Protein 8A2N (pdb70)

InterPro domains:
  IPR036514 SGNH hydrolase superfamily [G3DSA:3.40.50.1110] (74-344)

Secondary structure (P-SEA, 3-state):
cccccccccccccccccccccccccccccccccccbbbcccbbbbbcccccccccccccccbbbbbbbbcccccccccccccccaaaaaaacccbbbbccccccccaaaaaaaaaacccccccccccccccaaaaaaaaaccccccccccccccccccccccccccccccccaaaaaaaaaaaacccccccbbbbbbbbcccccccccccaaaaaaaacccccccccaaaaaaaccaaaaaaaaccccccaaaaaaaccccccccccccccccaaaaaaaaaaaaaaccc/cccccccccccccccccccccccccccccccccccccccccbbbccccbbbbccccccccccccccbbbbbbbbbcccccccccccccccaaaaaaaaccbbbbccccccccaaaaaaaaaacccccccccccccccaaaaaaaaaccccccccccccccccccccccccccaaaaaaaaaaaacccccccbbbbbbbccccccccccccaaaaaaaccccccccccaaaaaaaccaaaaaaaaccccccaaaaaaaccccccccccccccccaaaaaaaaaaaaaaccc

Solvent-accessible surface area: 24712 Å² total

Structure (mmCIF, N/CA/C/O backbone):
data_8A2N
#
_entry.id   8A2N
#
_cell.length_a   46.480
_cell.length_b   102.060
_cell.length_c   150.760
_cell.angle_alpha   90.000
_cell.angle_beta   90.000
_cell.angle_gamma   90.000
#
_symmetry.space_group_name_H-M   'P 21 21 21'
#
loop_
_entity.id
_entity.type
_entity.pdbx_description
1 polymer CgnD
2 non-polymer 'SULFATE ION'
3 water water
#
loop_
_atom_site.group_PDB
_atom_site.id
_atom_site.type_symbol
_atom_site.label_atom_id
_atom_site.label_alt_id
_atom_site.label_comp_id
_atom_site.label_asym_id
_atom_site.label_entity_id
_atom_site.label_seq_id
_atom_site.pdbx_PDB_ins_code
_atom_site.Cartn_x
_atom_site.Cartn_y
_atom_site.Cartn_z
_atom_site.occupancy
_atom_site.B_iso_or_equiv
_atom_site.auth_seq_id
_atom_site.auth_comp_id
_atom_site.auth_asym_id
_atom_site.auth_atom_id
_atom_site.pdbx_PDB_model_num
ATOM 1 N N . MET A 1 3 ? 98.99179 161.01163 178.38119 1.000 62.96310 1 MET B N 1
ATOM 2 C CA . MET A 1 3 ? 98.44791 159.64167 178.68450 1.000 65.84472 1 MET B CA 1
ATOM 3 C C . MET A 1 3 ? 98.78070 159.20455 180.11147 1.000 64.40786 1 MET B C 1
ATOM 4 O O . MET A 1 3 ? 99.91646 159.35502 180.57364 1.000 62.82849 1 MET B O 1
ATOM 18 N N . ALA A 1 4 ? 97.79215 158.64357 180.79890 1.000 63.57474 2 ALA B N 1
ATOM 19 C CA . ALA A 1 4 ? 97.99532 158.18260 182.16162 1.000 58.14200 2 ALA B CA 1
ATOM 20 C C . ALA A 1 4 ? 98.93969 156.99055 182.17964 1.000 55.99084 2 ALA B C 1
ATOM 21 O O . ALA A 1 4 ? 98.94936 156.15265 181.27131 1.000 57.02448 2 ALA B O 1
ATOM 28 N N . SER A 1 5 ? 99.73990 156.91188 183.23940 1.000 57.26577 3 SER B N 1
ATOM 29 C CA . SER A 1 5 ? 100.73469 155.84580 183.34839 1.000 54.76525 3 SER B CA 1
ATOM 30 C C . SER A 1 5 ? 100.08421 154.47715 183.16368 1.000 51.99228 3 SER B C 1
ATOM 31 O O . SER A 1 5 ? 98.96780 154.21685 183.62376 1.000 55.17959 3 SER B O 1
ATOM 39 N N . THR A 1 6 ? 100.78742 153.59896 182.48533 1.000 50.46157 4 THR B N 1
ATOM 40 C CA . THR A 1 6 ? 100.31545 152.24045 182.31168 1.000 59.99458 4 THR B CA 1
ATOM 41 C C . THR A 1 6 ? 100.76398 151.39998 183.50289 1.000 60.67885 4 THR B C 1
ATOM 42 O O . THR A 1 6 ? 101.83415 151.63260 184.07451 1.000 58.01113 4 THR B O 1
ATOM 53 N N . THR A 1 7 ? 99.92059 150.44874 183.89012 1.000 52.73297 5 THR B N 1
ATOM 54 C CA . THR A 1 7 ? 100.21288 149.51028 184.95562 1.000 52.42875 5 THR B CA 1
ATOM 55 C C . THR A 1 7 ? 100.26425 148.11582 184.35923 1.000 54.55189 5 THR B C 1
ATOM 56 O O . THR A 1 7 ? 99.84426 147.88812 183.22179 1.000 53.89402 5 THR B O 1
ATOM 67 N N . LEU A 1 8 ? 100.79068 147.17420 185.13728 1.000 52.22973 6 LEU B N 1
ATOM 68 C CA . LEU A 1 8 ? 100.79249 145.78759 184.69707 1.000 55.78442 6 LEU B CA 1
ATOM 69 C C . LEU A 1 8 ? 99.36070 145.27112 184.55057 1.000 54.33599 6 LEU B C 1
ATOM 70 O O . LEU A 1 8 ? 98.48495 145.55680 185.37448 1.000 57.19833 6 LEU B O 1
ATOM 86 N N . GLU A 1 9 ? 99.11192 144.52411 183.48389 1.000 53.14499 7 GLU B N 1
ATOM 87 C CA . GLU A 1 9 ? 97.86397 143.78476 183.39022 1.000 55.38019 7 GLU B CA 1
ATOM 88 C C . GLU A 1 9 ? 97.64430 142.97588 184.67021 1.000 49.53401 7 GLU B C 1
ATOM 89 O O . GLU A 1 9 ? 98.59883 142.56313 185.34048 1.000 41.58094 7 GLU B O 1
ATOM 101 N N . THR A 1 10 ? 96.37374 142.73510 185.00395 1.000 44.13733 8 THR B N 1
ATOM 102 C CA . THR A 1 10 ? 96.06171 141.90529 186.16506 1.000 42.81628 8 THR B CA 1
ATOM 103 C C . THR A 1 10 ? 96.76632 140.54818 186.08041 1.000 40.93504 8 THR B C 1
ATOM 104 O O . THR A 1 10 ? 97.21001 140.00076 187.09777 1.000 36.08538 8 THR B O 1
ATOM 115 N N . ARG A 1 11 ? 96.88487 139.99778 184.87433 1.000 37.35575 9 ARG B N 1
ATOM 116 C CA . ARG A 1 11 ? 97.56517 138.71966 184.69794 1.000 35.99845 9 ARG B CA 1
ATOM 117 C C . ARG A 1 11 ? 99.03959 138.82203 185.07216 1.000 40.97427 9 ARG B C 1
ATOM 118 O O . ARG A 1 11 ? 99.58409 137.94545 185.77045 1.000 35.86283 9 ARG B O 1
ATOM 139 N N . ASP A 1 12 ? 99.71649 139.87850 184.59924 1.000 41.44031 10 ASP B N 1
ATOM 140 C CA . ASP A 1 12 ? 101.14662 139.99575 184.85691 1.000 38.05716 10 ASP B CA 1
ATOM 141 C C . ASP A 1 12 ? 101.43280 140.42649 186.28928 1.000 40.42186 10 ASP B C 1
ATOM 142 O O . ASP A 1 12 ? 102.45204 140.01915 186.86091 1.000 42.91734 10 ASP B O 1
ATOM 151 N N . GLU A 1 13 ? 100.54680 141.21994 186.88826 1.000 39.56143 11 GLU B N 1
ATOM 152 C CA . GLU A 1 13 ? 100.71438 141.64472 188.27938 1.000 39.42164 11 GLU B CA 1
ATOM 153 C C . GLU A 1 13 ? 100.54229 140.47323 189.23853 1.000 41.44290 11 GLU B C 1
ATOM 154 O O . GLU A 1 13 ? 101.40750 140.21694 190.08119 1.000 41.48136 11 GLU B O 1
ATOM 166 N N . LEU A 1 14 ? 99.43991 139.72724 189.10638 1.000 35.48723 12 LEU B N 1
ATOM 167 C CA . LEU A 1 14 ? 99.11042 138.68103 190.06021 1.000 31.77660 12 LEU B CA 1
ATOM 168 C C . LEU A 1 14 ? 99.71407 137.33273 189.71602 1.000 36.16614 12 LEU B C 1
ATOM 169 O O . LEU A 1 14 ? 100.02660 136.54650 190.62181 1.000 36.39738 12 LEU B O 1
ATOM 185 N N . THR A 1 15 ? 99.89551 137.03932 188.43058 1.000 35.86176 13 THR B N 1
ATOM 186 C CA . THR A 1 15 ? 100.39892 135.74598 187.97985 1.000 34.64993 13 THR B CA 1
ATOM 187 C C . THR A 1 15 ? 101.50266 135.97407 186.95874 1.000 34.29637 13 THR B C 1
ATOM 188 O O . THR A 1 15 ? 101.36412 135.60330 185.78535 1.000 30.36603 13 THR B O 1
ATOM 199 N N . PRO A 1 16 ? 102.62382 136.56563 187.37947 1.000 33.69115 14 PRO B N 1
ATOM 200 C CA . PRO A 1 16 ? 103.70916 136.85953 186.41154 1.000 27.97359 14 PRO B CA 1
ATOM 201 C C . PRO A 1 16 ? 104.29013 135.61936 185.77713 1.000 27.44460 14 PRO B C 1
ATOM 202 O O . PRO A 1 16 ? 104.83708 135.69660 184.68394 1.000 25.54417 14 PRO B O 1
ATOM 213 N N . GLN A 1 17 ? 104.16707 134.46181 186.41499 1.000 28.03385 15 GLN B N 1
ATOM 214 C CA . GLN A 1 17 ? 104.70129 133.23891 185.82410 1.000 27.46746 15 GLN B CA 1
ATOM 215 C C . GLN A 1 17 ? 104.01364 132.85510 184.51619 1.000 27.66696 15 GLN B C 1
ATOM 216 O O . GLN A 1 17 ? 104.55677 132.03413 183.78339 1.000 24.35504 15 GLN B O 1
ATOM 230 N N . MET A 1 18 ? 102.84392 133.42216 184.20626 1.000 26.61704 16 MET B N 1
ATOM 231 C CA . MET A 1 18 ? 102.13243 133.05825 183.00171 1.000 30.22396 16 MET B CA 1
ATOM 232 C C . MET A 1 18 ? 102.87298 133.56206 181.75649 1.000 29.51605 16 MET B C 1
ATOM 233 O O . MET A 1 18 ? 102.75525 132.98143 180.69315 1.000 27.54625 16 MET B O 1
ATOM 274 N N . GLU A 1 20 ? 106.00380 133.25184 181.27710 1.000 28.75391 18 GLU B N 1
ATOM 275 C CA . GLU A 1 20 ? 106.91514 132.17484 180.92078 1.000 27.11732 18 GLU B CA 1
ATOM 276 C C . GLU A 1 20 ? 106.20641 131.00987 180.24248 1.000 24.35901 18 GLU B C 1
ATOM 277 O O . GLU A 1 20 ? 106.77807 130.33056 179.38309 1.000 27.16321 18 GLU B O 1
ATOM 289 N N . TYR A 1 21 ? 104.97118 130.73851 180.65162 1.000 22.53343 19 TYR B N 1
ATOM 290 C CA . TYR A 1 21 ? 104.22648 129.66791 179.98153 1.000 23.67499 19 TYR B CA 1
ATOM 291 C C . TYR A 1 21 ? 103.81922 130.08093 178.56904 1.000 26.11442 19 TYR B C 1
ATOM 292 O O . TYR A 1 21 ? 103.73290 129.23569 177.68033 1.000 28.76622 19 TYR B O 1
ATOM 310 N N . ASP A 1 22 ? 103.61169 131.36935 178.32790 1.000 25.31190 20 ASP B N 1
ATOM 311 C CA . ASP A 1 22 ? 103.35106 131.84173 176.96730 1.000 30.42993 20 ASP B CA 1
ATOM 312 C C . ASP A 1 22 ? 104.56442 131.65484 176.07853 1.000 30.51666 20 ASP B C 1
ATOM 313 O O . ASP A 1 22 ? 104.42042 131.37613 174.89143 1.000 35.40334 20 ASP B O 1
ATOM 322 N N . ARG A 1 23 ? 105.76720 131.83724 176.62343 1.000 32.28849 21 ARG B N 1
ATOM 323 C CA . ARG A 1 23 ? 107.01226 131.73940 175.86585 1.000 34.41657 21 ARG B CA 1
ATOM 324 C C . ARG A 1 23 ? 107.56217 130.31947 175.80238 1.000 29.86922 21 ARG B C 1
ATOM 325 O O . ARG A 1 23 ? 108.47312 130.06493 175.01765 1.000 35.76103 21 ARG B O 1
ATOM 346 N N . ALA A 1 24 ? 107.05489 129.39633 176.61512 1.000 28.85030 22 ALA B N 1
ATOM 347 C CA . ALA A 1 24 ? 107.70079 128.08903 176.72044 1.000 29.75235 22 ALA B CA 1
ATOM 348 C C . ALA A 1 24 ? 107.72045 127.40246 175.37068 1.000 37.33438 22 ALA B C 1
ATOM 349 O O . ALA A 1 24 ? 108.72695 126.76388 174.99718 1.000 40.85931 22 ALA B O 1
ATOM 356 N N . GLY A 1 25 ? 106.62791 127.52845 174.61601 1.000 33.21785 23 GLY B N 1
ATOM 357 C CA . GLY A 1 25 ? 106.66858 127.11071 173.23180 1.000 32.40161 23 GLY B CA 1
ATOM 358 C C . GLY A 1 25 ? 106.01465 125.75586 172.99106 1.000 25.14161 23 GLY B C 1
ATOM 359 O O . GLY A 1 25 ? 105.91885 124.88883 173.87728 1.000 29.07841 23 GLY B O 1
ATOM 363 N N . ARG A 1 26 ? 105.65141 125.56406 171.72992 1.000 32.05645 24 ARG B N 1
ATOM 364 C CA . ARG A 1 26 ? 104.87566 124.42625 171.23663 1.000 29.01726 24 ARG B CA 1
ATOM 365 C C . ARG A 1 26 ? 105.37101 124.15103 169.81164 1.000 25.10416 24 ARG B C 1
ATOM 366 O O . ARG A 1 26 ? 105.50854 125.07623 169.00757 1.000 29.70222 24 ARG B O 1
ATOM 387 N N . VAL A 1 27 ? 105.66564 122.89650 169.51613 1.000 26.85762 25 VAL B N 1
ATOM 388 C CA . VAL A 1 27 ? 106.19666 122.44878 168.23445 1.000 21.82755 25 VAL B CA 1
ATOM 389 C C . VAL A 1 27 ? 105.28522 121.37721 167.66069 1.000 20.97163 25 VAL B C 1
ATOM 390 O O . VAL A 1 27 ? 104.55866 120.67596 168.38910 1.000 19.82643 25 VAL B O 1
ATOM 403 N N . TRP A 1 28 ? 105.34633 121.24052 166.33614 1.000 27.44602 26 TRP B N 1
ATOM 404 C CA . TRP A 1 28 ? 104.60985 120.21055 165.62217 1.000 22.79544 26 TRP B CA 1
ATOM 405 C C . TRP A 1 28 ? 105.31993 118.87499 165.75216 1.000 22.34970 26 TRP B C 1
ATOM 406 O O . TRP A 1 28 ? 106.54098 118.80346 165.73068 1.000 25.26057 26 TRP B O 1
ATOM 427 N N . VAL A 1 29 ? 104.54591 117.82035 165.90766 1.000 20.01740 27 VAL B N 1
ATOM 428 C CA . VAL A 1 29 ? 105.05066 116.45981 166.03986 1.000 23.27658 27 VAL B CA 1
ATOM 429 C C . VAL A 1 29 ? 104.07526 115.56174 165.26966 1.000 24.88242 27 VAL B C 1
ATOM 430 O O . VAL A 1 29 ? 102.86095 115.72537 165.39238 1.000 24.69474 27 VAL B O 1
ATOM 443 N N . PRO A 1 30 ? 104.55128 114.61001 164.48403 1.000 22.22674 28 PRO B N 1
ATOM 444 C CA . PRO A 1 30 ? 103.63095 113.72593 163.75588 1.000 27.18355 28 PRO B CA 1
ATOM 445 C C . PRO A 1 30 ? 102.81929 112.86133 164.68983 1.000 20.17138 28 PRO B C 1
ATOM 446 O O . PRO A 1 30 ? 103.31496 112.41685 165.72066 1.000 19.92956 28 PRO B O 1
ATOM 457 N N . TYR A 1 31 ? 101.56282 112.64758 164.31528 1.000 21.44615 29 TYR B N 1
ATOM 458 C CA . TYR A 1 31 ? 100.60171 111.79980 165.00989 1.000 23.29973 29 TYR B CA 1
ATOM 459 C C . TYR A 1 31 ? 100.07195 112.49441 166.23886 1.000 26.72028 29 TYR B C 1
ATOM 460 O O . TYR A 1 31 ? 98.85798 112.67723 166.34765 1.000 27.84344 29 TYR B O 1
ATOM 478 N N . LEU A 1 32 ? 100.95549 112.88081 167.16559 1.000 20.55479 30 LEU B N 1
ATOM 479 C CA . LEU A 1 32 ? 100.51726 113.69392 168.29483 1.000 26.69303 30 LEU B CA 1
ATOM 480 C C . LEU A 1 32 ? 100.04326 115.07115 167.84459 1.000 27.02838 30 LEU B C 1
ATOM 481 O O . LEU A 1 32 ? 99.26242 115.71121 168.55593 1.000 28.36526 30 LEU B O 1
ATOM 497 N N . ASN A 1 33 ? 100.55696 115.55541 166.70884 1.000 21.76087 31 ASN B N 1
ATOM 498 C CA . ASN A 1 33 ? 100.28802 116.88134 166.16610 1.000 23.29164 31 ASN B CA 1
ATOM 499 C C . ASN A 1 33 ? 101.07684 117.98080 166.85234 1.000 24.29365 31 ASN B C 1
ATOM 500 O O . ASN A 1 33 ? 101.53641 118.89864 166.17714 1.000 27.61749 31 ASN B O 1
ATOM 511 N N . TYR A 1 34 ? 101.23487 117.92923 168.17277 1.000 23.33353 32 TYR B N 1
ATOM 512 C CA . TYR A 1 34 ? 102.03351 118.94672 168.84250 1.000 25.54842 32 TYR B CA 1
ATOM 513 C C . TYR A 1 34 ? 102.43887 118.47136 170.22907 1.000 21.62823 32 TYR B C 1
ATOM 514 O O . TYR A 1 34 ? 101.81075 117.62117 170.83359 1.000 24.12354 32 TYR B O 1
ATOM 532 N N . PHE A 1 35 ? 103.52545 119.03636 170.71131 1.000 22.35169 33 PHE B N 1
ATOM 533 C CA . PHE A 1 35 ? 104.04017 118.81331 172.03754 1.000 20.37122 33 PHE B CA 1
ATOM 534 C C . PHE A 1 35 ? 104.80035 120.07231 172.42288 1.000 18.35739 33 PHE B C 1
ATOM 535 O O . PHE A 1 35 ? 104.79609 121.06083 171.69697 1.000 16.94643 33 PHE B O 1
ATOM 552 N N . HIS A 1 36 ? 105.44557 120.04436 173.57925 1.000 22.86018 34 HIS B N 1
ATOM 553 C CA . HIS A 1 36 ? 106.19869 121.20014 174.07305 1.000 20.23309 34 HIS B CA 1
ATOM 554 C C . HIS A 1 36 ? 107.54825 121.32648 173.38242 1.000 21.16796 34 HIS B C 1
ATOM 555 O O . HIS A 1 36 ? 108.16440 120.34053 173.00692 1.000 23.32363 34 HIS B O 1
ATOM 569 N N . ARG A 1 37 ? 107.97892 122.55400 173.18473 1.000 21.17582 35 ARG B N 1
ATOM 570 C CA . ARG A 1 37 ? 109.30894 122.81332 172.66263 1.000 24.14672 35 ARG B CA 1
ATOM 571 C C . ARG A 1 37 ? 110.33423 122.18559 173.60390 1.000 23.96431 35 ARG B C 1
ATOM 572 O O . ARG A 1 37 ? 110.20064 122.31457 174.83165 1.000 23.60998 35 ARG B O 1
ATOM 593 N N . PRO A 1 38 ? 111.30687 121.43769 173.09161 1.000 21.42927 36 PRO B N 1
ATOM 594 C CA . PRO A 1 38 ? 112.25420 120.75791 173.96967 1.000 23.30124 36 PRO B CA 1
ATOM 595 C C . PRO A 1 38 ? 113.39343 121.66571 174.42607 1.000 23.62603 36 PRO B C 1
ATOM 596 O O . PRO A 1 38 ? 113.73822 122.67343 173.79852 1.000 24.59913 36 PRO B O 1
ATOM 607 N N . ASN A 1 39 ? 114.00168 121.25950 175.54451 1.000 22.75216 37 ASN B N 1
ATOM 608 C CA . ASN A 1 39 ? 115.19810 121.94045 176.09691 1.000 29.25866 37 ASN B CA 1
ATOM 609 C C . ASN A 1 39 ? 114.93365 123.39738 176.48931 1.000 25.14655 37 ASN B C 1
ATOM 610 O O . ASN A 1 39 ? 115.83973 124.22403 176.48861 1.000 25.25333 37 ASN B O 1
ATOM 621 N N . HIS A 1 40 ? 113.67312 123.71924 176.82190 1.000 24.98156 38 HIS B N 1
ATOM 622 C CA . HIS A 1 40 ? 113.35522 125.06534 177.25291 1.000 25.03634 38 HIS B CA 1
ATOM 623 C C . HIS A 1 40 ? 113.90749 125.29281 178.65944 1.000 25.79583 38 HIS B C 1
ATOM 624 O O . HIS A 1 40 ? 113.82673 124.41238 179.52536 1.000 23.09630 38 HIS B O 1
ATOM 638 N N . ARG A 1 41 ? 114.48016 126.47211 178.88088 1.000 24.93788 39 ARG B N 1
ATOM 639 C CA . ARG A 1 41 ? 115.04109 126.83371 180.17909 1.000 29.50131 39 ARG B CA 1
ATOM 640 C C . ARG A 1 41 ? 114.42100 128.14106 180.66193 1.000 26.24665 39 ARG B C 1
ATOM 641 O O . ARG A 1 41 ? 114.42342 129.14337 179.94420 1.000 30.67199 39 ARG B O 1
ATOM 662 N N . SER A 1 42 ? 113.91893 128.13329 181.88338 1.000 24.27140 40 SER B N 1
ATOM 663 C CA . SER A 1 42 ? 113.46885 129.34101 182.55792 1.000 28.22132 40 SER B CA 1
ATOM 664 C C . SER A 1 42 ? 113.32675 129.03361 184.04811 1.000 28.84555 40 SER B C 1
ATOM 665 O O . SER A 1 42 ? 113.19061 127.86549 184.42731 1.000 26.47179 40 SER B O 1
ATOM 673 N N . PRO A 1 43 ? 113.31704 130.06839 184.89960 1.000 27.88056 41 PRO B N 1
ATOM 674 C CA . PRO A 1 43 ? 113.05262 129.82350 186.33215 1.000 30.61110 41 PRO B CA 1
ATOM 675 C C . PRO A 1 43 ? 111.72429 129.15973 186.58671 1.000 28.37053 41 PRO B C 1
ATOM 676 O O . PRO A 1 43 ? 111.57749 128.45983 187.59990 1.000 35.09377 41 PRO B O 1
ATOM 687 N N . VAL A 1 44 ? 110.76370 129.30285 185.67928 1.000 29.97252 42 VAL B N 1
ATOM 688 C CA . VAL A 1 44 ? 109.40356 128.83261 185.93787 1.000 26.34199 42 VAL B CA 1
ATOM 689 C C . VAL A 1 44 ? 109.19489 127.43031 185.39439 1.000 24.98427 42 VAL B C 1
ATOM 690 O O . VAL A 1 44 ? 108.52717 126.60734 186.03732 1.000 21.28790 42 VAL B O 1
ATOM 703 N N . VAL A 1 45 ? 109.71778 127.15437 184.19912 1.000 21.27745 43 VAL B N 1
ATOM 704 C CA . VAL A 1 45 ? 109.40062 125.90953 183.48991 1.000 21.97303 43 VAL B CA 1
ATOM 705 C C . VAL A 1 45 ? 110.59755 125.47535 182.67244 1.000 21.92549 43 VAL B C 1
ATOM 706 O O . VAL A 1 45 ? 111.25146 126.29920 182.01604 1.000 19.74053 43 VAL B O 1
ATOM 719 N N . ASN A 1 46 ? 110.89466 124.17749 182.74180 1.000 24.72450 44 ASN B N 1
ATOM 720 C CA . ASN A 1 46 ? 111.99779 123.56905 182.01202 1.000 22.26229 44 ASN B CA 1
ATOM 721 C C . ASN A 1 46 ? 111.51517 122.25859 181.39563 1.000 18.99401 44 ASN B C 1
ATOM 722 O O . ASN A 1 46 ? 110.84451 121.46803 182.05822 1.000 17.73234 44 ASN B O 1
ATOM 733 N N . THR A 1 47 ? 111.92154 121.99574 180.15623 1.000 21.66438 45 THR B N 1
ATOM 734 C CA . THR A 1 47 ? 111.61282 120.74840 179.47851 1.000 22.13226 45 THR B CA 1
ATOM 735 C C . THR A 1 47 ? 112.89287 120.06366 179.00836 1.000 21.51409 45 THR B C 1
ATOM 736 O O . THR A 1 47 ? 113.87947 120.71253 178.67824 1.000 21.01866 45 THR B O 1
ATOM 747 N N . ASP A 1 48 ? 112.85823 118.73357 178.97014 1.000 28.52506 46 ASP B N 1
ATOM 748 C CA . ASP A 1 48 ? 114.00291 117.92860 178.58371 1.000 24.95416 46 ASP B CA 1
ATOM 749 C C . ASP A 1 48 ? 114.02271 117.77147 177.06047 1.000 26.15679 46 ASP B C 1
ATOM 750 O O . ASP A 1 48 ? 113.27615 118.43081 176.33187 1.000 25.15068 46 ASP B O 1
ATOM 759 N N . SER A 1 49 ? 114.87912 116.88996 176.57288 1.000 28.16570 47 SER B N 1
ATOM 760 C CA . SER A 1 49 ? 115.12969 116.78733 175.13326 1.000 32.54587 47 SER B CA 1
ATOM 761 C C . SER A 1 49 ? 113.92337 116.30182 174.35833 1.000 23.32005 47 SER B C 1
ATOM 762 O O . SER A 1 49 ? 113.91998 116.38973 173.12258 1.000 23.57726 47 SER B O 1
ATOM 770 N N . ARG A 1 50 ? 112.93393 115.74162 175.04879 1.000 24.50909 48 ARG B N 1
ATOM 771 C CA . ARG A 1 50 ? 111.71060 115.24649 174.41109 1.000 23.20106 48 ARG B CA 1
ATOM 772 C C . ARG A 1 50 ? 110.51640 116.14038 174.66394 1.000 21.96309 48 ARG B C 1
ATOM 773 O O . ARG A 1 50 ? 109.43323 115.85428 174.16177 1.000 20.37373 48 ARG B O 1
ATOM 794 N N . GLY A 1 51 ? 110.69390 117.23273 175.40925 1.000 23.59553 49 GLY B N 1
ATOM 795 C CA . GLY A 1 51 ? 109.63135 118.15361 175.71142 1.000 22.87850 49 GLY B CA 1
ATOM 796 C C . GLY A 1 51 ? 108.94837 117.90981 177.03244 1.000 23.49059 49 GLY B C 1
ATOM 797 O O . GLY A 1 51 ? 108.11389 118.75226 177.44130 1.000 20.30488 49 GLY B O 1
ATOM 801 N N . PHE A 1 52 ? 109.29981 116.81878 177.72787 1.000 23.72905 50 PHE B N 1
ATOM 802 C CA . PHE A 1 52 ? 108.68802 116.52278 179.01948 1.000 22.32296 50 PHE B CA 1
ATOM 803 C C . PHE A 1 52 ? 109.21126 117.47856 180.06334 1.000 22.81128 50 PHE B C 1
ATOM 804 O O . PHE A 1 52 ? 110.40155 117.81676 180.08255 1.000 19.16872 50 PHE B O 1
ATOM 821 N N . ARG A 1 53 ? 108.30342 117.91635 180.93949 1.000 22.37359 51 ARG B N 1
ATOM 822 C CA . ARG A 1 53 ? 108.69001 118.83593 182.00336 1.000 23.27628 51 ARG B CA 1
ATOM 823 C C . ARG A 1 53 ? 109.56142 118.14084 183.03374 1.000 17.75332 51 ARG B C 1
ATOM 824 O O . ARG A 1 53 ? 109.37496 116.94527 183.33470 1.000 17.10392 51 ARG B O 1
ATOM 845 N N . PHE A 1 54 ? 110.49665 118.90727 183.58216 1.000 17.93411 52 PHE B N 1
ATOM 846 C CA . PHE A 1 54 ? 111.32244 118.41467 184.69119 1.000 20.75428 52 PHE B CA 1
ATOM 847 C C . PHE A 1 54 ? 110.44911 118.14547 185.90799 1.000 22.86839 52 PHE B C 1
ATOM 848 O O . PHE A 1 54 ? 109.47015 118.84422 186.16295 1.000 17.06944 52 PHE B O 1
ATOM 865 N N . VAL A 1 55 ? 110.85133 117.15122 186.69548 1.000 26.81308 53 VAL B N 1
ATOM 866 C CA . VAL A 1 55 ? 110.27086 116.87452 188.00104 1.000 21.87557 53 VAL B CA 1
ATOM 867 C C . VAL A 1 55 ? 111.34474 117.06983 189.06055 1.000 27.00621 53 VAL B C 1
ATOM 868 O O . VAL A 1 55 ? 112.48846 116.63023 188.87604 1.000 25.66705 53 VAL B O 1
ATOM 881 N N . VAL A 1 56 ? 110.96626 117.70648 190.18022 1.000 22.88638 54 VAL B N 1
ATOM 882 C CA . VAL A 1 56 ? 111.86470 117.89479 191.30852 1.000 28.94317 54 VAL B CA 1
ATOM 883 C C . VAL A 1 56 ? 111.44755 116.94237 192.41275 1.000 31.71975 54 VAL B C 1
ATOM 884 O O . VAL A 1 56 ? 110.33976 117.05270 192.94448 1.000 29.94207 54 VAL B O 1
ATOM 897 N N . GLY A 1 57 ? 112.32343 115.99902 192.74101 1.000 36.66777 55 GLY B N 1
ATOM 898 C CA . GLY A 1 57 ? 112.08019 115.06958 193.82182 1.000 34.95734 55 GLY B CA 1
ATOM 899 C C . GLY A 1 57 ? 112.56553 115.60502 195.14219 1.000 45.26356 55 GLY B C 1
ATOM 900 O O . GLY A 1 57 ? 112.78039 116.81917 195.27531 1.000 45.94392 55 GLY B O 1
ATOM 931 N N . ASP A 1 59 ? 114.94882 116.60144 198.16984 1.000 63.65961 57 ASP B N 1
ATOM 932 C CA . ASP A 1 59 ? 116.27808 117.17430 198.37799 1.000 65.46584 57 ASP B CA 1
ATOM 933 C C . ASP A 1 59 ? 116.59555 118.07771 197.19513 1.000 58.76033 57 ASP B C 1
ATOM 934 O O . ASP A 1 59 ? 117.75043 118.36943 196.90422 1.000 50.51210 57 ASP B O 1
ATOM 943 N N . GLY A 1 60 ? 115.54348 118.50628 196.49289 1.000 59.73388 58 GLY B N 1
ATOM 944 C CA . GLY A 1 60 ? 115.72577 119.36721 195.34263 1.000 44.46940 58 GLY B CA 1
ATOM 945 C C . GLY A 1 60 ? 116.32004 118.67588 194.13949 1.000 47.10998 58 GLY B C 1
ATOM 946 O O . GLY A 1 60 ? 116.78710 119.34961 193.21067 1.000 52.07332 58 GLY B O 1
ATOM 950 N N . ARG A 1 61 ? 116.32547 117.34482 194.12287 1.000 44.97946 59 ARG B N 1
ATOM 951 C CA . ARG A 1 61 ? 116.92959 116.60289 193.02048 1.000 42.26728 59 ARG B CA 1
ATOM 952 C C . ARG A 1 61 ? 115.98921 116.61952 191.81947 1.000 35.11958 59 ARG B C 1
ATOM 953 O O . ARG A 1 61 ? 114.79888 116.36252 191.95241 1.000 30.55042 59 ARG B O 1
ATOM 974 N N . THR A 1 62 ? 116.52997 116.91673 190.64190 1.000 37.18711 60 THR B N 1
ATOM 975 C CA . THR A 1 62 ? 115.74140 117.05908 189.42440 1.000 33.61321 60 THR B CA 1
ATOM 976 C C . THR A 1 62 ? 115.85102 115.80380 188.57558 1.000 30.10401 60 THR B C 1
ATOM 977 O O . THR A 1 62 ? 116.90967 115.19570 188.50260 1.000 38.52567 60 THR B O 1
ATOM 988 N N . PHE A 1 63 ? 114.73972 115.41175 187.94852 1.000 27.98268 61 PHE B N 1
ATOM 989 C CA . PHE A 1 63 ? 114.65619 114.18910 187.17320 1.000 26.73053 61 PHE B CA 1
ATOM 990 C C . PHE A 1 63 ? 114.11528 114.51581 185.79891 1.000 28.53416 61 PHE B C 1
ATOM 991 O O . PHE A 1 63 ? 113.14355 115.26716 185.67519 1.000 27.73176 61 PHE B O 1
ATOM 1008 N N . SER A 1 64 ? 114.70455 113.90951 184.77875 1.000 28.60445 62 SER B N 1
ATOM 1009 C CA . SER A 1 64 ? 114.30619 114.14430 183.39201 1.000 30.07804 62 SER B CA 1
ATOM 1010 C C . SER A 1 64 ? 114.98399 113.12417 182.48076 1.000 35.88785 62 SER B C 1
ATOM 1011 O O . SER A 1 64 ? 115.80461 112.30037 182.91055 1.000 34.49678 62 SER B O 1
ATOM 1019 N N . GLU A 1 65 ? 114.63136 113.18895 181.19539 1.000 37.54530 63 GLU B N 1
ATOM 1020 C CA . GLU A 1 65 ? 115.21170 112.30542 180.17603 1.000 35.54221 63 GLU B CA 1
ATOM 1021 C C . GLU A 1 65 ? 114.87315 110.83784 180.42727 1.000 37.73962 63 GLU B C 1
ATOM 1022 O O . GLU A 1 65 ? 115.60989 109.95147 180.00743 1.000 39.66005 63 GLU B O 1
ATOM 1034 N N . PHE A 1 66 ? 113.76828 110.56691 181.13004 1.000 37.12121 64 PHE B N 1
ATOM 1035 C CA . PHE A 1 66 ? 113.38761 109.20520 181.50189 1.000 38.11332 64 PHE B CA 1
ATOM 1036 C C . PHE A 1 66 ? 114.48642 108.49184 182.28092 1.000 42.00077 64 PHE B C 1
ATOM 1037 O O . PHE A 1 66 ? 114.56786 107.24766 182.28491 1.000 41.79084 64 PHE B O 1
ATOM 1054 N N . GLU A 1 67 ? 115.35751 109.25921 182.91744 1.000 46.25160 65 GLU B N 1
ATOM 1055 C CA . GLU A 1 67 ? 116.44123 108.68014 183.69272 1.000 47.00663 65 GLU B CA 1
ATOM 1056 C C . GLU A 1 67 ? 115.89308 107.91507 184.88702 1.000 47.32845 65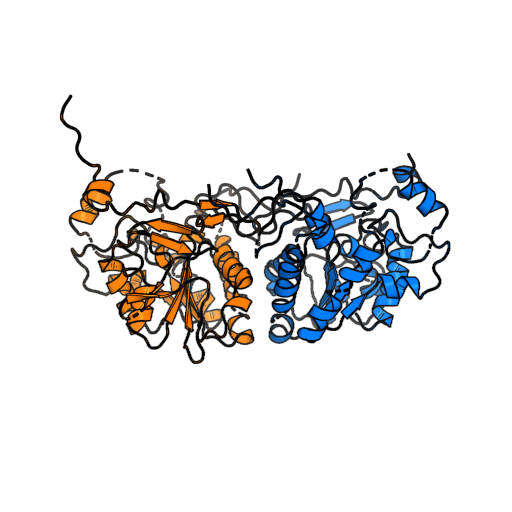 GLU B C 1
ATOM 1057 O O . GLU A 1 67 ? 114.91869 108.32030 185.52408 1.000 42.50811 65 GLU B O 1
ATOM 1069 N N . ARG A 1 68 ? 116.56003 106.82023 185.21355 1.000 50.39479 66 ARG B N 1
ATOM 1070 C CA . ARG A 1 68 ? 116.09553 105.89746 186.23702 1.000 49.41002 66 ARG B CA 1
ATOM 1071 C C . ARG A 1 68 ? 117.31493 105.17433 186.78815 1.000 52.83032 66 ARG B C 1
ATOM 1072 O O . ARG A 1 68 ? 118.28446 104.92049 186.06987 1.000 47.20542 66 ARG B O 1
ATOM 1093 N N . GLU A 1 69 ? 117.26881 104.86978 188.07024 1.000 56.08310 67 GLU B N 1
ATOM 1094 C CA . GLU A 1 69 ? 118.31533 104.14101 188.75470 1.000 61.80045 67 GLU B CA 1
ATOM 1095 C C . GLU A 1 69 ? 117.75509 102.80782 189.22371 1.000 62.42267 67 GLU B C 1
ATOM 1096 O O . GLU A 1 69 ? 116.52985 102.63048 189.30408 1.000 54.88005 67 GLU B O 1
ATOM 1108 N N . PRO A 1 70 ? 118.61806 101.84240 189.53237 1.000 50.86344 68 PRO B N 1
ATOM 1109 C CA . PRO A 1 70 ? 118.11203 100.52622 189.93554 1.000 57.51327 68 PRO B CA 1
ATOM 1110 C C . PRO A 1 70 ? 117.36573 100.62124 191.26126 1.000 58.15365 68 PRO B C 1
ATOM 1111 O O . PRO A 1 70 ? 117.79246 101.30839 192.19892 1.000 57.45900 68 PRO B O 1
ATOM 1122 N N . GLY A 1 71 ? 116.23396 99.92719 191.32943 1.000 52.49621 69 GLY B N 1
ATOM 1123 C CA . GLY A 1 71 ? 115.43438 99.89768 192.53681 1.000 52.04226 69 GLY B CA 1
ATOM 1124 C C . GLY A 1 71 ? 114.38418 100.98960 192.66068 1.000 59.15152 69 GLY B C 1
ATOM 1125 O O . GLY A 1 71 ? 113.51160 100.87353 193.52551 1.000 55.97175 69 GLY B O 1
ATOM 1129 N N . GLU A 1 72 ? 114.42543 102.03584 191.82887 1.000 52.51709 70 GLU B N 1
ATOM 1130 C CA . GLU A 1 72 ? 113.46988 103.12649 191.98211 1.000 51.41575 70 GLU B CA 1
ATOM 1131 C C . GLU A 1 72 ? 112.03863 102.66025 191.72639 1.000 47.63703 70 GLU B C 1
ATOM 1132 O O . GLU A 1 72 ? 111.75711 101.89569 190.79729 1.000 45.47048 70 GLU B O 1
ATOM 1144 N N . ARG A 1 73 ? 111.12442 103.14084 192.55143 1.000 45.98636 71 ARG B N 1
ATOM 1145 C CA . ARG A 1 73 ? 109.69903 102.99521 192.30203 1.000 37.62725 71 ARG B CA 1
ATOM 1146 C C . ARG A 1 73 ? 109.22848 104.21057 191.51674 1.000 39.09495 71 ARG B C 1
ATOM 1147 O O . ARG A 1 73 ? 109.47658 105.34974 191.92748 1.000 40.68112 71 ARG B O 1
ATOM 1168 N N . VAL A 1 74 ? 108.56140 103.96857 190.38527 1.000 34.58966 72 VAL B N 1
ATOM 1169 C CA . VAL A 1 74 ? 108.16727 105.02123 189.47211 1.000 31.95924 72 VAL B CA 1
ATOM 1170 C C . VAL A 1 74 ? 106.69586 104.87265 189.12871 1.000 30.31992 72 VAL B C 1
ATOM 1171 O O . VAL A 1 74 ? 106.22039 103.77337 188.85586 1.000 30.96505 72 VAL B O 1
ATOM 1184 N N . ARG A 1 75 ? 105.98032 105.98517 189.14137 1.000 30.41859 73 ARG B N 1
ATOM 1185 C CA . ARG A 1 75 ? 104.59280 106.07204 188.73234 1.000 28.47648 73 ARG B CA 1
ATOM 1186 C C . ARG A 1 75 ? 104.45948 107.19685 187.71565 1.000 27.25614 73 ARG B C 1
ATOM 1187 O O . ARG A 1 75 ? 105.36863 108.00159 187.52118 1.000 29.26152 73 ARG B O 1
ATOM 1208 N N . ALA A 1 76 ? 103.31602 107.25344 187.05625 1.000 25.98937 74 ALA B N 1
ATOM 1209 C CA . ALA A 1 76 ? 103.09577 108.21510 185.98408 1.000 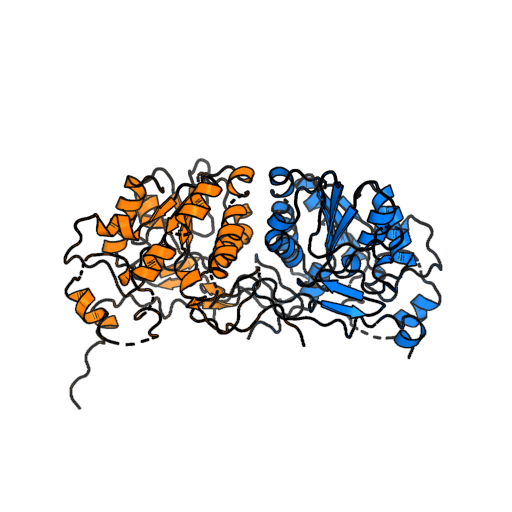26.42749 74 ALA B CA 1
ATOM 1210 C C . ALA A 1 76 ? 101.78480 108.95962 186.17861 1.000 22.90610 74 ALA B C 1
ATOM 1211 O O . ALA A 1 76 ? 100.74162 108.34728 186.42080 1.000 19.95401 74 ALA B O 1
ATOM 1218 N N . LEU A 1 77 ? 101.86083 110.27772 186.07073 1.000 19.37080 75 LEU B N 1
ATOM 1219 C CA . LEU A 1 77 ? 100.70531 111.15318 186.08582 1.000 19.51714 75 LEU B CA 1
ATOM 1220 C C . LEU A 1 77 ? 100.52336 111.62356 184.64843 1.000 20.02490 75 LEU B C 1
ATOM 1221 O O . LEU A 1 77 ? 101.42248 112.23415 184.08426 1.000 19.52492 75 LEU B O 1
ATOM 1237 N N . VAL A 1 78 ? 99.38229 111.30545 184.05633 1.000 20.29326 76 VAL B N 1
ATOM 1238 C CA . VAL A 1 78 ? 99.10655 111.54096 182.65591 1.000 18.90562 76 VAL B CA 1
ATOM 1239 C C . VAL A 1 78 ? 97.91781 112.48716 182.56229 1.000 20.64137 76 VAL B C 1
ATOM 1240 O O . VAL A 1 78 ? 96.89049 112.26123 183.20775 1.000 21.53897 76 VAL B O 1
ATOM 1253 N N . GLY A 1 79 ? 98.04770 113.52471 181.74086 1.000 16.94371 77 GLY B N 1
ATOM 1254 C CA . GLY A 1 79 ? 96.95091 114.42673 181.54037 1.000 25.61687 77 GLY B CA 1
ATOM 1255 C C . GLY A 1 79 ? 97.27659 115.59244 180.65422 1.000 18.74257 77 GLY B C 1
ATOM 1256 O O . GLY A 1 79 ? 98.14877 115.52248 179.81157 1.000 18.98661 77 GLY B O 1
ATOM 1260 N N . GLY A 1 80 ? 96.59231 116.69040 180.85905 1.000 19.67446 78 GLY B N 1
ATOM 1261 C CA . GLY A 1 80 ? 96.77665 117.89368 180.11107 1.000 20.56077 78 GLY B CA 1
ATOM 1262 C C . GLY A 1 80 ? 97.60778 118.91369 180.86528 1.000 19.04717 78 GLY B C 1
ATOM 1263 O O . GLY A 1 80 ? 98.50974 118.55678 181.63492 1.000 17.28455 78 GLY B O 1
ATOM 1267 N N . SER A 1 81 ? 97.28426 120.19851 180.63117 1.000 19.24882 79 SER B N 1
ATOM 1268 C CA . SER A 1 81 ? 97.98882 121.31065 181.22486 1.000 18.73755 79 SER B CA 1
ATOM 1269 C C . SER A 1 81 ? 97.89846 121.34713 182.72882 1.000 18.16308 79 SER B C 1
ATOM 1270 O O . SER A 1 81 ? 98.71004 122.04030 183.36168 1.000 19.84906 79 SER B O 1
ATOM 1278 N N . THR A 1 82 ? 96.92414 120.64626 183.32340 1.000 16.43328 80 THR B N 1
ATOM 1279 C CA . THR A 1 82 ? 96.87596 120.60470 184.77254 1.000 16.12750 80 THR B CA 1
ATOM 1280 C C . THR A 1 82 ? 97.95615 119.68234 185.30933 1.000 17.67756 80 THR B C 1
ATOM 1281 O O . THR A 1 82 ? 98.48235 119.91455 186.37896 1.000 20.98593 80 THR B O 1
ATOM 1292 N N . VAL A 1 83 ? 98.29037 118.63736 184.57321 1.000 18.69865 81 VAL B N 1
ATOM 1293 C CA . VAL A 1 83 ? 99.38363 117.76128 184.94105 1.000 17.09919 81 VAL B CA 1
ATOM 1294 C C . VAL A 1 83 ? 100.69905 118.43936 184.63884 1.000 18.13215 81 VAL B C 1
ATOM 1295 O O . VAL A 1 83 ? 101.57546 118.52289 185.50006 1.000 17.71520 81 VAL B O 1
ATOM 1308 N N . PHE A 1 84 ? 100.81222 119.02741 183.44860 1.000 16.57694 82 PHE B N 1
ATOM 1309 C CA . PHE A 1 84 ? 102.03667 119.74545 183.08617 1.000 17.84456 82 PHE B CA 1
ATOM 1310 C C . PHE A 1 84 ? 102.36569 120.80456 184.11709 1.000 14.31420 82 PHE B C 1
ATOM 1311 O O . PHE A 1 84 ? 103.52449 120.95515 184.51000 1.000 12.97762 82 PHE B O 1
ATOM 1328 N N . GLY A 1 85 ? 101.34292 121.50257 184.60649 1.000 15.29981 83 GLY B N 1
ATOM 1329 C CA . GLY A 1 85 ? 101.52118 122.44427 185.70883 1.000 19.57401 83 GLY B CA 1
ATOM 1330 C C . GLY A 1 85 ? 101.51706 123.88465 185.28931 1.000 18.97594 83 GLY B C 1
ATOM 1331 O O . GLY A 1 85 ? 102.22609 124.71817 185.88429 1.000 20.52024 83 GLY B O 1
ATOM 1335 N N . VAL A 1 86 ? 100.68884 124.20265 184.29892 1.000 16.70622 84 VAL B N 1
ATOM 1336 C CA . VAL A 1 86 ? 100.50894 125.59185 183.88121 1.000 22.26492 84 VAL B CA 1
ATOM 1337 C C . VAL A 1 86 ? 99.85659 126.35699 185.02242 1.000 25.32220 84 VAL B C 1
ATOM 1338 O O . VAL A 1 86 ? 98.76816 125.98858 185.48354 1.000 22.55925 84 VAL B O 1
ATOM 1351 N N . GLY A 1 87 ? 100.51329 127.43505 185.45771 1.000 19.34668 85 GLY B N 1
ATOM 1352 C CA . GLY A 1 87 ? 100.10179 128.20600 186.61042 1.000 28.21208 85 GLY B CA 1
ATOM 1353 C C . GLY A 1 87 ? 101.06834 128.10886 187.77149 1.000 24.78742 85 GLY B C 1
ATOM 1354 O O . GLY A 1 87 ? 101.06909 128.99353 188.62753 1.000 25.19550 85 GLY B O 1
ATOM 1358 N N . ALA A 1 88 ? 101.90400 127.07327 187.78832 1.000 21.51595 86 ALA B N 1
ATOM 1359 C CA . ALA A 1 88 ? 102.88557 126.88866 188.83417 1.000 26.70397 86 ALA B CA 1
ATOM 1360 C C . ALA A 1 88 ? 104.00910 127.90556 188.70238 1.000 26.24203 86 ALA B C 1
ATOM 1361 O O . ALA A 1 88 ? 104.31366 128.36365 187.60969 1.000 23.91518 86 ALA B O 1
ATOM 1368 N N . THR A 1 89 ? 104.62541 128.25529 189.85702 1.000 22.27683 87 THR B N 1
ATOM 1369 C CA . THR A 1 89 ? 105.75321 129.17422 189.84486 1.000 32.06368 87 THR B CA 1
ATOM 1370 C C . THR A 1 89 ? 107.08962 128.50604 189.55916 1.000 28.79179 87 THR B C 1
ATOM 1371 O O . THR A 1 89 ? 108.06553 129.21362 189.33047 1.000 33.68389 87 THR B O 1
ATOM 1382 N N . GLY A 1 90 ? 107.14626 127.18080 189.57950 1.000 26.18776 88 GLY B N 1
ATOM 1383 C CA . GLY A 1 90 ? 108.34801 126.44720 189.24731 1.000 25.89373 88 GLY B CA 1
ATOM 1384 C C . GLY A 1 90 ? 108.03559 124.97986 189.08484 1.000 24.15240 88 GLY B C 1
ATOM 1385 O O . GLY A 1 90 ? 106.99639 124.48979 189.54538 1.000 24.31444 88 GLY B O 1
ATOM 1389 N N . ASP A 1 91 ? 108.96876 124.27155 188.45282 1.000 22.52419 89 ASP B N 1
ATOM 1390 C CA . ASP A 1 91 ? 108.79651 122.83207 188.27276 1.000 22.97024 89 ASP B CA 1
ATOM 1391 C C . ASP A 1 91 ? 108.51290 122.15194 189.60824 1.000 24.98847 89 ASP B C 1
ATOM 1392 O O . ASP A 1 91 ? 107.68003 121.23807 189.69665 1.000 23.97462 89 ASP B O 1
ATOM 1401 N N . ALA A 1 92 ? 109.15014 122.63888 190.68310 1.000 26.95043 90 ALA B N 1
ATOM 1402 C CA . ALA A 1 92 ? 109.00772 122.00706 191.99419 1.000 29.44738 90 ALA B CA 1
ATOM 1403 C C . ALA A 1 92 ? 107.62648 122.20093 192.60949 1.000 24.47279 90 ALA B C 1
ATOM 1404 O O . ALA A 1 92 ? 107.29898 121.49576 193.56578 1.000 27.47479 90 ALA B O 1
ATOM 1411 N N . ALA A 1 93 ? 106.80232 123.09175 192.06770 1.000 26.76425 91 ALA B N 1
ATOM 1412 C CA . ALA A 1 93 ? 105.46869 123.32764 192.60519 1.000 25.92025 91 ALA B CA 1
ATOM 1413 C C . ALA A 1 93 ? 104.39218 122.58858 191.78292 1.000 26.06214 91 ALA B C 1
ATOM 1414 O O . ALA A 1 93 ? 103.20399 122.83412 191.98032 1.000 21.45658 91 ALA B O 1
ATOM 1421 N N . THR A 1 94 ? 104.78888 121.69406 190.88234 1.000 18.75531 92 THR B N 1
ATOM 1422 C CA . THR A 1 94 ? 103.84652 120.93510 190.09418 1.000 20.45176 92 THR B CA 1
ATOM 1423 C C . THR A 1 94 ? 103.44900 119.65968 190.80932 1.000 23.63241 92 THR B C 1
ATOM 1424 O O . THR A 1 94 ? 104.13609 119.18843 191.73285 1.000 21.16789 92 THR B O 1
ATOM 1435 N N . LEU A 1 95 ? 102.32641 119.08795 190.34606 1.000 21.81913 93 LEU B N 1
ATOM 1436 C CA . LEU A 1 95 ? 101.78543 117.88395 190.96430 1.000 20.79533 93 LEU B CA 1
ATOM 1437 C C . LEU A 1 95 ? 102.75760 116.72784 190.93251 1.000 20.96912 93 LEU B C 1
ATOM 1438 O O . LEU A 1 95 ? 102.90505 116.05412 191.95499 1.000 20.93049 93 LEU B O 1
ATOM 1454 N N . PRO A 1 96 ? 103.42507 116.41663 189.80811 1.000 20.93352 94 PRO B N 1
ATOM 1455 C CA . PRO A 1 96 ? 104.35627 115.28427 189.83048 1.000 23.81898 94 PRO B CA 1
ATOM 1456 C C . PRO A 1 96 ? 105.47461 115.50348 190.80407 1.000 21.94495 94 PRO B C 1
ATOM 1457 O O . PRO A 1 96 ? 105.90668 114.55012 191.46754 1.000 21.41723 94 PRO B O 1
ATOM 1468 N N . SER A 1 97 ? 105.95648 116.74969 190.88799 1.000 19.42863 95 SER B N 1
ATOM 1469 C CA . SER A 1 97 ? 106.98045 117.09051 191.84603 1.000 23.20250 95 SER B CA 1
ATOM 1470 C C . SER A 1 97 ? 106.46183 116.95531 193.26164 1.000 25.37436 95 SER B C 1
ATOM 1471 O O . SER A 1 97 ? 107.15609 116.41166 194.13011 1.000 26.94879 95 SER B O 1
ATOM 1479 N N . LEU A 1 98 ? 105.24083 117.44445 193.52725 1.000 24.68859 96 LEU B N 1
ATOM 1480 C CA . LEU A 1 98 ? 104.70574 117.33615 194.88513 1.000 25.71353 96 LEU B CA 1
ATOM 1481 C C . LEU A 1 98 ? 104.48697 115.86447 195.27656 1.000 25.25059 96 LEU B C 1
ATOM 1482 O O . LEU A 1 98 ? 104.69439 115.47218 196.42384 1.000 23.75487 96 LEU B O 1
ATOM 1498 N N . LEU A 1 99 ? 104.04059 115.04964 194.34282 1.000 20.75814 97 LEU B N 1
ATOM 1499 C CA . LEU A 1 99 ? 103.84406 113.63705 194.63609 1.000 23.12769 97 LEU B CA 1
ATOM 1500 C C . LEU A 1 99 ? 105.16067 112.92096 194.83739 1.000 27.90456 97 LEU B C 1
ATOM 1501 O O . LEU A 1 99 ? 105.25287 112.02896 195.68564 1.000 29.26085 97 LEU B O 1
ATOM 1517 N N . SER A 1 100 ? 106.19220 113.28244 194.04565 1.000 28.16616 98 SER B N 1
ATOM 1518 C CA . SER A 1 100 ? 107.49875 112.64645 194.18884 1.000 27.24620 98 SER B CA 1
ATOM 1519 C C . SER A 1 100 ? 108.12757 113.00533 195.52764 1.000 29.90352 98 SER B C 1
ATOM 1520 O O . SER A 1 100 ? 108.82191 112.19208 196.13883 1.000 33.37381 98 SER B O 1
ATOM 1528 N N . GLN A 1 101 ? 107.90600 114.22481 195.98888 1.000 29.97215 99 GLN B N 1
ATOM 1529 C CA . GLN A 1 101 ? 108.47742 114.62462 197.27428 1.000 38.73034 99 GLN B CA 1
ATOM 1530 C C . GLN A 1 101 ? 107.85238 113.84243 198.41905 1.000 36.74559 99 GLN B C 1
ATOM 1531 O O . GLN A 1 101 ? 108.53711 113.48389 199.38503 1.000 44.66417 99 GLN B O 1
ATOM 1545 N N . ARG A 1 102 ? 106.56385 113.54106 198.31704 1.000 31.69397 100 ARG B N 1
ATOM 1546 C CA . ARG A 1 102 ? 105.88522 112.82566 199.39369 1.000 33.93097 100 ARG B CA 1
ATOM 1547 C C . ARG A 1 102 ? 106.29464 111.35676 199.42285 1.000 37.52501 100 ARG B C 1
ATOM 1548 O O . ARG A 1 102 ? 106.39263 110.75838 200.49352 1.000 36.75892 100 ARG B O 1
ATOM 1569 N N . GLY A 1 103 ? 106.51514 110.75170 198.26028 1.000 36.71981 101 GLY B N 1
ATOM 1570 C CA . GLY A 1 103 ? 106.81211 109.34428 198.18956 1.000 34.09698 101 GLY B CA 1
ATOM 1571 C C . GLY A 1 103 ? 105.56384 108.50873 198.30619 1.000 33.18994 101 GLY B C 1
ATOM 1572 O O . GLY A 1 103 ? 104.47035 109.03168 198.52798 1.000 33.51347 101 GLY B O 1
ATOM 1576 N N . PRO A 1 104 ? 105.70205 107.17462 198.21259 1.000 36.99461 102 PRO B N 1
ATOM 1577 C CA . PRO A 1 104 ? 106.96772 106.43574 198.12918 1.000 36.98784 102 PRO B CA 1
ATOM 1578 C C . PRO A 1 104 ? 107.62570 106.44311 196.75231 1.000 38.62265 102 PRO B C 1
ATOM 1579 O O . PRO A 1 104 ? 108.84312 106.23737 196.64329 1.000 41.04299 102 PRO B O 1
ATOM 1590 N N . ALA A 1 105 ? 106.84722 106.68538 195.71299 1.000 32.62234 103 ALA B N 1
ATOM 1591 C CA . ALA A 1 105 ? 107.35376 106.61281 194.35617 1.000 34.33187 103 ALA B CA 1
ATOM 1592 C C . ALA A 1 105 ? 107.73057 107.98468 193.86041 1.000 32.13834 103 ALA B C 1
ATOM 1593 O O . ALA A 1 105 ? 107.26619 109.00642 194.39263 1.000 36.08449 103 ALA B O 1
ATOM 1600 N N . ARG A 1 106 ? 108.57401 107.99817 192.81642 1.000 27.52154 104 ARG B N 1
ATOM 1601 C CA . ARG A 1 106 ? 108.78254 109.18582 192.00405 1.000 26.20341 104 ARG B CA 1
ATOM 1602 C C . ARG A 1 106 ? 107.76245 109.17195 190.87710 1.000 25.64331 104 ARG B C 1
ATOM 1603 O O . ARG A 1 106 ? 107.33328 108.10695 190.42061 1.000 30.42197 104 ARG B O 1
ATOM 1624 N N . TRP A 1 107 ? 107.35362 110.35340 190.44357 1.000 23.17764 105 TRP B N 1
ATOM 1625 C CA . TRP A 1 107 ? 106.30801 110.48300 189.44571 1.000 24.54678 105 TRP B CA 1
ATOM 1626 C C . TRP A 1 107 ? 106.83656 111.15890 188.18984 1.000 22.77215 105 TRP B C 1
ATOM 1627 O O . TRP A 1 107 ? 107.55200 112.16172 188.25858 1.000 24.85823 105 TRP B O 1
ATOM 1648 N N . LEU A 1 108 ? 106.48141 110.59804 187.04812 1.000 20.23784 106 LEU B N 1
ATOM 1649 C CA . LEU A 1 108 ? 106.75623 111.21088 185.77149 1.000 20.80005 106 LEU B CA 1
ATOM 1650 C C . LEU A 1 108 ? 105.67565 112.22128 185.43538 1.000 17.67477 106 LEU B C 1
ATOM 1651 O O . LEU A 1 108 ? 104.49669 112.01309 185.73733 1.000 16.87831 106 LEU B O 1
ATOM 1667 N N . ASN A 1 109 ? 106.08295 113.31977 184.79819 1.000 21.19287 107 ASN B N 1
ATOM 1668 C CA . ASN A 1 109 ? 105.14846 114.31766 184.28321 1.000 19.94950 107 ASN B CA 1
ATOM 1669 C C . ASN A 1 109 ? 104.84491 113.99539 182.82950 1.000 19.60285 107 ASN B C 1
ATOM 1670 O O . ASN A 1 109 ? 105.51410 114.45852 181.90745 1.000 21.63229 107 ASN B O 1
ATOM 1681 N N . PHE A 1 110 ? 103.81826 113.18659 182.62029 1.000 18.67866 108 PHE B N 1
ATOM 1682 C CA . PHE A 1 110 ? 103.25886 112.93536 181.29234 1.000 20.46965 108 PHE B CA 1
ATOM 1683 C C . PHE A 1 110 ? 102.06062 113.84201 181.04828 1.000 17.28255 108 PHE B C 1
ATOM 1684 O O . PHE A 1 110 ? 101.03034 113.39909 180.51369 1.000 19.23066 108 PHE B O 1
ATOM 1701 N N . GLY A 1 111 ? 102.15783 115.10709 181.46116 1.000 16.70579 109 GLY B N 1
ATOM 1702 C CA . GLY A 1 111 ? 101.18494 116.11454 181.07678 1.000 15.97009 109 GLY B CA 1
ATOM 1703 C C . GLY A 1 111 ? 101.57357 116.75457 179.75695 1.000 18.14981 109 GLY B C 1
ATOM 1704 O O . GLY A 1 111 ? 102.71401 117.19399 179.57743 1.000 16.79695 109 GLY B O 1
ATOM 1708 N N . GLY A 1 112 ? 100.62477 116.77711 178.82466 1.000 21.42062 110 GLY B N 1
ATOM 1709 C CA . GLY A 1 112 ? 100.78414 117.49532 177.58162 1.000 22.19570 110 GLY B CA 1
ATOM 1710 C C . GLY A 1 112 ? 99.83861 118.67458 177.58902 1.000 21.14100 110 GLY B C 1
ATOM 1711 O O . GLY A 1 112 ? 98.61944 118.49470 177.77615 1.000 17.41957 110 GLY B O 1
ATOM 1715 N N . ARG A 1 113 ? 100.38199 119.88048 177.40375 1.000 17.84157 111 ARG B N 1
ATOM 1716 C CA . ARG A 1 113 ? 99.52990 121.05719 177.32855 1.000 15.99521 111 ARG B CA 1
ATOM 1717 C C . ARG A 1 113 ? 98.48140 120.87316 176.24651 1.000 20.84882 111 ARG B C 1
ATOM 1718 O O . ARG A 1 113 ? 98.81306 120.56020 175.09985 1.000 17.71550 111 ARG B O 1
ATOM 1739 N N . ALA A 1 114 ? 97.22250 121.06526 176.61819 1.000 16.67106 112 ALA B N 1
ATOM 1740 C CA . ALA A 1 114 ? 96.08467 121.06512 175.72343 1.000 26.88298 112 ALA B CA 1
ATOM 1741 C C . ALA A 1 114 ? 95.75688 119.68524 175.18115 1.000 22.31431 112 ALA B C 1
ATOM 1742 O O . ALA A 1 114 ? 94.94247 119.58550 174.25972 1.000 26.99046 112 ALA B O 1
ATOM 1749 N N . PHE A 1 115 ? 96.30793 118.61561 175.75110 1.000 20.50226 113 PHE B N 1
ATOM 1750 C CA . PHE A 1 115 ? 96.05163 117.30767 175.16993 1.000 25.22579 113 PHE B CA 1
ATOM 1751 C C . PHE A 1 115 ? 94.62399 116.83434 175.39063 1.000 19.36888 113 PHE B C 1
ATOM 1752 O O . PHE A 1 115 ? 94.03220 117.06387 176.44340 1.000 23.85112 113 PHE B O 1
ATOM 1769 N N . SER A 1 116 ? 94.12143 116.11031 174.39086 1.000 20.56074 114 SER B N 1
ATOM 1770 C CA . SER A 1 116 ? 92.93205 115.28016 174.44671 1.000 23.82927 114 SER B CA 1
ATOM 1771 C C . SER A 1 116 ? 93.27115 113.92725 175.05761 1.000 23.74453 114 SER B C 1
ATOM 1772 O O . SER A 1 116 ? 94.44182 113.55054 175.20885 1.000 17.20582 114 SER B O 1
ATOM 1780 N N . SER A 1 117 ? 92.22827 113.14797 175.33781 1.000 24.43269 115 SER B N 1
ATOM 1781 C CA . SER A 1 117 ? 92.46298 111.81917 175.88531 1.000 26.72747 115 SER B CA 1
ATOM 1782 C C . SER A 1 117 ? 93.31024 110.99633 174.92692 1.000 19.78367 115 SER B C 1
ATOM 1783 O O . SER A 1 117 ? 94.22760 110.28728 175.35159 1.000 24.44304 115 SER B O 1
ATOM 1791 N N . THR A 1 118 ? 93.05283 111.11791 173.63065 1.000 19.68369 116 THR B N 1
ATOM 1792 C CA . THR A 1 118 ? 93.77066 110.32996 172.63727 1.000 21.39022 116 THR B CA 1
ATOM 1793 C C . THR A 1 118 ? 95.23897 110.71938 172.57505 1.000 22.04902 116 THR B C 1
ATOM 1794 O O . THR A 1 118 ? 96.10730 109.84026 172.54188 1.000 19.51267 116 THR B O 1
ATOM 1805 N N . GLN A 1 119 ? 95.53988 112.02888 172.57278 1.000 20.59111 117 GLN B N 1
ATOM 1806 C CA . GLN A 1 119 ? 96.93298 112.45152 172.59703 1.000 20.05435 117 GLN B CA 1
ATOM 1807 C C . GLN A 1 119 ? 97.65609 111.94072 173.83795 1.000 22.17803 117 GLN B C 1
ATOM 1808 O O . GLN A 1 119 ? 98.82053 111.55736 173.76061 1.000 20.54098 117 GLN B O 1
ATOM 1822 N N . GLU A 1 120 ? 96.99780 111.96046 174.98826 1.000 20.43241 118 GLU B N 1
ATOM 1823 C CA . GLU A 1 120 ? 97.60055 111.44980 176.21633 1.000 18.78070 118 GLU B CA 1
ATOM 1824 C C . GLU A 1 120 ? 97.97549 109.98507 176.06297 1.000 17.17443 118 GLU B C 1
ATOM 1825 O O . GLU A 1 120 ? 99.07158 109.58300 176.44670 1.000 16.26247 118 GLU B O 1
ATOM 1837 N N . LEU A 1 121 ? 97.06654 109.17324 175.49191 1.000 19.24308 119 LEU B N 1
ATOM 1838 C CA . LEU A 1 121 ? 97.33773 107.76019 175.29834 1.000 21.22705 119 LEU B CA 1
ATOM 1839 C C . LEU A 1 121 ? 98.48841 107.55255 174.31942 1.000 18.09851 119 LEU B C 1
ATOM 1840 O O . LEU A 1 121 ? 99.35972 106.70821 174.54725 1.000 19.92565 119 LEU B O 1
ATOM 1856 N N . MET A 1 122 ? 98.52451 108.32776 173.24250 1.000 21.79319 120 MET B N 1
ATOM 1857 C CA . MET A 1 122 ? 99.56791 108.15675 172.23248 1.000 20.75744 120 MET B CA 1
ATOM 1858 C C . MET A 1 122 ? 100.92546 108.58116 172.74491 1.000 19.95977 120 MET B C 1
ATOM 1859 O O . MET A 1 122 ? 101.92514 107.91696 172.49657 1.000 17.66860 120 MET B O 1
ATOM 1873 N N . LEU A 1 123 ? 100.98257 109.68255 173.47791 1.000 20.95777 121 LEU B N 1
ATOM 1874 C CA . LEU A 1 123 ? 102.22863 110.07140 174.11169 1.000 20.18832 121 LEU B CA 1
ATOM 1875 C C . LEU A 1 123 ? 102.78792 108.91909 174.93749 1.000 19.79964 121 LEU B C 1
ATOM 1876 O O . LEU A 1 123 ? 103.99298 108.63922 174.89870 1.000 20.17059 121 LEU B O 1
ATOM 1892 N N . PHE A 1 124 ? 101.92042 108.24168 175.68952 1.000 21.76207 122 PHE B N 1
ATOM 1893 C CA . PHE A 1 124 ? 102.36031 107.10409 176.50215 1.000 22.61081 122 PHE B CA 1
ATOM 1894 C C . PHE A 1 124 ? 102.77389 105.93530 175.63953 1.000 18.86384 122 PHE B C 1
ATOM 1895 O O . PHE A 1 124 ? 103.80581 105.31384 175.89564 1.000 27.56257 122 PHE B O 1
ATOM 1912 N N . LEU A 1 125 ? 102.00099 105.61587 174.61545 1.000 18.50851 123 LEU B N 1
ATOM 1913 C CA . LEU A 1 125 ? 102.38296 104.49464 173.75200 1.000 20.81634 123 LEU B CA 1
ATOM 1914 C C . LEU A 1 125 ? 103.68385 104.77257 173.00991 1.000 20.98110 123 LEU B C 1
ATOM 1915 O O . LEU A 1 125 ? 104.43738 103.85092 172.70579 1.000 27.04248 123 LEU B O 1
ATOM 1931 N N . PHE A 1 126 ? 103.97890 106.03841 172.72067 1.000 22.07000 124 PHE B N 1
ATOM 1932 C CA . PHE A 1 126 ? 105.21684 106.34623 172.02835 1.000 28.46816 124 PHE B CA 1
ATOM 1933 C C . PHE A 1 126 ? 106.43935 106.21598 172.93363 1.000 21.94343 124 PHE B C 1
ATOM 1934 O O . PHE A 1 126 ? 107.54241 106.00700 172.44257 1.000 28.83668 124 PHE B O 1
ATOM 1951 N N . HIS A 1 127 ? 106.27039 106.34929 174.24146 1.000 21.66189 125 HIS B N 1
ATOM 1952 C CA . HIS A 1 127 ? 107.41558 106.40423 175.13639 1.000 30.10081 125 HIS B CA 1
ATOM 1953 C C . HIS A 1 127 ? 107.40589 105.30488 176.19676 1.000 26.88438 125 HIS B C 1
ATOM 1954 O O . HIS A 1 127 ? 108.36619 105.19101 176.94811 1.000 28.48824 125 HIS B O 1
ATOM 1968 N N . ALA A 1 128 ? 106.37501 104.46253 176.23969 1.000 23.59775 126 ALA B N 1
ATOM 1969 C CA . ALA A 1 128 ? 106.24526 103.52850 177.34867 1.000 29.26062 126 ALA B CA 1
ATOM 1970 C C . ALA A 1 128 ? 107.47917 102.64363 177.47259 1.000 30.88600 126 ALA B C 1
ATOM 1971 O O . ALA A 1 128 ? 107.99485 102.42975 178.56845 1.000 29.71652 126 ALA B O 1
ATOM 1978 N N . ARG A 1 129 ? 107.95807 102.11925 176.35724 1.000 31.44382 127 ARG B N 1
ATOM 1979 C CA . ARG A 1 129 ? 109.09129 101.20618 176.36725 1.000 29.96179 127 ARG B CA 1
ATOM 1980 C C . ARG A 1 129 ? 110.32864 101.80448 177.02334 1.000 36.13550 127 ARG B C 1
ATOM 1981 O O . ARG A 1 129 ? 111.18458 101.05168 177.50109 1.000 43.83230 127 ARG B O 1
ATOM 2002 N N . SER A 1 130 ? 110.44256 103.12710 177.08809 1.000 36.68696 128 SER B N 1
ATOM 2003 C CA . SER A 1 130 ? 111.60706 103.77762 177.67260 1.000 31.12344 128 SER B CA 1
ATOM 2004 C C . SER A 1 130 ? 111.45045 104.05538 179.16686 1.000 34.37490 128 SER B C 1
ATOM 2005 O O . SER A 1 130 ? 112.39570 104.51525 179.80227 1.000 36.01662 128 SER B O 1
ATOM 2013 N N . LEU A 1 131 ? 110.28605 103.80671 179.74552 1.000 34.07462 129 LEU B N 1
ATOM 2014 C CA . LEU A 1 131 ? 110.02558 104.26469 181.09714 1.000 35.67047 129 LEU B CA 1
ATOM 2015 C C . LEU A 1 131 ? 110.43851 103.27322 182.16515 1.000 35.48477 129 LEU B C 1
ATOM 2016 O O . LEU A 1 131 ? 110.66897 103.69307 183.29847 1.000 38.95217 129 LEU B O 1
ATOM 2032 N N . GLY A 1 132 ? 110.56192 101.99295 181.82620 1.000 40.04321 130 GLY B N 1
ATOM 2033 C CA . GLY A 1 132 ? 110.72544 100.96304 182.82500 1.000 35.63992 130 GLY B CA 1
ATOM 2034 C C . GLY A 1 132 ? 109.36835 100.59290 183.41094 1.000 38.12582 130 GLY B C 1
ATOM 2035 O O . GLY A 1 132 ? 108.30641 100.99956 182.93102 1.000 33.59362 130 GLY B O 1
ATOM 2039 N N . ALA A 1 133 ? 109.41641 99.80338 184.47918 1.000 38.58803 131 ALA B N 1
ATOM 2040 C CA . ALA A 1 133 ? 108.18490 99.35549 185.11920 1.000 38.15301 131 ALA B CA 1
ATOM 2041 C C . ALA A 1 133 ? 107.46492 100.52587 185.77383 1.000 33.97139 131 ALA B C 1
ATOM 2042 O O . ALA A 1 133 ? 108.08726 101.43267 186.33202 1.000 37.65870 131 ALA B O 1
ATOM 2049 N N . LEU A 1 134 ? 106.14369 100.52072 185.68898 1.000 39.81892 132 LEU B N 1
ATOM 2050 C CA . LEU A 1 134 ? 105.30013 101.50902 186.35768 1.000 32.30848 132 LEU B CA 1
ATOM 2051 C C . LEU A 1 134 ? 104.35787 100.80387 187.32181 1.000 30.99525 132 LEU B C 1
ATOM 2052 O O . LEU A 1 134 ? 103.78266 99.75436 187.00252 1.000 33.32059 132 LEU B O 1
ATOM 2068 N N . GLU A 1 135 ? 104.21677 101.36481 188.50593 1.000 31.21913 133 GLU B N 1
ATOM 2069 C CA . GLU A 1 135 ? 103.33807 100.76632 189.51683 1.000 32.88104 133 GLU B CA 1
ATOM 2070 C C . GLU A 1 135 ? 101.90931 101.22783 189.28027 1.000 28.88766 133 GLU B C 1
ATOM 2071 O O . GLU A 1 135 ? 100.96216 100.46941 189.40541 1.000 29.13282 133 GLU B O 1
ATOM 2110 N N . VAL A 1 137 ? 99.59132 104.23838 186.87550 1.000 24.77720 135 VAL B N 1
ATOM 2111 C CA . VAL A 1 137 ? 99.33197 105.38527 186.03181 1.000 26.47101 135 VAL B CA 1
ATOM 2112 C C . VAL A 1 137 ? 98.04804 106.03772 186.54345 1.000 25.39022 135 VAL B C 1
ATOM 2113 O O . VAL A 1 137 ? 97.02325 105.38781 186.65986 1.000 26.88281 135 VAL B O 1
ATOM 2126 N N . THR A 1 138 ? 98.11541 107.32267 186.85209 1.000 25.13148 136 THR B N 1
ATOM 2127 C CA . THR A 1 138 ? 96.95896 108.11871 187.21626 1.000 22.84886 136 THR B CA 1
ATOM 2128 C C . THR A 1 138 ? 96.64801 109.10996 186.10727 1.000 22.87325 136 THR B C 1
ATOM 2129 O O . THR A 1 138 ? 97.53039 109.87498 185.67357 1.000 22.35110 136 THR B O 1
ATOM 2140 N N . LEU A 1 139 ? 95.41036 109.07590 185.63081 1.000 24.26616 137 LEU B N 1
ATOM 2141 C CA . LEU A 1 139 ? 94.93067 109.94410 184.54637 1.000 19.67360 137 LEU B CA 1
ATOM 2142 C C . LEU A 1 139 ? 94.14366 111.08089 185.16714 1.000 19.87774 137 LEU B C 1
ATOM 2143 O O . LEU A 1 139 ? 93.23036 110.82538 185.95676 1.000 20.92524 137 LEU B O 1
ATOM 2159 N N . LEU A 1 140 ? 94.53237 112.31502 184.86567 1.000 21.42983 138 LEU B N 1
ATOM 2160 C CA . LEU A 1 140 ? 93.88165 113.53531 185.36394 1.000 23.83511 138 LEU B CA 1
ATOM 2161 C C . LEU A 1 140 ? 93.43174 114.31361 184.12424 1.000 23.97578 138 LEU B C 1
ATOM 2162 O O . LEU A 1 140 ? 94.21818 115.06852 183.54706 1.000 27.69922 138 LEU B O 1
ATOM 2178 N N . SER A 1 141 ? 92.18418 114.10930 183.69815 1.000 25.34101 139 SER B N 1
ATOM 2179 C CA . SER A 1 141 ? 91.83978 114.44804 182.31428 1.000 29.24642 139 SER B CA 1
ATOM 2180 C C . SER A 1 141 ? 90.34220 114.61645 182.16645 1.000 25.65452 139 SER B C 1
ATOM 2181 O O . SER A 1 141 ? 89.62732 114.84026 183.17333 1.000 27.28116 139 SER B O 1
ATOM 2189 N N . GLY A 1 142 ? 89.83240 114.55742 180.94538 1.000 31.41129 140 GLY B N 1
ATOM 2190 C CA . GLY A 1 142 ? 88.40944 114.61487 180.67403 1.000 26.18117 140 GLY B CA 1
ATOM 2191 C C . GLY A 1 142 ? 87.93590 115.93816 180.11927 1.000 23.38982 140 GLY B C 1
ATOM 2192 O O . GLY A 1 142 ? 87.34294 115.97698 179.04905 1.000 28.98907 140 GLY B O 1
ATOM 2196 N N . VAL A 1 143 ? 88.23315 117.02183 180.82162 1.000 24.12580 141 VAL B N 1
ATOM 2197 C CA . VAL A 1 143 ? 87.66837 118.32734 180.50679 1.000 25.26265 141 VAL B CA 1
ATOM 2198 C C . VAL A 1 143 ? 88.05868 118.76730 179.10571 1.000 23.89039 141 VAL B C 1
ATOM 2199 O O . VAL A 1 143 ? 87.26733 119.40025 178.40431 1.000 23.80418 141 VAL B O 1
ATOM 2212 N N . ASN A 1 144 ? 89.28926 118.48070 178.68594 1.000 25.75973 142 ASN B N 1
ATOM 2213 C CA . ASN A 1 144 ? 89.75968 118.97786 177.39286 1.000 25.90639 142 ASN B CA 1
ATOM 2214 C C . ASN A 1 144 ? 88.97612 118.35496 176.25487 1.000 23.55461 142 ASN B C 1
ATOM 2215 O O . ASN A 1 144 ? 88.63945 119.03473 175.28421 1.000 24.05618 142 ASN B O 1
ATOM 2226 N N . ASN A 1 145 ? 88.66526 117.06511 176.35354 1.000 25.75370 143 ASN B N 1
ATOM 2227 C CA . ASN A 1 145 ? 87.87468 116.44394 175.29272 1.000 27.32042 143 ASN B CA 1
ATOM 2228 C C . ASN A 1 145 ? 86.55353 117.16277 175.15401 1.000 25.93273 143 ASN B C 1
ATOM 2229 O O . ASN A 1 145 ? 86.08969 117.43313 174.03745 1.000 21.94545 143 ASN B O 1
ATOM 2240 N N . LEU A 1 146 ? 85.95285 117.53543 176.29159 1.000 27.54895 144 LEU B N 1
ATOM 2241 C CA . LEU A 1 146 ? 84.70552 118.30556 176.23949 1.000 27.65347 144 LEU B CA 1
ATOM 2242 C C . LEU A 1 146 ? 84.94211 119.68251 175.62989 1.000 25.66099 144 LEU B C 1
ATOM 2243 O O . LEU A 1 146 ? 84.25064 120.09654 174.69843 1.000 23.03194 144 LEU B O 1
ATOM 2259 N N . LEU A 1 147 ? 85.94826 120.39735 176.11198 1.000 27.45294 145 LEU B N 1
ATOM 2260 C CA . LEU A 1 147 ? 86.19233 121.74292 175.59698 1.000 25.51590 145 LEU B CA 1
ATOM 2261 C C . LEU A 1 147 ? 86.50582 121.71548 174.10707 1.000 25.45092 145 LEU B C 1
ATOM 2262 O O . LEU A 1 147 ? 86.01578 122.55218 173.33649 1.000 23.43146 145 LEU B O 1
ATOM 2278 N N . LEU A 1 148 ? 87.35326 120.78681 173.68271 1.000 28.10627 146 LEU B N 1
ATOM 2279 C CA A LEU A 1 148 ? 87.72748 120.76569 172.27573 0.588 30.09273 146 LEU B CA 1
ATOM 2280 C CA B LEU A 1 148 ? 87.72951 120.73011 172.27862 0.412 27.34230 146 LEU B CA 1
ATOM 2281 C C . LEU A 1 148 ? 86.54447 120.36453 171.40054 1.000 29.23841 146 LEU B C 1
ATOM 2282 O O . LEU A 1 148 ? 86.45472 120.81464 170.25513 1.000 24.39950 146 LEU B O 1
ATOM 2311 N N . PHE A 1 149 ? 85.63535 119.52160 171.91281 1.000 25.35278 147 PHE B N 1
ATOM 2312 C CA . PHE A 1 149 ? 84.47743 119.16439 171.12599 1.000 27.06429 147 PHE B CA 1
ATOM 2313 C C . PHE A 1 149 ? 83.65917 120.39962 170.78650 1.000 26.70142 147 PHE B C 1
ATOM 2314 O O . PHE A 1 149 ? 83.20582 120.54926 169.65644 1.000 24.63139 147 PHE B O 1
ATOM 2331 N N . TYR A 1 150 ? 83.47843 121.30436 171.75271 1.000 27.39286 148 TYR B N 1
ATOM 2332 C CA . TYR A 1 150 ? 82.65862 122.49814 171.52790 1.000 26.91259 148 TYR B CA 1
ATOM 2333 C C . TYR A 1 150 ? 83.38995 123.57047 170.74474 1.000 22.51267 148 TYR B C 1
ATOM 2334 O O . TYR A 1 150 ? 82.75897 124.47190 170.24720 1.000 28.93919 148 TYR B O 1
ATOM 2352 N N . LEU A 1 151 ? 84.71381 123.51527 170.65679 1.000 28.75889 149 LEU B N 1
ATOM 2353 C CA . LEU A 1 151 ? 85.44908 124.41036 169.77523 1.000 29.12065 149 LEU B CA 1
ATOM 2354 C C . LEU A 1 151 ? 85.53948 123.88034 168.35153 1.000 24.89363 149 LEU B C 1
ATOM 2355 O O . LEU A 1 151 ? 85.87905 124.63295 167.44785 1.000 34.34809 149 LEU B O 1
ATOM 2371 N N . SER A 1 152 ? 85.25300 122.60909 168.13781 1.000 27.36235 150 SER B N 1
ATOM 2372 C CA . SER A 1 152 ? 85.44161 121.99180 166.83852 1.000 28.27068 150 SER B CA 1
ATOM 2373 C C . SER A 1 152 ? 84.25129 122.30855 165.95164 1.000 29.26754 150 SER B C 1
ATOM 2374 O O . SER A 1 152 ? 83.10015 122.31776 166.39436 1.000 26.67804 150 SER B O 1
ATOM 2382 N N . ARG A 1 153 ? 84.52754 122.55498 164.70039 1.000 27.34809 151 ARG B N 1
ATOM 2383 C CA . ARG A 1 153 ? 83.47103 122.65739 163.70868 1.000 35.30256 151 ARG B CA 1
ATOM 2384 C C . ARG A 1 153 ? 83.18537 121.31275 163.05676 1.000 36.47587 151 ARG B C 1
ATOM 2385 O O . ARG A 1 153 ? 82.07661 121.10695 162.56043 1.000 36.80603 151 ARG B O 1
ATOM 2406 N N . ASP A 1 154 ? 84.13956 120.38595 163.09260 1.000 32.83282 152 ASP B N 1
ATOM 2407 C CA . ASP A 1 154 ? 84.03299 119.07784 162.47888 1.000 31.12122 152 ASP B CA 1
ATOM 2408 C C . ASP A 1 154 ? 84.53909 118.03480 163.46320 1.000 31.63813 152 ASP B C 1
ATOM 2409 O O . ASP A 1 154 ? 85.34257 118.32879 164.33983 1.000 32.35121 152 ASP B O 1
ATOM 2418 N N . TYR A 1 155 ? 84.09363 116.79393 163.28135 1.000 29.16516 153 TYR B N 1
ATOM 2419 C CA . TYR A 1 155 ? 84.37410 115.74331 164.23450 1.000 25.55359 153 TYR B CA 1
ATOM 2420 C C . TYR A 1 155 ? 84.22206 114.37678 163.58215 1.000 25.63463 153 TYR B C 1
ATOM 2421 O O . TYR A 1 155 ? 83.29601 114.14413 162.80433 1.000 30.34719 153 TYR B O 1
ATOM 2439 N N . ALA A 1 156 ? 85.14353 113.48351 163.90807 1.000 25.75898 154 ALA B N 1
ATOM 2440 C CA . ALA A 1 156 ? 85.05928 112.06485 163.58335 1.000 28.52052 154 ALA B CA 1
ATOM 2441 C C . ALA A 1 156 ? 84.92954 111.27368 164.88874 1.000 26.78890 154 ALA B C 1
ATOM 2442 O O . ALA A 1 156 ? 85.86468 111.23445 165.68044 1.000 29.01349 154 ALA B O 1
ATOM 2476 N N . ASP A 1 158 ? 84.97022 108.21108 165.71096 1.000 30.57088 156 ASP B N 1
ATOM 2477 C CA . ASP A 1 158 ? 85.90114 107.09933 165.94857 1.000 34.27123 156 ASP B CA 1
ATOM 2478 C C . ASP A 1 158 ? 87.30643 107.57628 166.30712 1.000 32.82119 156 ASP B C 1
ATOM 2479 O O . ASP A 1 158 ? 88.09329 106.84080 166.89915 1.000 34.70905 156 ASP B O 1
ATOM 2488 N N . TYR A 1 159 ? 87.62342 108.81468 165.96150 1.000 27.99234 157 TYR B N 1
ATOM 2489 C CA . TYR A 1 159 ? 88.97465 109.33341 166.16870 1.000 29.98300 157 TYR B CA 1
ATOM 2490 C C . TYR A 1 159 ? 89.02434 110.50087 167.13157 1.000 35.02041 157 TYR B C 1
ATOM 2491 O O . TYR A 1 159 ? 89.90532 110.54664 167.99876 1.000 38.95112 157 TYR B O 1
ATOM 2509 N N . GLY A 1 160 ? 88.08138 111.42755 167.02617 1.000 37.38145 158 GLY B N 1
ATOM 2510 C CA . GLY A 1 160 ? 88.05752 112.57482 167.89239 1.000 35.96057 158 GLY B CA 1
ATOM 2511 C C . GLY A 1 160 ? 88.53169 113.80481 167.15007 1.000 41.68477 158 GLY B C 1
ATOM 2512 O O . GLY A 1 160 ? 88.18832 114.02588 165.95875 1.000 38.70266 158 GLY B O 1
ATOM 2516 N N . SER A 1 161 ? 89.27979 114.63730 167.87190 1.000 45.73517 159 SER B N 1
ATOM 2517 C CA . SER A 1 161 ? 89.85432 115.86405 167.32252 1.000 49.60592 159 SER B CA 1
ATOM 2518 C C . SER A 1 161 ? 90.80836 116.40789 168.38890 1.000 55.13432 159 SER B C 1
ATOM 2519 O O . SER A 1 161 ? 91.00114 115.79041 169.44855 1.000 40.62203 159 SER B O 1
ATOM 2527 N N . PHE A 1 162 ? 91.41176 117.56000 168.09003 1.000 55.40793 160 PHE B N 1
ATOM 2528 C CA . PHE A 1 162 ? 92.38420 118.18999 168.97779 1.000 50.67749 160 PHE B CA 1
ATOM 2529 C C . PHE A 1 162 ? 92.41685 119.69021 168.66987 1.000 56.83341 160 PHE B C 1
ATOM 2530 O O . PHE A 1 162 ? 91.75022 120.17859 167.74731 1.000 56.50029 160 PHE B O 1
ATOM 2547 N N . PHE A 1 163 ? 93.20058 120.42264 169.45888 1.000 59.97966 161 PHE B N 1
ATOM 2548 C CA . PHE A 1 163 ? 93.42213 121.84685 169.19446 1.000 64.75095 161 PHE B CA 1
ATOM 2549 C C . PHE A 1 163 ? 94.23987 121.99931 167.90900 1.000 53.40036 161 PHE B C 1
ATOM 2550 O O . PHE A 1 163 ? 93.69926 121.97534 166.80261 1.000 62.29434 161 PHE B O 1
ATOM 2567 N N . GLU A 1 202 ? 81.74117 115.00787 148.11932 1.000 58.57570 201 GLU B N 1
ATOM 2568 C CA . GLU A 1 202 ? 82.48554 113.75049 148.31219 1.000 56.47304 201 GLU B CA 1
ATOM 2569 C C . GLU A 1 202 ? 82.53637 113.35804 149.79249 1.000 49.33787 201 GLU B C 1
ATOM 2570 O O . GLU A 1 202 ? 82.77901 114.20606 150.64166 1.000 51.07616 201 GLU B O 1
ATOM 2581 N N . PRO A 1 203 ? 82.29055 112.08009 150.10343 1.000 48.27037 202 PRO B N 1
ATOM 2582 C CA . PRO A 1 203 ? 82.17193 111.67280 151.50840 1.000 37.35948 202 PRO B CA 1
ATOM 2583 C C . PRO A 1 203 ? 83.45558 111.89871 152.29807 1.000 40.10541 202 PRO B C 1
ATOM 2584 O O . PRO A 1 203 ? 84.55427 111.94465 151.74878 1.000 42.44588 202 PRO B O 1
ATOM 2595 N N . GLU A 1 204 ? 83.30255 111.99195 153.61554 1.000 32.68392 203 GLU B N 1
ATOM 2596 C CA . GLU A 1 204 ? 84.39079 112.27684 154.53116 1.000 30.54817 203 GLU B CA 1
ATOM 2597 C C . GLU A 1 204 ? 84.25628 111.42512 155.78593 1.000 29.55048 203 GLU B C 1
ATOM 2598 O O . GLU A 1 204 ? 83.18138 110.91381 156.10903 1.000 31.26447 203 GLU B O 1
ATOM 2610 N N . ILE A 1 205 ? 85.36932 111.27676 156.50124 1.000 29.08869 204 ILE B N 1
ATOM 2611 C CA . ILE A 1 205 ? 85.35955 110.69477 157.84223 1.000 27.67859 204 ILE B CA 1
ATOM 2612 C C . ILE A 1 205 ? 85.10366 111.76638 158.89263 1.000 29.04732 204 ILE B C 1
ATOM 2613 O O . ILE A 1 205 ? 84.41961 111.53494 159.87943 1.000 32.71507 204 ILE B O 1
ATOM 2629 N N . VAL A 1 206 ? 85.65992 112.94917 158.69125 1.000 27.80878 205 VAL B N 1
ATOM 2630 C CA . VAL A 1 206 ? 85.50189 114.06256 159.60453 1.000 31.43794 205 VAL B CA 1
ATOM 2631 C C . VAL A 1 206 ? 84.24588 114.80467 159.17290 1.000 31.92023 205 VAL B C 1
ATOM 2632 O O . VAL A 1 206 ? 84.24065 115.46346 158.14579 1.000 30.62225 205 VAL B O 1
ATOM 2645 N N . LEU A 1 207 ? 83.19376 114.71963 159.97973 1.000 34.68458 206 LEU B N 1
ATOM 2646 C CA . LEU A 1 207 ? 81.90974 115.26300 159.58457 1.000 30.90818 206 LEU B CA 1
ATOM 2647 C C . LEU A 1 207 ? 81.64323 116.56816 160.31236 1.000 34.13965 206 LEU B C 1
ATOM 2648 O O . LEU A 1 207 ? 81.99825 116.71968 161.49078 1.000 32.59090 206 LEU B O 1
ATOM 2664 N N . PRO A 1 208 ? 81.02338 117.53318 159.64603 1.000 35.15320 207 PRO B N 1
ATOM 2665 C CA . PRO A 1 208 ? 80.65926 118.77786 160.33936 1.000 34.47079 207 PRO B CA 1
ATOM 2666 C C . PRO A 1 208 ? 79.61786 118.53866 161.42771 1.000 33.67987 207 PRO B C 1
ATOM 2667 O O . PRO A 1 208 ? 78.73302 117.69565 161.28823 1.000 29.15732 207 PRO B O 1
ATOM 2678 N N . ILE A 1 209 ? 79.74970 119.29230 162.51540 1.000 29.72687 208 ILE B N 1
ATOM 2679 C CA . ILE A 1 209 ? 78.83162 119.22774 163.64148 1.000 32.72280 208 ILE B CA 1
ATOM 2680 C C . ILE A 1 209 ? 77.65966 120.14530 163.36365 1.000 36.16771 208 ILE B C 1
ATOM 2681 O O . ILE A 1 209 ? 77.86690 121.31489 163.01565 1.000 36.21078 208 ILE B O 1
ATOM 2697 N N . VAL A 1 210 ? 76.42981 119.61453 163.51666 1.000 33.31411 209 VAL B N 1
ATOM 2698 C CA . VAL A 1 210 ? 75.23176 120.44031 163.30892 1.000 37.67795 209 VAL B CA 1
ATOM 2699 C C . VAL A 1 210 ? 74.74240 121.02826 164.62004 1.000 30.65418 209 VAL B C 1
ATOM 2700 O O . VAL A 1 210 ? 74.31719 122.18222 164.66614 1.000 35.66871 209 VAL B O 1
ATOM 2713 N N . ASP A 1 211 ? 74.83684 120.27548 165.71304 1.000 34.09731 210 ASP B N 1
ATOM 2714 C CA . ASP A 1 211 ? 74.40816 120.76216 167.02254 1.000 31.66144 210 ASP B CA 1
ATOM 2715 C C . ASP A 1 211 ? 75.27299 120.10992 168.08163 1.000 33.83294 210 ASP B C 1
ATOM 2716 O O . ASP A 1 211 ? 75.13307 118.90425 168.31677 1.000 32.34973 210 ASP B O 1
ATOM 2725 N N . HIS A 1 212 ? 76.12306 120.91009 168.74543 1.000 32.08419 211 HIS B N 1
ATOM 2726 C CA . HIS A 1 212 ? 77.05897 120.35418 169.71021 1.000 30.43656 211 HIS B CA 1
ATOM 2727 C C . HIS A 1 212 ? 76.31973 119.69949 170.86231 1.000 31.10799 211 HIS B C 1
ATOM 2728 O O . HIS A 1 212 ? 76.62823 118.56712 171.25341 1.000 30.77229 211 HIS B O 1
ATOM 2742 N N . ASP A 1 213 ? 75.36681 120.41234 171.45024 1.000 33.20539 212 ASP B N 1
ATOM 2743 C CA . ASP A 1 213 ? 74.59739 119.84567 172.55979 1.000 35.31376 212 ASP B CA 1
ATOM 2744 C C . ASP A 1 213 ? 73.88785 118.55333 172.16355 1.000 34.09535 212 ASP B C 1
ATOM 2745 O O . ASP A 1 213 ? 73.75413 117.64998 172.98591 1.000 33.90547 212 ASP B O 1
ATOM 2754 N N . ALA A 1 214 ? 73.41590 118.44375 170.91395 1.000 32.85689 213 ALA B N 1
ATOM 2755 C CA . ALA A 1 214 ? 72.72180 117.21194 170.52486 1.000 40.41077 213 ALA B CA 1
ATOM 2756 C C . ALA A 1 214 ? 73.66742 116.07621 170.12150 1.000 33.56274 213 ALA B C 1
ATOM 2757 O O . ALA A 1 214 ? 73.24843 114.91297 170.09578 1.000 29.93494 213 ALA B O 1
ATOM 2764 N N . GLN A 1 215 ? 74.92777 116.38005 169.81447 1.000 33.15632 214 GLN B N 1
ATOM 2765 C CA . GLN A 1 215 ? 75.85487 115.34165 169.36474 1.000 31.79373 214 GLN B CA 1
ATOM 2766 C C . GLN A 1 215 ? 76.93081 115.08589 170.41074 1.000 29.94747 214 GLN B C 1
ATOM 2767 O O . GLN A 1 215 ? 77.86365 114.34503 170.19278 1.000 33.21400 214 GLN B O 1
ATOM 2808 N N . THR A 1 217 ? 77.21173 113.33533 172.98775 1.000 24.83452 216 THR B N 1
ATOM 2809 C CA . THR A 1 217 ? 77.51921 111.99533 173.45077 1.000 31.43269 216 THR B CA 1
ATOM 2810 C C . THR A 1 217 ? 78.55511 111.31011 172.53543 1.000 32.16991 216 THR B C 1
ATOM 2811 O O . THR A 1 217 ? 79.25498 110.36840 172.96761 1.000 24.66194 216 THR B O 1
ATOM 2822 N N . ASP A 1 218 ? 78.67695 111.80428 171.29666 1.000 30.49180 217 ASP B N 1
ATOM 2823 C CA . ASP A 1 218 ? 79.72914 111.31173 170.41249 1.000 31.51822 217 ASP B CA 1
ATOM 2824 C C . ASP A 1 218 ? 81.10523 111.45185 171.03927 1.000 28.75259 217 ASP B C 1
ATOM 2825 O O . ASP A 1 218 ? 81.97088 110.61792 170.80095 1.000 36.66568 217 ASP B O 1
ATOM 2834 N N . LEU A 1 219 ? 81.32368 112.45451 171.88531 1.000 29.74485 218 LEU B N 1
ATOM 2835 C CA . LEU A 1 219 ? 82.68340 112.65310 172.38009 1.000 27.27679 218 LEU B CA 1
ATOM 2836 C C . LEU A 1 219 ? 82.99218 111.60908 173.43738 1.000 26.16843 218 LEU B C 1
ATOM 2837 O O . LEU A 1 219 ? 84.16667 111.34971 173.71229 1.000 31.74165 218 LEU B O 1
ATOM 2853 N N . LEU A 1 220 ? 81.96489 110.97752 174.02196 1.000 28.48018 219 LEU B N 1
ATOM 2854 C CA . LEU A 1 220 ? 82.21350 109.92643 175.01110 1.000 27.51229 219 LEU B CA 1
ATOM 2855 C C . LEU A 1 220 ? 82.89845 108.72659 174.38527 1.000 29.89186 219 LEU B C 1
ATOM 2856 O O . LEU A 1 220 ? 83.71010 108.06438 175.04577 1.000 28.25217 219 LEU B O 1
ATOM 2872 N N . HIS A 1 221 ? 82.60905 108.43982 173.11273 1.000 34.11843 220 HIS B N 1
ATOM 2873 C CA . HIS A 1 221 ? 83.16717 107.24401 172.47301 1.000 30.29992 220 HIS B CA 1
ATOM 2874 C C . HIS A 1 221 ? 84.68698 107.25122 172.54564 1.000 29.42892 220 HIS B C 1
ATOM 2875 O O . HIS A 1 221 ? 85.30704 106.24950 172.88195 1.000 27.73102 220 HIS B O 1
ATOM 2889 N N . ALA A 1 222 ? 85.30797 108.38682 172.24224 1.000 27.33129 221 ALA B N 1
ATOM 2890 C CA . ALA A 1 222 ? 86.75704 108.43884 172.23496 1.000 30.91210 221 ALA B CA 1
ATOM 2891 C C . ALA A 1 222 ? 87.31272 108.20333 173.63392 1.000 31.96950 221 ALA B C 1
ATOM 2892 O O . ALA A 1 222 ? 88.36994 107.57764 173.79997 1.000 30.39167 221 ALA B O 1
ATOM 2899 N N . ILE A 1 223 ? 86.63117 108.73158 174.65209 1.000 32.04079 222 ILE B N 1
ATOM 2900 C CA . ILE A 1 223 ? 87.08212 108.53863 176.02306 1.000 26.86842 222 ILE B CA 1
ATOM 2901 C C . ILE A 1 223 ? 86.97839 107.07171 176.41100 1.000 23.34370 222 ILE B C 1
ATOM 2902 O O . ILE A 1 223 ? 87.94153 106.47070 176.89668 1.000 28.41920 222 ILE B O 1
ATOM 2918 N N . GLU A 1 224 ? 85.81677 106.47351 176.18126 1.000 27.34203 223 GLU B N 1
ATOM 2919 C CA . GLU A 1 224 ? 85.59654 105.06819 176.50770 1.000 32.62167 223 GLU B CA 1
ATOM 2920 C C . GLU A 1 224 ? 86.54634 104.16383 175.72649 1.000 30.45548 223 GLU B C 1
ATOM 2921 O O . GLU A 1 224 ? 87.13627 103.22250 176.29273 1.000 27.99581 223 GLU B O 1
ATOM 2933 N N . ARG A 1 225 ? 86.74541 104.45360 174.44034 1.000 29.57730 224 ARG B N 1
ATOM 2934 C CA . ARG A 1 225 ? 87.66385 103.65549 173.63115 1.000 27.61767 224 ARG B CA 1
ATOM 2935 C C . ARG A 1 225 ? 89.09472 103.79183 174.12635 1.000 23.88927 224 ARG B C 1
ATOM 2936 O O . ARG A 1 225 ? 89.79890 102.79706 174.25439 1.000 23.49200 224 ARG B O 1
ATOM 2957 N N . ASP A 1 226 ? 89.54813 105.01001 174.41226 1.000 27.09067 225 ASP B N 1
ATOM 2958 C CA . ASP A 1 226 ? 90.89633 105.18390 174.95183 1.000 30.75064 225 ASP B CA 1
ATOM 2959 C C . ASP A 1 226 ? 91.05443 104.51104 176.31760 1.000 29.16954 225 ASP B C 1
ATOM 2960 O O . ASP A 1 226 ? 92.07789 103.85846 176.59363 1.000 22.18914 225 ASP B O 1
ATOM 2969 N N . LEU A 1 227 ? 90.04786 104.66423 177.19753 1.000 25.45351 226 LEU B N 1
ATOM 2970 C CA . LEU A 1 227 ? 90.12307 104.01063 178.50327 1.000 24.91925 226 LEU B CA 1
ATOM 2971 C C . LEU A 1 227 ? 90.23766 102.50062 178.37082 1.000 23.59894 226 LEU B C 1
ATOM 2972 O O . LEU A 1 227 ? 90.88963 101.86613 179.19212 1.000 27.29348 226 LEU B O 1
ATOM 2988 N N . SER A 1 228 ? 89.56559 101.89797 177.37655 1.000 22.60086 227 SER B N 1
ATOM 2989 C CA . SER A 1 228 ? 89.67951 100.45881 177.18336 1.000 24.27105 227 SER B CA 1
ATOM 2990 C C . SER A 1 228 ? 91.08041 100.07565 176.75349 1.000 27.21861 227 SER B C 1
ATOM 2991 O O . SER A 1 228 ? 91.53718 98.97429 177.07494 1.000 34.65142 227 SER B O 1
ATOM 2999 N N . THR A 1 229 ? 91.78088 100.96400 176.05331 1.000 24.38324 228 THR B N 1
ATOM 3000 C CA . THR A 1 229 ? 93.16905 100.70956 175.67993 1.000 24.65992 228 THR B CA 1
ATOM 3001 C C . THR A 1 229 ? 94.08650 100.87248 176.88362 1.000 23.94208 228 THR B C 1
ATOM 3002 O O . THR A 1 229 ? 95.01933 100.09628 177.06947 1.000 24.31913 228 THR B O 1
ATOM 3013 N N . TRP A 1 230 ? 93.84781 101.88488 177.69818 1.000 21.66117 229 TRP B N 1
ATOM 3014 C CA . TRP A 1 230 ? 94.53403 101.99337 178.98587 1.000 24.80312 229 TRP B CA 1
ATOM 3015 C C . TRP A 1 230 ? 94.33490 100.73240 179.86933 1.000 25.49624 229 TRP B C 1
ATOM 3016 O O . TRP A 1 230 ? 95.29033 100.20526 180.47332 1.000 24.10470 229 TRP B O 1
ATOM 3064 N N . LEU A 1 232 ? 93.68921 97.82665 178.91341 1.000 29.58458 231 LEU B N 1
ATOM 3065 C CA . LEU A 1 232 ? 94.43376 96.76323 178.25418 1.000 28.52858 231 LEU B CA 1
ATOM 3066 C C . LEU A 1 232 ? 95.93166 96.92040 178.51636 1.000 30.51800 231 LEU B C 1
ATOM 3067 O O . LEU A 1 232 ? 96.63198 95.95283 178.71766 1.000 31.23874 231 LEU B O 1
ATOM 3083 N N . LEU A 1 233 ? 96.42538 98.16936 178.50077 1.000 30.73730 232 LEU B N 1
ATOM 3084 C CA . LEU A 1 233 ? 97.82888 98.40425 178.79455 1.000 31.67155 232 LEU B CA 1
ATOM 3085 C C . LEU A 1 233 ? 98.13388 98.11516 180.26407 1.000 30.61634 232 LEU B C 1
ATOM 3086 O O . LEU A 1 233 ? 99.19984 97.56736 180.60511 1.000 28.42258 232 LEU B O 1
ATOM 3102 N N . SER A 1 234 ? 97.21098 98.47941 181.14455 1.000 28.23633 233 SER B N 1
ATOM 3103 C CA . SER A 1 234 ? 97.41308 98.24035 182.57132 1.000 31.09564 233 SER B CA 1
ATOM 3104 C C . SER A 1 234 ? 97.62608 96.75749 182.85867 1.000 29.61232 233 SER B C 1
ATOM 3105 O O . SER A 1 234 ? 98.42673 96.40367 183.72982 1.000 32.08805 233 SER B O 1
ATOM 3113 N N . GLY A 1 235 ? 96.92915 95.87691 182.13280 1.000 25.85322 234 GLY B N 1
ATOM 3114 C CA . GLY A 1 235 ? 97.16070 94.45372 182.31123 1.000 28.89956 234 GLY B CA 1
ATOM 3115 C C . GLY A 1 235 ? 98.48150 93.99261 181.73413 1.000 32.73992 234 GLY B C 1
ATOM 3116 O O . GLY A 1 235 ? 99.20631 93.21694 182.36543 1.000 33.37148 234 GLY B O 1
ATOM 3120 N N . ALA A 1 236 ? 98.81888 94.46355 180.52643 1.000 34.13922 235 ALA B N 1
ATOM 3121 C CA . ALA A 1 236 ? 100.00590 93.95694 179.82659 1.000 29.68602 235 ALA B CA 1
ATOM 3122 C C . ALA A 1 236 ? 101.28972 94.46922 180.45833 1.000 26.79544 235 ALA B C 1
ATOM 3123 O O . ALA A 1 236 ? 102.26075 93.73908 180.56360 1.000 33.85684 235 ALA B O 1
ATOM 3130 N N . LEU A 1 237 ? 101.32043 95.72349 180.87383 1.000 31.77916 236 LEU B N 1
ATOM 3131 C CA . LEU A 1 237 ? 102.45493 96.28609 181.59310 1.000 33.49680 236 LEU B CA 1
ATOM 3132 C C . LEU A 1 237 ? 102.30286 96.16337 183.11358 1.000 31.48718 236 LEU B C 1
ATOM 3133 O O . LEU A 1 237 ? 103.20076 96.55879 183.85248 1.000 30.64431 236 LEU B O 1
ATOM 3149 N N . GLN A 1 238 ? 101.18583 95.63742 183.59179 1.000 31.83115 237 GLN B N 1
ATOM 3150 C CA . GLN A 1 238 ? 100.97398 95.36835 185.00667 1.000 29.63131 237 GLN B CA 1
ATOM 3151 C C . GLN A 1 238 ? 101.21573 96.61118 185.85693 1.000 33.12996 237 GLN B C 1
ATOM 3152 O O . GLN A 1 238 ? 102.08163 96.64249 186.72985 1.000 43.53438 237 GLN B O 1
ATOM 3166 N N . PHE A 1 239 ? 100.43943 97.65197 185.58076 1.000 26.45147 238 PHE B N 1
ATOM 3167 C CA . PHE A 1 239 ? 100.36088 98.80760 186.43718 1.000 25.49548 238 PHE B CA 1
ATOM 3168 C C . PHE A 1 239 ? 98.90496 99.03190 186.84285 1.000 29.98669 238 PHE B C 1
ATOM 3169 O O . PHE A 1 239 ? 97.95716 98.62719 186.14201 1.000 33.23858 238 PHE B O 1
ATOM 3186 N N . GLU A 1 240 ? 98.72416 99.62913 188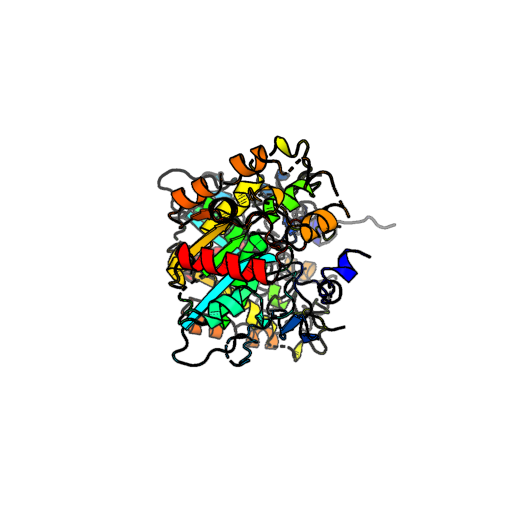.00742 1.000 29.42773 239 GLU B N 1
ATOM 3187 C CA . GLU A 1 240 ? 97.39395 100.05156 188.43070 1.000 35.08240 239 GLU B CA 1
ATOM 3188 C C . GLU A 1 240 ? 96.97313 101.28471 187.62722 1.000 35.04963 239 GLU B C 1
ATOM 3189 O O . GLU A 1 240 ? 97.79387 102.10956 187.21625 1.000 32.82712 239 GLU B O 1
ATOM 3201 N N . LEU A 1 241 ? 95.68498 101.42239 187.43873 1.000 35.31307 240 LEU B N 1
ATOM 3202 C CA . LEU A 1 241 ? 95.11701 102.48786 186.63485 1.000 29.78863 240 LEU B CA 1
ATOM 3203 C C . LEU A 1 241 ? 94.04905 103.19488 187.45359 1.000 27.77848 240 LEU B C 1
ATOM 3204 O O . LEU A 1 241 ? 93.32627 102.56378 188.22912 1.000 33.77513 240 LEU B O 1
ATOM 3220 N N . CYS A 1 242 ? 93.96031 104.50528 187.28549 1.000 29.48622 241 CYS B N 1
ATOM 3221 C CA . CYS A 1 242 ? 92.96388 105.28932 187.99128 1.000 26.78083 241 CYS B CA 1
ATOM 3222 C C . CYS A 1 242 ? 92.65628 106.54347 187.18340 1.000 25.40512 241 CYS B C 1
ATOM 3223 O O . CYS A 1 242 ? 93.56926 107.16641 186.63783 1.000 20.34058 241 CYS B O 1
ATOM 3231 N N . TYR A 1 243 ? 91.37688 106.92745 187.16137 1.000 22.92140 242 TYR B N 1
ATOM 3232 C CA . TYR A 1 243 ? 90.91264 108.07864 186.40995 1.000 21.43344 242 TYR B CA 1
ATOM 3233 C C . TYR A 1 243 ? 90.42600 109.15470 187.36411 1.000 26.15346 242 TYR B C 1
ATOM 3234 O O . TYR A 1 243 ? 89.64702 108.87717 188.28955 1.000 20.77748 242 TYR B O 1
ATOM 3252 N N . VAL A 1 244 ? 90.85364 110.38908 187.10739 1.000 23.35833 243 VAL B N 1
ATOM 3253 C CA . VAL A 1 244 ? 90.45684 111.54365 187.90465 1.000 21.58539 243 VAL B CA 1
ATOM 3254 C C . VAL A 1 244 ? 89.97708 112.62569 186.94973 1.000 19.25747 243 VAL B C 1
ATOM 3255 O O . VAL A 1 244 ? 90.74349 113.10337 186.11593 1.000 23.11532 243 VAL B O 1
ATOM 3268 N N . LEU A 1 245 ? 88.71272 113.02452 187.08235 1.000 23.03538 244 LEU B N 1
ATOM 3269 C CA . LEU A 1 245 ? 88.19929 114.17313 186.35749 1.000 20.73037 244 LEU B CA 1
ATOM 3270 C C . LEU A 1 245 ? 88.89430 115.42639 186.85625 1.000 23.97703 244 LEU B C 1
ATOM 3271 O O . LEU A 1 245 ? 88.76301 115.78236 188.02422 1.000 23.34388 244 LEU B O 1
ATOM 3287 N N . GLN A 1 246 ? 89.60996 116.10539 185.95922 1.000 26.90426 245 GLN B N 1
ATOM 3288 C CA . GLN A 1 246 ? 90.37760 117.27926 186.34340 1.000 32.92427 245 GLN B CA 1
ATOM 3289 C C . GLN A 1 246 ? 89.46347 118.42469 186.77922 1.000 29.27513 245 GLN B C 1
ATOM 3290 O O . GLN A 1 246 ? 88.33712 118.55634 186.28796 1.000 25.47356 245 GLN B O 1
ATOM 3304 N N . PRO A 1 247 ? 89.93452 119.26553 187.70097 1.000 31.18756 246 PRO B N 1
ATOM 3305 C CA . PRO A 1 247 ? 89.08487 120.34995 188.19500 1.000 27.06695 246 PRO B CA 1
ATOM 3306 C C . PRO A 1 247 ? 88.87323 121.41634 187.13825 1.000 24.26201 246 PRO B C 1
ATOM 3307 O O . PRO A 1 247 ? 89.67423 121.60683 186.23441 1.000 29.46364 246 PRO B O 1
ATOM 3318 N N . LEU A 1 248 ? 87.76404 122.12298 187.27368 1.000 28.04620 247 LEU B N 1
ATOM 3319 C CA . LEU A 1 248 ? 87.40471 123.25712 186.43713 1.000 24.07238 247 LEU B CA 1
ATOM 3320 C C . LEU A 1 248 ? 86.73182 124.25569 187.36094 1.000 24.63570 247 LEU B C 1
ATOM 3321 O O . LEU A 1 248 ? 85.83999 123.87490 188.13592 1.000 25.21917 247 LEU B O 1
ATOM 3337 N N . ALA A 1 249 ? 87.15706 125.52114 187.28981 1.000 20.89134 248 ALA B N 1
ATOM 3338 C CA . ALA A 1 249 ? 86.75160 126.47000 188.31466 1.000 22.24306 248 ALA B CA 1
ATOM 3339 C C . ALA A 1 249 ? 85.23432 126.55664 188.38950 1.000 26.87271 248 ALA B C 1
ATOM 3340 O O . ALA A 1 249 ? 84.66237 126.58675 189.48848 1.000 30.51630 248 ALA B O 1
ATOM 3347 N N . GLY A 1 250 ? 84.55337 126.60060 187.23191 1.000 28.19323 249 GLY B N 1
ATOM 3348 C CA . GLY A 1 250 ? 83.08914 126.74066 187.23767 1.000 22.33348 249 GLY B CA 1
ATOM 3349 C C . GLY A 1 250 ? 82.38790 125.55790 187.86330 1.000 21.79653 249 GLY B C 1
ATOM 3350 O O . GLY A 1 250 ? 81.24403 125.68138 188.29039 1.000 29.30779 249 GLY B O 1
ATOM 3354 N N . TRP A 1 251 ? 83.06708 124.41537 187.96826 1.000 21.76093 250 TRP B N 1
ATOM 3355 C CA . TRP A 1 251 ? 82.49280 123.20654 188.51788 1.000 23.90448 250 TRP B CA 1
ATOM 3356 C C . TRP A 1 251 ? 82.82721 123.00187 189.98781 1.000 28.13329 250 TRP B C 1
ATOM 3357 O O . TRP A 1 251 ? 82.41298 121.99643 190.56024 1.000 29.00430 250 TRP B O 1
ATOM 3378 N N . VAL A 1 252 ? 83.59379 123.90115 190.59906 1.000 28.80211 251 VAL B N 1
ATOM 3379 C CA . VAL A 1 252 ? 83.96202 123.81437 192.00535 1.000 25.75119 251 VAL B CA 1
ATOM 3380 C C . VAL A 1 252 ? 83.18101 124.87610 192.76016 1.000 23.57157 251 VAL B C 1
ATOM 3381 O O . VAL A 1 252 ? 83.24342 126.06288 192.42655 1.000 28.35704 251 VAL B O 1
ATOM 3394 N N . ARG A 1 253 ? 82.43287 124.45630 193.75938 1.000 25.39491 252 ARG B N 1
ATOM 3395 C CA . ARG A 1 253 ? 81.72971 125.38088 194.64306 1.000 31.74355 252 ARG B CA 1
ATOM 3396 C C . ARG A 1 253 ? 82.74589 125.96142 195.61975 1.000 32.41390 252 ARG B C 1
ATOM 3397 O O . ARG A 1 253 ? 83.35064 125.21980 196.41136 1.000 25.95054 252 ARG B O 1
ATOM 3418 N N . LYS A 1 254 ? 82.97713 127.25989 195.52702 1.000 34.17230 253 LYS B N 1
ATOM 3419 C CA . LYS A 1 254 ? 84.00800 127.89176 196.32626 1.000 34.35853 253 LYS B CA 1
ATOM 3420 C C . LYS A 1 254 ? 83.85786 129.40075 196.29002 1.000 34.87747 253 LYS B C 1
ATOM 3421 O O . LYS A 1 254 ? 83.85853 129.99328 195.23152 1.000 37.19514 253 LYS B O 1
ATOM 3467 N N . PRO A 1 256 ? 84.99531 132.84111 195.94899 1.000 33.39035 255 PRO B N 1
ATOM 3468 C CA . PRO A 1 256 ? 86.24075 133.22955 195.26810 1.000 32.60470 255 PRO B CA 1
ATOM 3469 C C . PRO A 1 256 ? 87.18633 133.98001 196.18610 1.000 32.70980 255 PRO B C 1
ATOM 3470 O O . PRO A 1 256 ? 86.71972 134.62150 197.10216 1.000 32.82525 255 PRO B O 1
ATOM 3481 N N . SER A 1 257 ? 88.49931 133.85515 195.94545 1.000 32.88129 256 SER B N 1
ATOM 3482 C CA . SER A 1 257 ? 89.48337 134.72576 196.56448 1.000 31.41797 256 SER B CA 1
ATOM 3483 C C . SER A 1 257 ? 89.44983 136.08616 195.88569 1.000 31.60469 256 SER B C 1
ATOM 3484 O O . SER A 1 257 ? 88.92978 136.22855 194.76871 1.000 35.27187 256 SER B O 1
ATOM 3492 N N . PRO A 1 258 ? 89.96553 137.11715 196.53514 1.000 30.88064 257 PRO B N 1
ATOM 3493 C CA . PRO A 1 258 ? 89.97869 138.42587 195.86136 1.000 33.60061 257 PRO B CA 1
ATOM 3494 C C . PRO A 1 258 ? 90.83028 138.40789 194.59885 1.000 34.28351 257 PRO B C 1
ATOM 3495 O O . PRO A 1 258 ? 90.45031 139.03079 193.60440 1.000 36.96231 257 PRO B O 1
ATOM 3506 N N . GLU A 1 259 ? 91.96569 137.70119 194.60788 1.000 31.53440 258 GLU B N 1
ATOM 3507 C CA . GLU A 1 259 ? 92.76536 137.54465 193.39562 1.000 31.30295 258 GLU B CA 1
ATOM 3508 C C . GLU A 1 259 ? 91.94275 136.92570 192.26753 1.000 31.16815 258 GLU B C 1
ATOM 3509 O O . GLU A 1 259 ? 91.94397 137.40481 191.13418 1.000 30.31725 258 GLU B O 1
ATOM 3521 N N . GLU A 1 260 ? 91.24478 135.84804 192.56718 1.000 30.78197 259 GLU B N 1
ATOM 3522 C CA . GLU A 1 260 ? 90.43725 135.17667 191.56168 1.000 32.93410 259 GLU B CA 1
ATOM 3523 C C . GLU A 1 260 ? 89.37746 136.10509 190.99176 1.000 32.91137 259 GLU B C 1
ATOM 3524 O O . GLU A 1 260 ? 89.07156 136.03268 189.80644 1.000 32.05662 259 GLU B O 1
ATOM 3536 N N . THR A 1 261 ? 88.77721 136.95245 191.83010 1.000 31.91294 260 THR B N 1
ATOM 3537 C CA . THR A 1 261 ? 87.73734 137.84580 191.33993 1.000 38.99806 260 THR B CA 1
ATOM 3538 C C . THR A 1 261 ? 88.29328 138.81476 190.31334 1.000 36.37817 260 THR B C 1
ATOM 3539 O O . THR A 1 261 ? 87.67728 139.01905 189.26118 1.000 42.74357 260 THR B O 1
ATOM 3550 N N . ARG A 1 262 ? 89.45468 139.41500 190.59320 1.000 30.39012 261 ARG B N 1
ATOM 3551 C CA . ARG A 1 262 ? 90.08307 140.28668 189.60700 1.000 36.77961 261 ARG B CA 1
ATOM 3552 C C . ARG A 1 262 ? 90.47687 139.51656 188.33942 1.000 32.59113 261 ARG B C 1
ATOM 3553 O O . ARG A 1 262 ? 90.19890 139.94439 187.22124 1.000 40.09062 261 ARG B O 1
ATOM 3574 N N . LEU A 1 263 ? 91.10379 138.36228 188.50191 1.000 32.16514 262 LEU B N 1
ATOM 3575 C CA . LEU A 1 263 ? 91.61021 137.62571 187.35364 1.000 38.12369 262 LEU B CA 1
ATOM 3576 C C . LEU A 1 263 ? 90.49147 137.17265 186.42873 1.000 37.27480 262 LEU B C 1
ATOM 3577 O O . LEU A 1 263 ? 90.62722 137.25961 185.20208 1.000 37.12390 262 LEU B O 1
ATOM 3593 N N . PHE A 1 264 ? 89.38661 136.68521 186.99651 1.000 35.31467 263 PHE B N 1
ATOM 3594 C CA . PHE A 1 264 ? 88.27986 136.18613 186.19269 1.000 39.56264 263 PHE B CA 1
ATOM 3595 C C . PHE A 1 264 ? 87.59594 137.31409 185.42093 1.000 46.86434 263 PHE B C 1
ATOM 3596 O O . PHE A 1 264 ? 87.02442 137.07697 184.35281 1.000 47.79051 263 PHE B O 1
ATOM 3613 N N . ALA A 1 265 ? 87.65807 138.53659 185.92719 1.000 40.74925 264 ALA B N 1
ATOM 3614 C CA . ALA A 1 265 ? 87.14726 139.67925 185.18646 1.000 50.07666 264 ALA B CA 1
ATOM 3615 C C . ALA A 1 265 ? 88.11549 140.03396 184.05661 1.000 61.35351 264 ALA B C 1
ATOM 3616 O O . ALA A 1 265 ? 89.30500 140.30818 184.29427 1.000 59.19724 264 ALA B O 1
ATOM 3623 N N . ASP A 1 266 ? 87.61403 140.01003 182.82452 1.000 64.22276 265 ASP B N 1
ATOM 3624 C CA . ASP A 1 266 ? 88.44815 140.32666 181.65902 1.000 72.81440 265 ASP B CA 1
ATOM 3625 C C . ASP A 1 266 ? 87.57590 140.51620 180.41193 1.000 65.01157 265 ASP B C 1
ATOM 3626 O O . ASP A 1 266 ? 87.06741 141.61368 180.16811 1.000 64.97936 265 ASP B O 1
ATOM 3635 N N . ARG A 1 276 ? 84.58315 133.24748 173.30716 1.000 89.70780 275 ARG B N 1
ATOM 3636 C CA . ARG A 1 276 ? 84.42972 132.08520 174.19458 1.000 88.54173 275 ARG B CA 1
ATOM 3637 C C . ARG A 1 276 ? 83.43389 132.27613 175.31869 1.000 80.98115 275 ARG B C 1
ATOM 3638 O O . ARG A 1 276 ? 83.75656 132.65992 176.44896 1.000 64.29748 275 ARG B O 1
ATOM 3658 N N . GLN A 1 277 ? 82.17541 131.97571 174.95576 1.000 80.71065 276 GLN B N 1
ATOM 3659 C CA . GLN A 1 277 ? 81.19739 131.57937 175.96340 1.000 74.56172 276 GLN B CA 1
ATOM 3660 C C . GLN A 1 277 ? 81.31149 130.13748 176.39482 1.000 70.56672 276 GLN B C 1
ATOM 3661 O O . GLN A 1 277 ? 80.63477 129.74957 177.34689 1.000 67.55276 276 GLN B O 1
ATOM 3675 N N . ILE A 1 278 ? 82.05214 129.31429 175.66313 1.000 63.35603 277 ILE B N 1
ATOM 3676 C CA . ILE A 1 278 ? 82.05185 127.88934 175.97319 1.000 55.08440 277 ILE B CA 1
ATOM 3677 C C . ILE A 1 278 ? 82.12812 127.68072 177.47828 1.000 49.17927 277 ILE B C 1
ATOM 3678 O O . ILE A 1 278 ? 81.41776 126.83973 178.04390 1.000 40.95023 277 ILE B O 1
ATOM 3694 N N . LEU A 1 279 ? 82.93563 128.49005 178.15965 1.000 57.56983 278 LEU B N 1
ATOM 3695 C CA . LEU A 1 279 ? 82.99460 128.40090 179.61483 1.000 63.67434 278 LEU B CA 1
ATOM 3696 C C . LEU A 1 279 ? 81.73226 128.99280 180.25172 1.000 64.37177 278 LEU B C 1
ATOM 3697 O O . LEU A 1 279 ? 81.23529 128.47073 181.26117 1.000 59.35716 278 LEU B O 1
ATOM 3713 N N . ARG A 1 280 ? 81.17960 130.05809 179.65820 1.000 63.53016 279 ARG B N 1
ATOM 3714 C CA . ARG A 1 280 ? 80.04242 130.74317 180.27221 1.000 63.56828 279 ARG B CA 1
ATOM 3715 C C . ARG A 1 280 ? 78.78265 129.87069 180.25242 1.000 63.23206 279 ARG B C 1
ATOM 3716 O O . ARG A 1 280 ? 78.19740 129.60456 181.31009 1.000 67.65935 279 ARG B O 1
ATOM 3737 N N . GLU A 1 281 ? 78.35123 129.39588 179.07515 1.000 62.41446 280 GLU B N 1
ATOM 3738 C CA . GLU A 1 281 ? 77.11547 128.60369 179.06164 1.000 59.26538 280 GLU B CA 1
ATOM 3739 C C . GLU A 1 281 ? 77.25603 127.12697 178.71812 1.000 51.94567 280 GLU B C 1
ATOM 3740 O O . GLU A 1 281 ? 76.48554 126.30078 179.23282 1.000 48.16358 280 GLU B O 1
ATOM 3779 N N . MET A 1 283 ? 79.59341 124.98155 179.54202 1.000 28.83136 282 MET B N 1
ATOM 3780 C CA . MET A 1 283 ? 80.13942 124.22972 180.64259 1.000 31.12564 282 MET B CA 1
ATOM 3781 C C . MET A 1 283 ? 79.44126 124.56020 181.95757 1.000 31.40469 282 MET B C 1
ATOM 3782 O O . MET A 1 283 ? 80.09293 124.75711 182.98471 1.000 25.80225 282 MET B O 1
ATOM 3796 N N . ASP A 1 284 ? 78.11406 124.63387 181.91961 1.000 32.92372 283 ASP B N 1
ATOM 3797 C CA . ASP A 1 284 ? 77.33353 124.96925 183.10112 1.000 29.34447 283 ASP B CA 1
ATOM 3798 C C . ASP A 1 284 ? 77.25328 123.74812 184.01914 1.000 27.74116 283 ASP B C 1
ATOM 3799 O O . ASP A 1 284 ? 77.84778 122.69631 183.75455 1.000 26.06878 283 ASP B O 1
ATOM 3808 N N . LEU A 1 285 ? 76.46947 123.87763 185.10124 1.000 26.13310 284 LEU B N 1
ATOM 3809 C CA . LEU A 1 285 ? 76.38341 122.79249 186.06903 1.000 30.29199 284 LEU B CA 1
ATOM 3810 C C . LEU A 1 285 ? 75.62718 121.59758 185.49738 1.000 25.61413 284 LEU B C 1
ATOM 3811 O O . LEU A 1 285 ? 75.92948 120.44690 185.83235 1.000 26.07877 284 LEU B O 1
ATOM 3827 N N . ALA A 1 286 ? 74.66667 121.83823 184.61621 1.000 26.83119 285 ALA B N 1
ATOM 3828 C CA . ALA A 1 286 ? 74.03667 120.72571 183.90847 1.000 24.01293 285 ALA B CA 1
ATOM 3829 C C . ALA A 1 286 ? 75.06653 119.93635 183.11296 1.000 23.98806 285 ALA B C 1
ATOM 3830 O O . ALA A 1 286 ? 75.05460 118.70067 183.11083 1.000 25.92999 285 ALA B O 1
ATOM 3837 N N . GLN A 1 287 ? 75.98629 120.63134 182.45750 1.000 22.65826 286 GLN B N 1
ATOM 3838 C CA . GLN A 1 287 ? 77.02900 119.95273 181.69837 1.000 24.67304 286 GLN B CA 1
ATOM 3839 C C . GLN A 1 287 ? 77.93839 119.16251 182.61405 1.000 21.58161 286 GLN B C 1
ATOM 3840 O O . GLN A 1 287 ? 78.31331 118.02806 182.30807 1.000 19.49798 286 GLN B O 1
ATOM 3854 N N . TYR A 1 288 ? 78.30874 119.75206 183.74231 1.000 25.91830 287 TYR B N 1
ATOM 3855 C CA . TYR A 1 288 ? 79.11710 119.04943 184.73905 1.000 24.28797 287 TYR B CA 1
ATOM 3856 C C . TYR A 1 288 ? 78.40549 117.79425 185.22789 1.000 23.23894 287 TYR B C 1
ATOM 3857 O O . TYR A 1 288 ? 79.00353 116.72670 185.33126 1.000 24.17344 287 TYR B O 1
ATOM 3875 N N . ALA A 1 289 ? 77.11991 117.89628 185.50893 1.000 20.44816 288 ALA B N 1
ATOM 3876 C CA . ALA A 1 289 ? 76.36588 116.73340 185.95905 1.000 28.58267 288 ALA B CA 1
ATOM 3877 C C . ALA A 1 289 ? 76.40456 115.61765 184.92363 1.000 26.80435 288 ALA B C 1
ATOM 3878 O O . ALA A 1 289 ? 76.75338 114.47521 185.23389 1.000 33.05769 288 ALA B O 1
ATOM 3885 N N . TRP A 1 290 ? 76.03566 115.92596 183.68876 1.000 21.67111 289 TRP B N 1
ATOM 3886 C CA . TRP A 1 290 ? 76.07868 114.92433 182.63608 1.000 21.57314 289 TRP B CA 1
ATOM 3887 C C . TRP A 1 290 ? 77.48483 114.34439 182.48460 1.000 23.36750 289 TRP B C 1
ATOM 3888 O O . TRP A 1 290 ? 77.67658 113.12139 182.46047 1.000 20.85210 289 TRP B O 1
ATOM 3909 N N . PHE A 1 291 ? 78.49234 115.20876 182.37741 1.000 23.86392 290 PHE B N 1
ATOM 3910 C CA . PHE A 1 291 ? 79.83863 114.71367 182.07240 1.000 24.99258 290 PHE B CA 1
ATOM 3911 C C . PHE A 1 291 ? 80.37054 113.81940 183.18098 1.000 24.57958 290 PHE B C 1
ATOM 3912 O O . PHE A 1 291 ? 80.80318 112.68254 182.93720 1.000 23.97976 290 PHE B O 1
ATOM 3929 N N . SER A 1 292 ? 80.34994 114.31862 184.40205 1.000 24.69977 291 SER B N 1
ATOM 3930 C CA . SER A 1 292 ? 80.81187 113.55234 185.56720 1.000 29.74715 291 SER B CA 1
ATOM 3931 C C . SER A 1 292 ? 80.15453 112.18871 185.68421 1.000 27.77470 291 SER B C 1
ATOM 3932 O O . SER A 1 292 ? 80.82613 111.18041 185.83021 1.000 31.21596 291 SER B O 1
ATOM 3967 N N . SER A 1 294 ? 78.59989 110.57088 183.28141 1.000 27.38753 293 SER B N 1
ATOM 3968 C CA . SER A 1 294 ? 78.95585 109.76812 182.10455 1.000 34.66982 293 SER B CA 1
ATOM 3969 C C . SER A 1 294 ? 80.33495 109.10174 182.26516 1.000 28.31089 293 SER B C 1
ATOM 3970 O O . SER A 1 294 ? 80.51059 107.95822 181.90562 1.000 28.20966 293 SER B O 1
ATOM 3978 N N . LEU A 1 295 ? 81.30180 109.83585 182.81149 1.000 29.21147 294 LEU B N 1
ATOM 3979 C CA . LEU A 1 295 ? 82.63024 109.26109 183.02740 1.000 30.89147 294 LEU B CA 1
ATOM 3980 C C . LEU A 1 295 ? 82.59271 108.21153 184.12669 1.000 29.42183 294 LEU B C 1
ATOM 3981 O O . LEU A 1 295 ? 83.24156 107.15869 184.00375 1.000 27.06255 294 LEU B O 1
ATOM 3997 N N . ALA A 1 296 ? 81.83625 108.47859 185.19782 1.000 23.75131 295 ALA B N 1
ATOM 3998 C CA . ALA A 1 296 ? 81.66939 107.48832 186.24676 1.000 32.54224 295 ALA B CA 1
ATOM 3999 C C . ALA A 1 296 ? 81.11581 106.18498 185.69415 1.000 33.73223 295 ALA B C 1
ATOM 4000 O O . ALA A 1 296 ? 81.57033 105.09895 186.08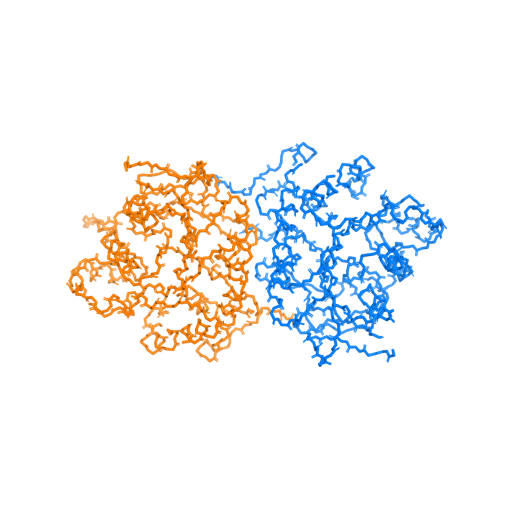401 1.000 34.81455 295 ALA B O 1
ATOM 4007 N N . ASP A 1 297 ? 80.12976 106.27124 184.78306 1.000 36.33824 296 ASP B N 1
ATOM 4008 C CA . ASP A 1 297 ? 79.54382 105.05971 184.20353 1.000 34.39469 296 ASP B CA 1
ATOM 4009 C C . ASP A 1 297 ? 80.55225 104.29466 183.35632 1.000 28.42498 296 ASP B C 1
ATOM 4010 O O . ASP A 1 297 ? 80.60474 103.06748 183.40023 1.000 30.61215 296 ASP B O 1
ATOM 4019 N N . ILE A 1 298 ? 81.35023 105.00426 182.56766 1.000 31.93816 297 ILE B N 1
ATOM 4020 C CA . ILE A 1 298 ? 82.37182 104.35161 181.75876 1.000 28.62181 297 ILE B CA 1
ATOM 4021 C C . ILE A 1 298 ? 83.36235 103.64095 182.66643 1.000 28.41770 297 ILE B C 1
ATOM 4022 O O . ILE A 1 298 ? 83.71240 102.48185 182.44414 1.000 30.66126 297 ILE B O 1
ATOM 4038 N N . CYS A 1 299 ? 83.82891 104.33547 183.70915 1.000 30.19702 298 CYS B N 1
ATOM 4039 C CA . CYS A 1 299 ? 84.85440 103.77067 184.58677 1.000 32.44881 298 CYS B CA 1
ATOM 4040 C C . CYS A 1 299 ? 84.31703 102.59833 185.39620 1.000 34.19977 298 CYS B C 1
ATOM 4041 O O . CYS A 1 299 ? 85.03464 101.62203 185.64003 1.000 33.23400 298 CYS B O 1
ATOM 4049 N N . ARG A 1 300 ? 83.05059 102.66052 185.81299 1.000 32.64055 299 ARG B N 1
ATOM 4050 C CA . ARG A 1 300 ? 82.48043 101.50861 186.51816 1.000 36.76971 299 ARG B CA 1
ATOM 4051 C C . ARG A 1 300 ? 82.37453 100.29281 185.60420 1.000 38.02688 299 ARG B C 1
ATOM 4052 O O . ARG A 1 300 ? 82.71503 99.17231 186.00376 1.000 39.04660 299 ARG B O 1
ATOM 4073 N N . THR A 1 301 ? 81.92422 100.49887 184.36525 1.000 39.36020 300 THR B N 1
ATOM 4074 C CA . THR A 1 301 ? 81.82690 99.39790 183.41055 1.000 37.28107 300 THR B CA 1
ATOM 4075 C C . THR A 1 301 ? 83.17359 98.71330 183.20196 1.000 36.69443 300 THR B C 1
ATOM 4076 O O . THR A 1 301 ? 83.25373 97.49022 183.18202 1.000 42.11355 300 THR B O 1
ATOM 4087 N N . GLN A 1 302 ? 84.24103 99.48122 183.07422 1.000 36.38950 301 GLN B N 1
ATOM 4088 C CA . GLN A 1 302 ? 85.56873 98.93149 182.87549 1.000 39.45041 301 GLN B CA 1
ATOM 4089 C C . GLN A 1 302 ? 86.29792 98.64842 184.18233 1.000 36.23677 301 GLN B C 1
ATOM 4090 O O . GLN A 1 302 ? 87.47888 98.28376 184.15460 1.000 39.79041 301 GLN B O 1
ATOM 4104 N N . GLU A 1 303 ? 85.61321 98.77100 185.31296 1.000 35.37256 302 GLU B N 1
ATOM 4105 C CA . GLU A 1 303 ? 86.20231 98.48582 186.61367 1.000 35.88850 302 GLU B CA 1
ATOM 4106 C C . GLU A 1 303 ? 87.46117 99.31105 186.82125 1.000 38.33751 302 GLU B C 1
ATOM 4107 O O . GLU A 1 303 ? 88.47893 98.81459 187.31246 1.000 40.05877 302 GLU B O 1
ATOM 4119 N N . ILE A 1 304 ? 87.38208 100.58648 186.45522 1.000 31.28647 303 ILE B N 1
ATOM 4120 C CA . ILE A 1 304 ? 88.46707 101.53099 186.63233 1.000 31.82135 303 ILE B CA 1
ATOM 4121 C C . ILE A 1 304 ? 88.07545 102.47258 187.82044 1.000 30.58785 303 ILE B C 1
ATOM 4122 O O . ILE A 1 304 ? 87.02836 103.08516 187.74356 1.000 31.24852 303 ILE B O 1
ATOM 4138 N N . PRO A 1 305 ? 88.90760 102.56287 188.82746 1.000 30.99320 304 PRO B N 1
ATOM 4139 C CA . PRO A 1 305 ? 88.55136 103.49842 189.91549 1.000 31.63261 304 PRO B CA 1
ATOM 4140 C C . PRO A 1 305 ? 88.52305 104.92436 189.40575 1.000 30.53741 304 PRO B C 1
ATOM 4141 O O . PRO A 1 305 ? 89.42001 105.36776 188.70412 1.000 31.67129 304 PRO B O 1
ATOM 4152 N N . PHE A 1 306 ? 87.50820 105.66332 189.82844 1.000 33.56162 305 PHE B N 1
ATOM 4153 C CA . PHE A 1 306 ? 87.21951 106.99457 189.34305 1.000 27.93948 305 PHE B CA 1
ATOM 4154 C C . PHE A 1 306 ? 87.07669 107.96172 190.50863 1.000 28.48931 305 PHE B C 1
ATOM 4155 O O . PHE A 1 306 ? 86.53387 107.61173 191.55308 1.000 36.88567 305 PHE B O 1
ATOM 4172 N N . LEU A 1 307 ? 87.57904 109.17437 190.32751 1.000 25.61076 306 LEU B N 1
ATOM 4173 C CA . LEU A 1 307 ? 87.51880 110.22539 191.32316 1.000 24.66347 306 LEU B CA 1
ATOM 4174 C C . LEU A 1 307 ? 87.21656 111.55610 190.65044 1.000 26.66578 306 LEU B C 1
ATOM 4175 O O . LEU A 1 307 ? 87.99739 112.02519 189.82288 1.000 20.66972 306 LEU B O 1
ATOM 4191 N N . ASP A 1 308 ? 86.09106 112.17469 191.03151 1.000 28.87006 307 ASP B N 1
ATOM 4192 C CA . ASP A 1 308 ? 85.69923 113.48017 190.50179 1.000 26.64471 307 ASP B CA 1
ATOM 4193 C C . ASP A 1 308 ? 86.34675 114.55677 191.36578 1.000 28.05726 307 ASP B C 1
ATOM 4194 O O . ASP A 1 308 ? 85.87637 114.86065 192.46104 1.000 31.57659 307 ASP B O 1
ATOM 4203 N N . MET A 1 309 ? 87.41474 115.15282 190.86279 1.000 27.55402 308 MET B N 1
ATOM 4204 C CA . MET A 1 309 ? 88.15190 116.12521 191.66039 1.000 24.82606 308 MET B CA 1
ATOM 4205 C C . MET A 1 309 ? 87.33699 117.38655 191.90418 1.000 25.11478 308 MET B C 1
ATOM 4206 O O . MET A 1 309 ? 87.52686 118.06332 192.91006 1.000 26.39380 308 MET B O 1
ATOM 4220 N N . ASN A 1 310 ? 86.40854 117.71199 191.01901 1.000 25.35484 309 ASN B N 1
ATOM 4221 C CA . ASN A 1 310 ? 85.57509 118.88631 191.24334 1.000 27.49247 309 ASN B CA 1
ATOM 4222 C C . ASN A 1 310 ? 84.75479 118.71755 192.51155 1.000 24.33156 309 ASN B C 1
ATOM 4223 O O . ASN A 1 310 ? 84.61871 119.65327 193.30164 1.000 25.44132 309 ASN B O 1
ATOM 4234 N N . ALA A 1 311 ? 84.17086 117.54450 192.69639 1.000 25.82493 310 ALA B N 1
ATOM 4235 C CA . ALA A 1 311 ? 83.38806 117.29793 193.90382 1.000 29.72793 310 ALA B CA 1
ATOM 4236 C C . ALA A 1 311 ? 84.29357 117.24330 195.11886 1.000 26.67992 310 ALA B C 1
ATOM 4237 O O . ALA A 1 311 ? 83.94294 117.75212 196.18963 1.000 29.69942 310 ALA B O 1
ATOM 4244 N N . THR A 1 312 ? 85.46219 116.62491 194.97996 1.000 25.93026 311 THR B N 1
ATOM 4245 C CA . THR A 1 312 ? 86.38124 116.55914 196.11996 1.000 24.77671 311 THR B CA 1
ATOM 4246 C C . THR A 1 312 ? 86.71605 117.96308 196.61052 1.000 27.71699 311 THR B C 1
ATOM 4247 O O . THR A 1 312 ? 86.68138 118.23053 197.81624 1.000 31.03290 311 THR B O 1
ATOM 4258 N N . LEU A 1 313 ? 86.99811 118.88966 195.67887 1.000 28.21820 312 LEU B N 1
ATOM 4259 C CA . LEU A 1 313 ? 87.36918 120.23939 196.08525 1.000 29.91541 312 LEU B CA 1
ATOM 4260 C C . LEU A 1 313 ? 86.17982 121.03232 196.59873 1.000 30.69493 312 LEU B C 1
ATOM 4261 O O . LEU A 1 313 ? 86.35176 121.93369 197.42209 1.000 32.80774 312 LEU B O 1
ATOM 4277 N N . SER A 1 314 ? 84.97109 120.75053 196.10020 1.000 29.70462 313 SER B N 1
ATOM 4278 C CA . SER A 1 314 ? 83.78767 121.43053 196.62990 1.000 31.65409 313 SER B CA 1
ATOM 4279 C C . SER A 1 314 ? 83.54630 121.04834 198.08002 1.000 29.93255 313 SER B C 1
ATOM 4280 O O . SER A 1 314 ? 83.06613 121.86254 198.87228 1.000 35.29247 313 SER B O 1
ATOM 4288 N N . ALA A 1 315 ? 83.86228 119.81457 198.44747 1.000 34.94423 314 ALA B N 1
ATOM 4289 C CA . ALA A 1 315 ? 83.61941 119.34421 199.80891 1.000 34.51345 314 ALA B CA 1
ATOM 4290 C C . ALA A 1 315 ? 84.62259 119.90108 200.80379 1.000 33.24959 314 ALA B C 1
ATOM 4291 O O . ALA A 1 315 ? 84.32159 119.97578 201.98521 1.000 39.58114 314 ALA B O 1
ATOM 4298 N N . LEU A 1 316 ? 85.81456 120.29263 200.35644 1.000 40.32307 315 LEU B N 1
ATOM 4299 C CA . LEU A 1 316 ? 86.79443 120.88664 201.26571 1.000 36.24047 315 LEU B CA 1
ATOM 4300 C C . LEU A 1 316 ? 86.40594 122.32564 201.60155 1.000 35.39099 315 LEU B C 1
ATOM 4301 O O . LEU A 1 316 ? 85.58099 122.94936 200.93144 1.000 44.70985 315 LEU B O 1
ATOM 4317 N N . ASP A 1 317 ? 87.03483 122.85878 202.63937 1.000 39.00214 316 ASP B N 1
ATOM 4318 C CA . ASP A 1 317 ? 86.88148 124.26064 203.02738 1.000 44.32828 316 ASP B CA 1
ATOM 4319 C C . ASP A 1 317 ? 87.97104 125.05554 202.33048 1.000 43.19672 316 ASP B C 1
ATOM 4320 O O . ASP A 1 317 ? 89.08145 125.20201 202.85216 1.000 42.98027 316 ASP B O 1
ATOM 4329 N N . LEU A 1 318 ? 87.64931 125.58331 201.13683 1.000 36.65053 317 LEU B N 1
ATOM 4330 C CA . LEU A 1 318 ? 88.59632 126.39720 200.38386 1.000 36.16657 317 LEU B CA 1
ATOM 4331 C C . LEU A 1 318 ? 88.09092 127.81708 200.17054 1.000 32.84567 317 LEU B C 1
ATOM 4332 O O . LEU A 1 318 ? 88.64086 128.53962 199.34728 1.000 34.31074 317 LEU B O 1
ATOM 4348 N N . ASP A 1 319 ? 87.06384 128.23207 200.90529 1.000 35.85429 318 ASP B N 1
ATOM 4349 C CA . ASP A 1 319 ? 86.46735 129.54074 200.70305 1.000 34.99855 318 ASP B CA 1
ATOM 4350 C C . ASP A 1 319 ? 87.50038 130.65288 200.88055 1.000 32.78067 318 ASP B C 1
ATOM 4351 O O . ASP A 1 319 ? 88.23533 130.68722 201.86585 1.000 32.93821 318 ASP B O 1
ATOM 4360 N N . GLY A 1 320 ? 87.54098 131.56845 199.91807 1.000 34.16271 319 GLY B N 1
ATOM 4361 C CA . GLY A 1 320 ? 88.46796 132.68021 199.94296 1.000 34.11223 319 GLY B CA 1
ATOM 4362 C C . GLY A 1 320 ? 89.89348 132.33063 199.55451 1.000 30.17892 319 GLY B C 1
ATOM 4363 O O . GLY A 1 320 ? 90.71014 133.23391 199.40156 1.000 35.79285 319 GLY B O 1
ATOM 4367 N N . ARG A 1 321 ? 90.20842 131.06272 199.39553 1.000 26.77089 320 ARG B N 1
ATOM 4368 C CA . ARG A 1 321 ? 91.56919 130.62618 199.13137 1.000 34.49714 320 ARG B CA 1
ATOM 4369 C C . ARG A 1 321 ? 91.87874 130.72585 197.64227 1.000 32.39381 320 ARG B C 1
ATOM 4370 O O . ARG A 1 321 ? 91.03215 130.48457 196.79490 1.000 29.05572 320 ARG B O 1
ATOM 4391 N N . TRP A 1 322 ? 93.12171 131.07276 197.32252 1.000 33.31656 321 TRP B N 1
ATOM 4392 C CA . TRP A 1 322 ? 93.49696 131.37705 195.94505 1.000 27.63135 321 TRP B CA 1
ATOM 4393 C C . TRP A 1 322 ? 93.96452 130.08852 195.27240 1.000 28.52133 321 TRP B C 1
ATOM 4394 O O . TRP A 1 322 ? 95.12061 129.68818 195.37915 1.000 25.49990 321 TRP B O 1
ATOM 4415 N N . ILE A 1 323 ? 93.04858 129.45754 194.55232 1.000 24.18884 322 ILE B N 1
ATOM 4416 C CA . ILE A 1 323 ? 93.27264 128.15585 193.97438 1.000 24.70219 322 ILE B CA 1
ATOM 4417 C C . ILE A 1 323 ? 93.52428 128.24133 192.48297 1.000 22.24106 322 ILE B C 1
ATOM 4418 O O . ILE A 1 323 ? 94.26729 127.41678 191.95474 1.000 22.26564 322 ILE B O 1
ATOM 4434 N N . PHE A 1 324 ? 92.95842 129.22043 191.80488 1.000 22.64175 323 PHE B N 1
ATOM 4435 C CA . PHE A 1 324 ? 92.86424 129.23559 190.35972 1.000 24.01629 323 PHE B CA 1
ATOM 4436 C C . PHE A 1 324 ? 93.60845 130.44081 189.81273 1.000 25.58941 323 PHE B C 1
ATOM 4437 O O . PHE A 1 324 ? 93.37386 131.58639 190.24041 1.000 19.68972 323 PHE B O 1
ATOM 4454 N N . VAL A 1 325 ? 94.51906 130.16337 188.88264 1.000 21.89861 324 VAL B N 1
ATOM 4455 C CA . VAL A 1 325 ? 95.18016 131.21071 188.11265 1.000 26.16774 324 VAL B CA 1
ATOM 4456 C C . VAL A 1 325 ? 94.23402 131.75673 187.04875 1.000 27.29805 324 VAL B C 1
ATOM 4457 O O . VAL A 1 325 ? 94.25287 132.94098 186.71537 1.000 29.05321 324 VAL B O 1
ATOM 4470 N N . ASP A 1 326 ? 93.40660 130.89146 186.48974 1.000 24.15553 325 ASP B N 1
ATOM 4471 C CA . ASP A 1 326 ? 92.35428 131.26875 185.57749 1.000 28.99593 325 ASP B CA 1
ATOM 4472 C C . ASP A 1 326 ? 91.28273 130.19239 185.71086 1.000 30.42611 325 ASP B C 1
ATOM 4473 O O . ASP A 1 326 ? 91.30189 129.41305 186.66757 1.000 28.36092 325 ASP B O 1
ATOM 4482 N N . ARG A 1 327 ? 90.38165 130.09953 184.73074 1.000 27.45893 326 ARG B N 1
ATOM 4483 C CA . ARG A 1 327 ? 89.28699 129.14141 184.86029 1.000 30.63345 326 ARG B CA 1
ATOM 4484 C C . ARG A 1 327 ? 89.73902 127.68433 184.74616 1.000 29.38547 326 ARG B C 1
ATOM 4485 O O . ARG A 1 327 ? 88.98593 126.78997 185.12067 1.000 33.35116 326 ARG B O 1
ATOM 4506 N N . VAL A 1 328 ? 90.95643 127.41637 184.31550 1.000 27.57187 327 VAL B N 1
ATOM 4507 C CA . VAL A 1 328 ? 91.37992 126.03405 184.11556 1.000 34.34424 327 VAL B CA 1
ATOM 4508 C C . VAL A 1 328 ? 92.71956 125.72543 184.77353 1.000 27.10868 327 VAL B C 1
ATOM 4509 O O . VAL A 1 328 ? 93.08821 124.56276 184.92130 1.000 38.91421 327 VAL B O 1
ATOM 4522 N N . HIS A 1 329 ? 93.44846 126.73060 185.19508 1.000 27.85938 328 HIS B N 1
ATOM 4523 C CA . HIS A 1 329 ? 94.80625 126.53320 185.70666 1.000 25.27843 328 HIS B CA 1
ATOM 4524 C C . HIS A 1 329 ? 94.90223 126.82938 187.19728 1.000 23.58666 328 HIS B C 1
ATOM 4525 O O . HIS A 1 329 ? 94.27774 127.76536 187.70466 1.000 24.61802 328 HIS B O 1
ATOM 4539 N N . LEU A 1 330 ? 95.70176 126.03226 187.89456 1.000 26.16227 329 LEU B N 1
ATOM 4540 C CA . LEU A 1 330 ? 95.83517 126.10514 189.34090 1.000 22.38563 329 LEU B CA 1
ATOM 4541 C C . LEU A 1 330 ? 97.06584 126.89308 189.74135 1.000 22.93530 329 LEU B C 1
ATOM 4542 O O . LEU A 1 330 ? 98.08200 126.90719 189.03712 1.000 25.30431 329 LEU B O 1
ATOM 4558 N N . THR A 1 331 ? 96.96451 127.54411 190.89411 1.000 23.53396 330 THR B N 1
ATOM 4559 C CA . THR A 1 331 ? 98.10180 128.14348 191.55294 1.000 22.03350 330 THR B CA 1
ATOM 4560 C C . THR A 1 331 ? 98.93189 127.06865 192.22391 1.000 20.49195 330 THR B C 1
ATOM 4561 O O . THR A 1 331 ? 98.54195 125.91197 192.30080 1.000 21.35798 330 THR B O 1
ATOM 4572 N N . ASP A 1 332 ? 100.07334 127.47348 192.77759 1.000 20.65352 331 ASP B N 1
ATOM 4573 C CA . ASP A 1 332 ? 100.83715 126.58787 193.64400 1.000 26.42384 331 ASP B CA 1
ATOM 4574 C C . ASP A 1 332 ? 99.97627 126.05276 194.78214 1.000 24.47818 331 ASP B C 1
ATOM 4575 O O . ASP A 1 332 ? 99.95464 124.84542 195.03559 1.000 23.30425 331 ASP B O 1
ATOM 4584 N N . GLU A 1 333 ? 99.26171 126.94107 195.47777 1.000 23.50019 332 GLU B N 1
ATOM 4585 C CA . GLU A 1 333 ? 98.37416 126.49800 196.53555 1.000 26.61195 332 GLU B CA 1
ATOM 4586 C C . GLU A 1 333 ? 97.38870 125.45268 196.01292 1.000 24.35146 332 GLU B C 1
ATOM 4587 O O . GLU A 1 333 ? 97.18379 124.39328 196.63924 1.000 23.15344 332 GLU B O 1
ATOM 4599 N N . GLY A 1 334 ? 96.80782 125.71045 194.84608 1.000 19.31376 333 GLY B N 1
ATOM 4600 C CA . GLY A 1 334 ? 95.88182 124.75735 194.26438 1.000 20.54529 333 GLY B CA 1
ATOM 4601 C C . GLY A 1 334 ? 96.49498 123.39117 194.02452 1.000 20.63877 333 GLY B C 1
ATOM 4602 O O . GLY A 1 334 ? 95.83741 122.35385 194.19597 1.000 21.52899 333 GLY B O 1
ATOM 4606 N N . ASN A 1 335 ? 97.76842 123.35903 193.65563 1.000 23.13082 334 ASN B N 1
ATOM 4607 C CA . ASN A 1 335 ? 98.41749 122.07919 193.42685 1.000 23.31254 334 ASN B CA 1
ATOM 4608 C C . ASN A 1 335 ? 98.62161 121.31264 194.72041 1.000 20.53672 334 ASN B C 1
ATOM 4609 O O . ASN A 1 335 ? 98.49839 120.08335 194.73470 1.000 19.01761 334 ASN B O 1
ATOM 4620 N N . GLU A 1 336 ? 98.95269 122.01135 195.81620 1.000 24.55180 335 GLU B N 1
ATOM 4621 C CA . GLU A 1 336 ? 99.03021 121.34803 197.11322 1.000 25.70168 335 GLU B CA 1
ATOM 4622 C C . GLU A 1 336 ? 97.67691 120.80323 197.52926 1.000 21.55787 335 GLU B C 1
ATOM 4623 O O . GLU A 1 336 ? 97.56858 119.65600 197.97925 1.000 24.04141 335 GLU B 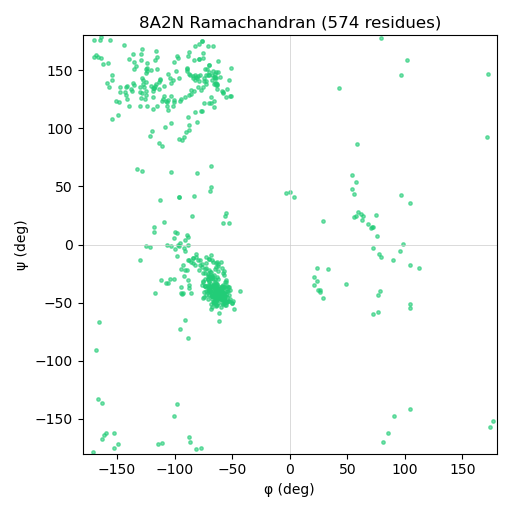O 1
ATOM 4635 N N . VAL A 1 337 ? 96.62500 121.60582 197.40202 1.000 22.73222 336 VAL B N 1
ATOM 4636 C CA . VAL A 1 337 ? 95.30024 121.10207 197.75553 1.000 20.97686 336 VAL B CA 1
ATOM 4637 C C . VAL A 1 337 ? 94.98443 119.87652 196.90475 1.000 22.27484 336 VAL B C 1
ATOM 4638 O O . VAL A 1 337 ? 94.56687 118.81818 197.40831 1.000 27.52880 336 VAL B O 1
ATOM 4651 N N . LEU A 1 338 ? 95.22600 119.98516 195.60227 1.000 20.86712 337 LEU B N 1
ATOM 4652 C CA . LEU A 1 338 ? 94.92681 118.86460 194.70141 1.000 21.62418 337 LEU B CA 1
ATOM 4653 C C . LEU A 1 338 ? 95.73748 117.63234 195.06092 1.000 23.56195 337 LEU B C 1
ATOM 4654 O O . LEU A 1 338 ? 95.22500 116.49944 195.00757 1.000 21.52419 337 LEU B O 1
ATOM 4670 N N . THR A 1 339 ? 97.01881 117.82952 195.41382 1.000 19.18670 338 THR B N 1
ATOM 4671 C CA . THR A 1 339 ? 97.86219 116.70421 195.73058 1.000 21.77782 338 THR B CA 1
ATOM 4672 C C . THR A 1 339 ? 97.32869 115.99064 196.94961 1.000 22.56672 338 THR B C 1
ATOM 4673 O O . THR A 1 339 ? 97.13235 114.77386 196.92254 1.000 22.64217 338 THR B O 1
ATOM 4684 N N . GLN A 1 340 ? 97.09898 116.73881 198.03234 1.000 23.33874 339 GLN B N 1
ATOM 4685 C CA . GLN A 1 340 ? 96.51192 116.17222 199.24445 1.000 32.54806 339 GLN B CA 1
ATOM 4686 C C . GLN A 1 340 ? 95.22091 115.43695 198.91553 1.000 30.58166 339 GLN B C 1
ATOM 4687 O O . GLN A 1 340 ? 95.03082 114.28640 199.30411 1.000 31.29737 339 GLN B O 1
ATOM 4701 N N . ALA A 1 341 ? 94.33620 116.07439 198.15310 1.000 28.90931 340 ALA B N 1
ATOM 4702 C CA . ALA A 1 341 ? 93.09904 115.39472 197.76007 1.000 30.77999 340 ALA B CA 1
ATOM 4703 C C . ALA A 1 341 ? 93.38597 114.10258 196.99897 1.000 29.75462 340 ALA B C 1
ATOM 4704 O O . ALA A 1 341 ? 92.74118 113.08066 197.24200 1.000 28.63756 340 ALA B O 1
ATOM 4711 N N . LEU A 1 342 ? 94.35199 114.12481 196.07457 1.000 26.33397 341 LEU B N 1
ATOM 4712 C CA . LEU A 1 342 ? 94.68511 112.91502 195.32433 1.000 27.78544 341 LEU B CA 1
ATOM 4713 C C . LEU A 1 342 ? 95.15478 111.81650 196.25477 1.000 28.85973 341 LEU B C 1
ATOM 4714 O O . LEU A 1 342 ? 94.76331 110.65965 196.10708 1.000 32.94587 341 LEU B O 1
ATOM 4730 N N . VAL A 1 343 ? 96.04702 112.14620 197.19170 1.000 27.91303 342 VAL B N 1
ATOM 4731 C CA . VAL A 1 343 ? 96.58371 111.12343 198.09057 1.000 31.48013 342 VAL B CA 1
ATOM 4732 C C . VAL A 1 343 ? 95.49365 110.59640 199.00770 1.000 30.04357 342 VAL B C 1
ATOM 4733 O O . VAL A 1 343 ? 95.30987 109.38594 199.11938 1.000 35.91978 342 VAL B O 1
ATOM 4746 N N . GLU A 1 344 ? 94.74291 111.49255 199.65413 1.000 33.11129 343 GLU B N 1
ATOM 4747 C CA . GLU A 1 344 ? 93.68119 111.07053 200.56565 1.000 32.73616 343 GLU B CA 1
ATOM 4748 C C . GLU A 1 344 ? 92.58564 110.32615 199.81530 1.000 34.17100 343 GLU B C 1
ATOM 4749 O O . GLU A 1 344 ? 92.04270 109.34282 200.31433 1.000 37.82562 343 GLU B O 1
ATOM 4761 N N . GLY A 1 345 ? 92.27020 110.75793 198.60526 1.000 33.65634 344 GLY B N 1
ATOM 4762 C CA . GLY A 1 345 ? 91.28389 110.07250 197.78089 1.000 40.34024 344 GLY B CA 1
ATOM 4763 C C . GLY A 1 345 ? 91.71540 108.71278 197.28405 1.000 38.61717 344 GLY B C 1
ATOM 4764 O O . GLY A 1 345 ? 90.88131 107.98697 196.74220 1.000 38.95439 344 GLY B O 1
ATOM 4768 N N . GLY A 1 346 ? 92.98106 108.34681 197.47003 1.000 37.40427 345 GLY B N 1
ATOM 4769 C CA . GLY A 1 346 ? 93.45833 107.05744 197.00934 1.000 35.62312 345 GLY B CA 1
ATOM 4770 C C . GLY A 1 346 ? 93.67560 106.96186 195.51492 1.000 38.28001 345 GLY B C 1
ATOM 4771 O O . GLY A 1 346 ? 93.60944 105.87064 194.95900 1.000 41.72755 345 GLY B O 1
ATOM 4775 N N . ALA A 1 347 ? 93.93169 108.07889 194.84945 1.000 33.86079 346 ALA B N 1
ATOM 4776 C CA . ALA A 1 347 ? 94.17341 108.11508 193.41677 1.000 41.70298 346 ALA B CA 1
ATOM 4777 C C . ALA A 1 347 ? 95.65469 108.11096 193.06071 1.000 40.46420 346 ALA B C 1
ATOM 4778 O O . ALA A 1 347 ? 95.98152 108.11309 191.88332 1.000 39.96631 346 ALA B O 1
ATOM 4785 N N . THR A 1 348 ? 96.54027 108.09829 194.04140 1.000 41.18716 347 THR B N 1
ATOM 4786 C CA . THR A 1 348 ? 97.97335 108.03095 193.80872 1.000 42.20419 347 THR B CA 1
ATOM 4787 C C . THR A 1 348 ? 98.54064 106.66149 194.20574 1.000 49.00245 347 THR B C 1
ATOM 4788 O O . THR A 1 348 ? 97.77867 105.73945 194.52451 1.000 51.24259 347 THR B O 1
ATOM 4800 N N . GLU B 1 9 ? 98.31096 104.39704 126.77052 1.000 58.47908 7 GLU A N 1
ATOM 4801 C CA . GLU B 1 9 ? 99.40445 104.39400 127.74237 1.000 56.85751 7 GLU A CA 1
ATOM 4802 C C . GLU B 1 9 ? 99.53910 103.00482 128.38105 1.000 47.78650 7 GLU A C 1
ATOM 4803 O O . GLU B 1 9 ? 98.55952 102.26663 128.50661 1.000 43.49488 7 GLU A O 1
ATOM 4814 N N . THR B 1 10 ? 100.76665 102.67186 128.78981 1.000 44.29810 8 THR A N 1
ATOM 4815 C CA . THR B 1 10 ? 101.07421 101.30638 129.19796 1.000 41.03492 8 THR A CA 1
ATOM 4816 C C . THR B 1 10 ? 100.28675 100.91697 130.44016 1.000 42.83368 8 THR A C 1
ATOM 4817 O O . THR B 1 10 ? 99.66467 99.84592 130.48056 1.000 35.06445 8 THR A O 1
ATOM 4828 N N . ARG B 1 11 ? 100.29546 101.78164 131.46224 1.000 39.66243 9 ARG A N 1
ATOM 4829 C CA . ARG B 1 11 ? 99.57362 101.49100 132.68671 1.000 41.49090 9 ARG A CA 1
ATOM 4830 C C . ARG B 1 11 ? 98.08985 101.26520 132.40008 1.000 41.10468 9 ARG A C 1
ATOM 4831 O O . ARG B 1 11 ? 97.48162 100.34810 132.95150 1.000 36.38147 9 ARG A O 1
ATOM 4852 N N . ASP B 1 12 ? 97.49644 102.07877 131.52997 1.000 36.94677 10 ASP A N 1
ATOM 4853 C CA . ASP B 1 12 ? 96.09489 101.87635 131.19076 1.000 43.98982 10 ASP A CA 1
ATOM 4854 C C . ASP B 1 12 ? 95.91295 100.62074 130.35212 1.000 41.97116 10 ASP A C 1
ATOM 4855 O O . ASP B 1 12 ? 94.91249 99.91890 130.49395 1.000 44.36249 10 ASP A O 1
ATOM 4864 N N . GLU B 1 13 ? 96.87194 100.31398 129.48045 1.000 40.62057 11 GLU A N 1
ATOM 4865 C CA . GLU B 1 13 ? 96.75946 99.11597 128.65549 1.000 38.08973 11 GLU A CA 1
ATOM 4866 C C . GLU B 1 13 ? 96.84817 97.83312 129.48155 1.000 40.20465 11 GLU A C 1
ATOM 4867 O O . GLU B 1 13 ? 95.97798 96.95960 129.39055 1.000 37.19818 11 GLU A O 1
ATOM 4879 N N . LEU B 1 14 ? 97.90800 97.69025 130.26993 1.000 36.78683 12 LEU A N 1
ATOM 4880 C CA . LEU B 1 14 ? 98.19734 96.43985 130.95527 1.000 37.41987 12 LEU A CA 1
ATOM 4881 C C . LEU B 1 14 ? 97.52702 96.30861 132.31301 1.000 34.52692 12 LEU A C 1
ATOM 4882 O O . LEU B 1 14 ? 97.14000 95.19376 132.69781 1.000 34.06175 12 LEU A O 1
ATOM 4898 N N . THR B 1 15 ? 97.37903 97.40268 133.04188 1.000 31.51710 13 THR A N 1
ATOM 4899 C CA . THR B 1 15 ? 96.77659 97.38563 134.37780 1.000 31.98109 13 THR A CA 1
ATOM 4900 C C . THR B 1 15 ? 95.65913 98.42297 134.44502 1.000 30.64709 13 THR A C 1
ATOM 4901 O O . THR B 1 15 ? 95.71613 99.39139 135.21766 1.000 28.62020 13 THR A O 1
ATOM 4912 N N . PRO B 1 16 ? 94.61196 98.24676 133.64189 1.000 31.17244 14 PRO A N 1
ATOM 4913 C CA . PRO B 1 16 ? 93.52533 99.24097 133.63810 1.000 29.60665 14 PRO A CA 1
ATOM 4914 C C . PRO B 1 16 ? 92.90218 99.45285 135.00312 1.000 30.88152 14 PRO A C 1
ATOM 4915 O O . PRO B 1 16 ? 92.38937 100.55041 135.27471 1.000 34.61769 14 PRO A O 1
ATOM 4926 N N . GLN B 1 17 ? 92.95846 98.44832 135.89383 1.000 26.01855 15 GLN A N 1
ATOM 4927 C CA . GLN B 1 17 ? 92.37091 98.61166 137.21518 1.000 24.37001 15 GLN A CA 1
ATOM 4928 C C . GLN B 1 17 ? 92.97352 99.77267 137.98130 1.000 29.76284 15 GLN A C 1
ATOM 4929 O O . GLN B 1 17 ? 92.35980 100.24443 138.95120 1.000 29.91317 15 GLN A O 1
ATOM 4943 N N . MET B 1 18 ? 94.17216 100.21912 137.60187 1.000 28.99238 16 MET A N 1
ATOM 4944 C CA . MET B 1 18 ? 94.88567 101.24594 138.37083 1.000 29.23523 16 MET A CA 1
ATOM 4945 C C . MET B 1 18 ? 94.17539 102.58999 138.27750 1.000 29.97136 16 MET A C 1
ATOM 4946 O O . MET B 1 18 ? 94.23331 103.38032 139.21193 1.000 26.94260 16 MET A O 1
ATOM 4987 N N . GLU B 1 20 ? 91.26834 103.06996 138.72108 1.000 29.80184 18 GLU A N 1
ATOM 4988 C CA . GLU B 1 20 ? 90.24238 103.07887 139.75853 1.000 28.31311 18 GLU A CA 1
ATOM 4989 C C . GLU B 1 20 ? 90.84649 103.29031 141.15828 1.000 25.82331 18 GLU A C 1
ATOM 4990 O O . GLU B 1 20 ? 90.22221 103.87319 142.01930 1.000 26.49445 18 GLU A O 1
ATOM 5002 N N . TYR B 1 21 ? 92.07841 102.81951 141.38311 1.000 24.44092 19 TYR A N 1
ATOM 5003 C CA . TYR B 1 21 ? 92.75091 103.10615 142.63833 1.000 23.07347 19 TYR A CA 1
ATOM 5004 C C . TYR B 1 21 ? 93.15668 104.55992 142.70805 1.000 27.13250 19 TYR A C 1
ATOM 5005 O O . TYR B 1 21 ? 93.23269 105.10976 143.79711 1.000 24.16257 19 TYR A O 1
ATOM 5023 N N . ASP B 1 22 ? 93.35577 105.21322 141.55029 1.000 32.65787 20 ASP A N 1
ATOM 5024 C CA . ASP B 1 22 ? 93.57926 106.65700 141.53224 1.000 30.52348 20 ASP A CA 1
ATOM 5025 C C . ASP B 1 22 ? 92.35239 107.42473 141.98264 1.000 28.24284 20 ASP A C 1
ATOM 5026 O O . ASP B 1 22 ? 92.47999 108.48301 142.57744 1.000 35.21280 20 ASP A O 1
ATOM 5035 N N . ARG B 1 23 ? 91.15952 106.93367 141.65943 1.000 33.11997 21 ARG A N 1
ATOM 5036 C CA . ARG B 1 23 ? 89.90931 107.60508 141.98958 1.000 30.06777 21 ARG A CA 1
ATOM 5037 C C . ARG B 1 23 ? 89.37527 107.21867 143.36225 1.000 25.95648 21 ARG A C 1
ATOM 5038 O O . ARG B 1 23 ? 88.45976 107.86877 143.85690 1.000 32.21837 21 ARG A O 1
ATOM 5059 N N . ALA B 1 24 ? 89.90137 106.16548 143.98093 1.000 25.79430 22 ALA A N 1
ATOM 5060 C CA . ALA B 1 24 ? 89.34299 105.69865 145.24415 1.000 29.60970 22 ALA A CA 1
ATOM 5061 C C . ALA B 1 24 ? 89.34941 106.81291 146.28884 1.000 35.97745 22 ALA A C 1
ATOM 5062 O O . ALA B 1 24 ? 88.33687 107.03576 146.97383 1.000 40.39614 22 ALA A O 1
ATOM 5069 N N . GLY B 1 25 ? 90.46683 107.51583 146.43007 1.000 32.02277 23 GLY A N 1
ATOM 5070 C CA . GLY B 1 25 ? 90.44458 108.75720 147.18303 1.000 32.92652 23 GLY A CA 1
ATOM 5071 C C . GLY B 1 25 ? 90.89006 108.58497 148.62877 1.000 27.33186 23 GLY A C 1
ATOM 5072 O O . GLY B 1 25 ? 90.65926 107.54136 149.25885 1.000 23.81486 23 GLY A O 1
ATOM 5076 N N . ARG B 1 26 ? 91.55210 109.61544 149.16187 1.000 34.93079 24 ARG A N 1
ATOM 5077 C CA . ARG B 1 26 ? 91.89034 109.70264 150.57421 1.000 30.48023 24 ARG A CA 1
ATOM 5078 C C . ARG B 1 26 ? 91.20347 110.88718 151.22661 1.000 28.13991 24 ARG A C 1
ATOM 5079 O O . ARG B 1 26 ? 90.81777 111.86345 150.56537 1.000 33.81079 24 ARG A O 1
ATOM 5100 N N . VAL B 1 27 ? 91.08887 110.79994 152.54425 1.000 23.78266 25 VAL A N 1
ATOM 5101 C CA . VAL B 1 27 ? 90.49702 111.85912 153.35430 1.000 24.91060 25 VAL A CA 1
ATOM 5102 C C . VAL B 1 27 ? 91.38558 112.05287 154.56441 1.000 17.83670 25 VAL A C 1
ATOM 5103 O O . VAL B 1 27 ? 92.11598 111.14182 154.96107 1.000 23.30513 25 VAL A O 1
ATOM 5116 N N . TRP B 1 28 ? 91.40168 113.27065 155.08795 1.000 24.36252 26 TRP A N 1
ATOM 5117 C CA A TRP B 1 28 ? 92.18305 113.58457 156.27600 0.529 25.39057 26 TRP A CA 1
ATOM 5118 C CA B TRP B 1 28 ? 92.19129 113.57113 156.26630 0.471 27.68114 26 TRP A CA 1
ATOM 5119 C C . TRP B 1 28 ? 91.47586 113.01342 157.50150 1.000 21.95717 26 TRP A C 1
ATOM 5120 O O . TRP B 1 28 ? 90.24456 113.05170 157.60717 1.000 22.68738 26 TRP A O 1
ATOM 5159 N N . VAL B 1 29 ? 92.24939 112.46456 158.41584 1.000 22.12104 27 VAL A N 1
ATOM 5160 C CA . VAL B 1 29 ? 91.73646 111.86684 159.64464 1.000 23.56631 27 VAL A CA 1
ATOM 5161 C C . VAL B 1 29 ? 92.66317 112.32009 160.76796 1.000 23.60615 27 VAL A C 1
ATOM 5162 O O . VAL B 1 29 ? 93.89193 112.22344 160.62253 1.000 21.77548 27 VAL A O 1
ATOM 5175 N N . PRO B 1 30 ? 92.13767 112.80334 161.90038 1.000 24.09388 28 PRO A N 1
ATOM 5176 C CA . PRO B 1 30 ? 93.02789 113.20168 163.00125 1.000 22.30274 28 PRO A CA 1
ATOM 5177 C C . PRO B 1 30 ? 93.85806 112.04782 163.50165 1.000 20.41824 28 PRO A C 1
ATOM 5178 O O . PRO B 1 30 ? 93.40518 110.91219 163.54358 1.000 23.90245 28 PRO A O 1
ATOM 5189 N N . TYR B 1 31 ? 95.08939 112.34977 163.88162 1.000 25.23097 29 TYR A N 1
ATOM 5190 C CA . TYR B 1 31 ? 96.02116 111.37749 164.42778 1.000 22.35511 29 TYR A CA 1
ATOM 5191 C C . TYR B 1 31 ? 96.51178 110.43984 163.34956 1.000 22.25148 29 TYR A C 1
ATOM 5192 O O . TYR B 1 31 ? 97.71594 110.36493 163.11426 1.000 27.46643 29 TYR A O 1
ATOM 5210 N N . LEU B 1 32 ? 95.61699 109.70439 162.70412 1.000 26.11519 30 LEU A N 1
ATOM 5211 C CA . LEU B 1 32 ? 96.03733 108.87994 161.57514 1.000 24.39289 30 LEU A CA 1
ATOM 5212 C C . LEU B 1 32 ? 96.57814 109.74166 160.43549 1.000 21.73149 30 LEU A C 1
ATOM 5213 O O . LEU B 1 32 ? 97.40035 109.28582 159.65271 1.000 28.91951 30 LEU A O 1
ATOM 5229 N N . ASN B 1 33 ? 96.11478 110.97322 160.32326 1.000 21.56343 31 ASN A N 1
ATOM 5230 C CA . ASN B 1 33 ? 96.40384 111.89384 159.23783 1.000 24.88382 31 ASN A CA 1
ATOM 5231 C C . ASN B 1 33 ? 95.62646 111.59148 157.96677 1.000 25.60203 31 ASN A C 1
ATOM 5232 O O . ASN B 1 33 ? 95.11717 112.52483 157.34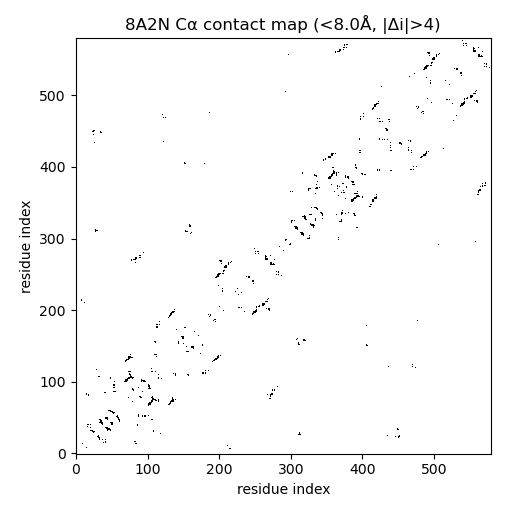462 1.000 25.52649 31 ASN A O 1
ATOM 5243 N N . TYR B 1 34 ? 95.51016 110.32029 157.56451 1.000 24.81788 32 TYR A N 1
ATOM 5244 C CA . TYR B 1 34 ? 94.69096 110.02398 156.40186 1.000 23.60602 32 TYR A CA 1
ATOM 5245 C C . TYR B 1 34 ? 94.24719 108.57687 156.42011 1.000 22.77696 32 TYR A C 1
ATOM 5246 O O . TYR B 1 34 ? 94.84551 107.70698 157.05260 1.000 26.42945 32 TYR A O 1
ATOM 5264 N N . PHE B 1 35 ? 93.15154 108.33885 155.73747 1.000 23.59120 33 PHE A N 1
ATOM 5265 C CA . PHE B 1 35 ? 92.65031 106.98805 155.47259 1.000 21.95734 33 PHE A CA 1
ATOM 5266 C C . PHE B 1 35 ? 91.93530 107.03573 154.12171 1.000 17.54053 33 PHE A C 1
ATOM 5267 O O . PHE B 1 35 ? 91.96007 108.05663 153.42849 1.000 22.20765 33 PHE A O 1
ATOM 5284 N N . HIS B 1 36 ? 91.25852 105.95530 153.76993 1.000 17.93737 34 HIS A N 1
ATOM 5285 C CA . HIS B 1 36 ? 90.54296 105.88847 152.50893 1.000 17.72093 34 HIS A CA 1
ATOM 5286 C C . HIS B 1 36 ? 89.18055 106.55577 152.63647 1.000 24.46606 34 HIS A C 1
ATOM 5287 O O . HIS B 1 36 ? 88.49955 106.47011 153.66475 1.000 22.55522 34 HIS A O 1
ATOM 5301 N N . ARG B 1 37 ? 88.76686 107.17481 151.57075 1.000 19.64623 35 ARG A N 1
ATOM 5302 C CA . ARG B 1 37 ? 87.44433 107.72412 151.50082 1.000 21.79903 35 ARG A CA 1
ATOM 5303 C C . ARG B 1 37 ? 86.41753 106.62084 151.72508 1.000 22.05639 35 ARG A C 1
ATOM 5304 O O . ARG B 1 37 ? 86.48498 105.56288 151.06261 1.000 18.65621 35 ARG A O 1
ATOM 5325 N N . PRO B 1 38 ? 85.45117 106.82001 152.62061 1.000 19.72246 36 PRO A N 1
ATOM 5326 C CA . PRO B 1 38 ? 84.49276 105.75105 152.91766 1.000 24.52613 36 PRO A CA 1
ATOM 5327 C C . PRO B 1 38 ? 83.40847 105.63097 151.84628 1.000 21.88719 36 PRO A C 1
ATOM 5328 O O . PRO B 1 38 ? 83.12260 106.53959 151.07544 1.000 22.58675 36 PRO A O 1
ATOM 5339 N N . ASN B 1 39 ? 82.79311 104.46716 151.82520 1.000 24.97174 37 ASN A N 1
ATOM 5340 C CA . ASN B 1 39 ? 81.60772 104.19243 151.03433 1.000 26.69735 37 ASN A CA 1
ATOM 5341 C C . ASN B 1 39 ? 81.90780 104.20623 149.55482 1.000 29.32385 37 ASN A C 1
ATOM 5342 O O . ASN B 1 39 ? 81.00367 104.25519 148.75027 1.000 30.20590 37 ASN A O 1
ATOM 5353 N N . HIS B 1 40 ? 83.17755 104.10239 149.16956 1.000 30.96233 38 HIS A N 1
ATOM 5354 C CA . HIS B 1 40 ? 83.49639 104.10514 147.75628 1.000 23.90570 38 HIS A CA 1
ATOM 5355 C C . HIS B 1 40 ? 82.90594 102.86553 147.10975 1.000 31.45832 38 HIS A C 1
ATOM 5356 O O . HIS B 1 40 ? 82.96146 101.77228 147.68074 1.000 25.08585 38 HIS A O 1
ATOM 5370 N N . ARG B 1 41 ? 82.34478 103.04724 145.90610 1.000 31.51793 39 ARG A N 1
ATOM 5371 C CA . ARG B 1 41 ? 81.74286 101.97317 145.12418 1.000 30.46284 39 ARG A CA 1
ATOM 5372 C C . ARG B 1 41 ? 82.34318 101.91766 143.72678 1.000 28.17361 39 ARG A C 1
ATOM 5373 O O . ARG B 1 41 ? 82.30427 102.89488 142.98017 1.000 29.83534 39 ARG A O 1
ATOM 5394 N N . SER B 1 42 ? 82.85167 100.76340 143.35023 1.000 34.07125 40 SER A N 1
ATOM 5395 C CA . SER B 1 42 ? 83.33204 100.53142 141.98736 1.000 32.57974 40 SER A CA 1
ATOM 5396 C C . SER B 1 42 ? 83.52516 99.03205 141.79513 1.000 30.30522 40 SER A C 1
ATOM 5397 O O . SER B 1 42 ? 83.66646 98.29305 142.77137 1.000 32.77182 40 SER A O 1
ATOM 5405 N N . PRO B 1 43 ? 83.57950 98.57492 140.55396 1.000 35.86147 41 PRO A N 1
ATOM 5406 C CA . PRO B 1 43 ? 83.80389 97.13339 140.32223 1.000 34.55526 41 PRO A CA 1
ATOM 5407 C C . PRO B 1 43 ? 85.16175 96.65601 140.78448 1.000 34.44116 41 PRO A C 1
ATOM 5408 O O . PRO B 1 43 ? 85.32650 95.44327 141.02690 1.000 35.68253 41 PRO A O 1
ATOM 5419 N N . VAL B 1 44 ? 86.13730 97.55852 140.93555 1.000 32.73739 42 VAL A N 1
ATOM 5420 C CA . VAL B 1 44 ? 87.49038 97.15349 141.33568 1.000 27.08314 42 VAL A CA 1
ATOM 5421 C C . VAL B 1 44 ? 87.68256 97.23863 142.84615 1.000 30.97636 42 VAL A C 1
ATOM 5422 O O . VAL B 1 44 ? 88.29604 96.34522 143.45466 1.000 24.51939 42 VAL A O 1
ATOM 5435 N N . VAL B 1 45 ? 87.18240 98.31062 143.46961 1.000 22.68403 43 VAL A N 1
ATOM 5436 C CA . VAL B 1 45 ? 87.46180 98.56073 144.87234 1.000 28.25037 43 VAL A CA 1
ATOM 5437 C C . VAL B 1 45 ? 86.22919 99.13600 145.56463 1.000 29.81584 43 VAL A C 1
ATOM 5438 O O . VAL B 1 45 ? 85.55398 100.03356 145.03180 1.000 28.20230 43 VAL A O 1
ATOM 5451 N N . ASN B 1 46 ? 85.94324 98.61260 146.76119 1.000 25.36641 44 ASN A N 1
ATOM 5452 C CA . ASN B 1 46 ? 84.81816 99.08750 147.56955 1.000 27.17795 44 ASN A CA 1
ATOM 5453 C C . ASN B 1 46 ? 85.27805 99.25421 149.01126 1.000 29.67333 44 ASN A C 1
ATOM 5454 O O . ASN B 1 46 ? 85.99289 98.38766 149.54821 1.000 23.26656 44 ASN A O 1
ATOM 5465 N N . THR B 1 47 ? 84.85241 100.35523 149.63837 1.000 24.37452 45 THR A N 1
ATOM 5466 C CA . THR B 1 47 ? 85.19930 100.65625 151.01661 1.000 21.20007 45 THR A CA 1
ATOM 5467 C C . THR B 1 47 ? 83.92056 100.86520 151.80524 1.000 27.31329 45 THR A C 1
ATOM 5468 O O . THR B 1 47 ? 82.92518 101.35198 151.26903 1.000 21.58272 45 THR A O 1
ATOM 5479 N N . ASP B 1 48 ? 83.96329 100.49503 153.08964 1.000 29.01382 46 ASP A N 1
ATOM 5480 C CA . ASP B 1 48 ? 82.79996 100.58829 153.94935 1.000 23.70605 46 ASP A CA 1
ATOM 5481 C C . ASP B 1 48 ? 82.75169 101.98571 154.57629 1.000 25.03632 46 ASP A C 1
ATOM 5482 O O . ASP B 1 48 ? 83.46378 102.91231 154.17226 1.000 24.59990 46 ASP A O 1
ATOM 5491 N N . SER B 1 49 ? 81.93498 102.14158 155.60360 1.000 26.57282 47 SER A N 1
ATOM 5492 C CA . SER B 1 49 ? 81.64825 103.47157 156.12082 1.000 32.25272 47 SER A CA 1
ATOM 5493 C C . SER B 1 49 ? 82.81277 104.04481 156.87477 1.000 24.86886 47 SER A C 1
ATOM 5494 O O . SER B 1 49 ? 82.82507 105.26060 157.10697 1.000 29.87568 47 SER A O 1
ATOM 5502 N N . ARG B 1 50 ? 83.77826 103.20511 157.25990 1.000 26.01384 48 ARG A N 1
ATOM 5503 C CA . ARG B 1 50 ? 84.98632 103.64887 157.96014 1.000 26.39012 48 ARG A CA 1
ATOM 5504 C C . ARG B 1 50 ? 86.20570 103.70869 157.05128 1.000 23.70029 48 ARG A C 1
ATOM 5505 O O . ARG B 1 50 ? 87.29008 104.07029 157.49875 1.000 23.36935 48 ARG A O 1
ATOM 5526 N N . GLY B 1 51 ? 86.06562 103.34163 155.78965 1.000 22.71029 49 GLY A N 1
ATOM 5527 C CA . GLY B 1 51 ? 87.17177 103.38568 154.84605 1.000 22.74522 49 GLY A CA 1
ATOM 5528 C C . GLY B 1 51 ? 87.86411 102.06486 154.63163 1.000 21.24587 49 GLY A C 1
ATOM 5529 O O . GLY B 1 51 ? 88.81992 102.00856 153.84612 1.000 20.83264 49 GLY A O 1
ATOM 5533 N N . PHE B 1 52 ? 87.41511 101.00604 155.29598 1.000 22.27640 50 PHE A N 1
ATOM 5534 C CA . PHE B 1 52 ? 88.04271 99.69623 155.16210 1.000 21.55991 50 PHE A CA 1
ATOM 5535 C C . PHE B 1 52 ? 87.54829 99.01155 153.90377 1.000 25.23677 50 PHE A C 1
ATOM 5536 O O . PHE B 1 52 ? 86.35788 99.10671 153.55237 1.000 22.27453 50 PHE A O 1
ATOM 5553 N N . ARG B 1 53 ? 88.45177 98.28245 153.26194 1.000 21.66353 51 ARG A N 1
ATOM 5554 C CA . ARG B 1 53 ? 88.08694 97.59612 152.03537 1.000 22.77728 51 ARG A CA 1
ATOM 5555 C C . ARG B 1 53 ? 87.19838 96.40177 152.35267 1.000 21.61346 51 ARG A C 1
ATOM 5556 O O . ARG B 1 53 ? 87.35620 95.74757 153.37236 1.000 18.41102 51 ARG A O 1
ATOM 5577 N N . PHE B 1 54 ? 86.26098 96.12679 151.44320 1.000 23.98878 52 PHE A N 1
ATOM 5578 C CA . PHE B 1 54 ? 85.44715 94.93075 151.52609 1.000 24.81619 52 PHE A CA 1
ATOM 5579 C C . PHE B 1 54 ? 86.32867 93.68664 151.35982 1.000 26.63876 52 PHE A C 1
ATOM 5580 O O . PHE B 1 54 ? 87.31084 93.69054 150.62125 1.000 25.29405 52 PHE A O 1
ATOM 5597 N N . VAL B 1 55 ? 85.94494 92.61511 152.04965 1.000 25.37312 53 VAL A N 1
ATOM 5598 C CA . VAL B 1 55 ? 86.52809 91.30015 151.90042 1.000 24.61905 53 VAL A CA 1
ATOM 5599 C C . VAL B 1 55 ? 85.46499 90.37952 151.31241 1.000 28.04986 53 VAL A C 1
ATOM 5600 O O . VAL B 1 55 ? 84.30121 90.45648 151.68250 1.000 29.23513 53 VAL A O 1
ATOM 5613 N N . VAL B 1 56 ? 85.86866 89.50729 150.39408 1.000 29.63359 54 VAL A N 1
ATOM 5614 C CA . VAL B 1 56 ? 84.96074 88.56062 149.75215 1.000 32.42863 54 VAL A CA 1
ATOM 5615 C C . VAL B 1 56 ? 85.38875 87.16352 150.14855 1.000 38.30182 54 VAL A C 1
ATOM 5616 O O . VAL B 1 56 ? 86.51397 86.76051 149.84168 1.000 33.90448 54 VAL A O 1
ATOM 5629 N N . GLY B 1 57 ? 84.48819 86.42292 150.81998 1.000 47.23642 55 GLY A N 1
ATOM 5630 C CA . GLY B 1 57 ? 84.72441 85.02724 151.17240 1.000 46.55501 55 GLY A CA 1
ATOM 5631 C C . GLY B 1 57 ? 84.22034 84.08153 150.09382 1.000 54.53696 55 GLY A C 1
ATOM 5632 O O . GLY B 1 57 ? 84.30725 84.39579 148.90440 1.000 54.60805 55 GLY A O 1
ATOM 5663 N N . ASP B 1 59 ? 81.74214 82.06015 147.58970 1.000 77.55539 57 ASP A N 1
ATOM 5664 C CA . ASP B 1 59 ? 80.53153 82.30488 146.80967 1.000 93.26574 57 ASP A CA 1
ATOM 5665 C C . ASP B 1 59 ? 80.03296 83.74821 146.86621 1.000 89.05742 57 ASP A C 1
ATOM 5666 O O . ASP B 1 59 ? 78.82471 83.99110 146.95078 1.000 83.27500 57 ASP A O 1
ATOM 5675 N N . GLY B 1 60 ? 80.96781 84.70031 146.80197 1.000 77.54528 58 GLY A N 1
ATOM 5676 C CA . GLY B 1 60 ? 80.61668 86.09773 146.69695 1.000 62.74534 58 GLY A CA 1
ATOM 5677 C C . GLY B 1 60 ? 80.12206 86.73811 147.97128 1.000 60.58098 58 GLY A C 1
ATOM 5678 O O . GLY B 1 60 ? 79.67218 87.89928 147.93142 1.000 53.13936 58 GLY A O 1
ATOM 5682 N N . ARG B 1 61 ? 80.19113 86.03155 149.10134 1.000 57.39434 59 ARG A N 1
ATOM 5683 C CA . ARG B 1 61 ? 79.73886 86.60026 150.36221 1.000 49.58867 59 ARG A CA 1
ATOM 5684 C C . ARG B 1 61 ? 80.69671 87.69867 150.80075 1.000 46.63272 59 ARG A C 1
ATOM 5685 O O . ARG B 1 61 ? 81.90158 87.45438 150.97248 1.000 44.34344 59 ARG A O 1
ATOM 5706 N N . THR B 1 62 ? 80.16597 88.90462 150.97555 1.000 45.06738 60 THR A N 1
ATOM 5707 C CA . THR B 1 62 ? 80.96019 90.09458 151.25900 1.000 37.40642 60 THR A CA 1
ATOM 5708 C C . THR B 1 62 ? 80.87102 90.46020 152.73055 1.000 39.40309 60 THR A C 1
ATOM 5709 O O . THR B 1 62 ? 79.79344 90.40299 153.33080 1.000 48.04365 60 THR A O 1
ATOM 5720 N N . PHE B 1 63 ? 82.00555 90.85643 153.30270 1.000 35.09734 61 PHE A N 1
ATOM 5721 C CA . PHE B 1 63 ? 82.11918 91.20514 154.70557 1.000 31.83044 61 PHE A CA 1
ATOM 5722 C C . PHE B 1 63 ? 82.69005 92.59842 154.83771 1.000 33.01858 61 PHE A C 1
ATOM 5723 O O . PHE B 1 63 ? 83.70686 92.91457 154.20629 1.000 33.74695 61 PHE A O 1
ATOM 5740 N N . SER B 1 64 ? 82.05996 93.40924 155.67019 1.000 34.05705 62 SER A N 1
ATOM 5741 C CA . SER B 1 64 ? 82.47381 94.78350 155.91195 1.000 33.66519 62 SER A CA 1
ATOM 5742 C C . SER B 1 64 ? 81.80927 95.28433 157.18608 1.000 37.02237 62 SER A C 1
ATOM 5743 O O . SER B 1 64 ? 81.03356 94.56997 157.84377 1.000 37.14541 62 SER A O 1
ATOM 5751 N N . GLU B 1 65 ? 82.12616 96.53290 157.54324 1.000 35.07507 63 GLU A N 1
ATOM 5752 C CA . GLU B 1 65 ? 81.53577 97.16919 158.72717 1.000 42.45176 63 GLU A CA 1
ATOM 5753 C C . GLU B 1 65 ? 81.82505 96.40025 160.02349 1.000 41.28040 63 GLU A C 1
ATOM 5754 O O . GLU B 1 65 ? 81.05002 96.46235 160.97651 1.000 46.22869 63 GLU A O 1
ATOM 5766 N N . PHE B 1 66 ? 82.93950 95.67507 160.07601 1.000 38.33881 64 PHE A N 1
ATOM 5767 C CA . PHE B 1 66 ? 83.32216 94.86367 161.22538 1.000 39.48633 64 PHE A CA 1
ATOM 5768 C C . PHE B 1 66 ? 82.26029 93.82168 161.58257 1.000 42.94832 64 PHE A C 1
ATOM 5769 O O . PHE B 1 66 ? 82.19778 93.35458 162.72439 1.000 42.84161 64 PHE A O 1
ATOM 5786 N N . GLU B 1 67 ? 81.43295 93.42290 160.61765 1.000 49.29842 65 GLU A N 1
ATOM 5787 C CA . GLU B 1 67 ? 80.38334 92.44707 160.87672 1.000 45.45631 65 GLU A CA 1
ATOM 5788 C C . GLU B 1 67 ? 80.98714 91.11235 161.29021 1.000 47.93784 65 GLU A C 1
ATOM 5789 O O . GLU B 1 67 ? 81.90553 90.60379 160.63980 1.000 44.76051 65 GLU A O 1
ATOM 5801 N N . ARG B 1 68 ? 80.44056 90.52830 162.35244 1.000 49.67059 66 ARG A N 1
ATOM 5802 C CA . ARG B 1 68 ? 80.95036 89.27525 162.89575 1.000 50.87016 66 ARG A CA 1
ATOM 5803 C C . ARG B 1 68 ? 79.82004 88.50025 163.55627 1.000 56.11052 66 ARG A C 1
ATOM 5804 O O . ARG B 1 68 ? 79.19057 88.99528 164.48815 1.000 61.92295 66 ARG A O 1
ATOM 5825 N N . GLU B 1 69 ? 79.60430 87.28515 163.12566 1.000 56.96567 67 GLU A N 1
ATOM 5826 C CA . GLU B 1 69 ? 78.57428 86.43145 163.68223 1.000 59.99012 67 GLU A CA 1
ATOM 5827 C C . GLU B 1 69 ? 79.14093 85.46183 164.70911 1.000 60.12239 67 GLU A C 1
ATOM 5828 O O . GLU B 1 69 ? 80.34767 85.22743 164.77024 1.000 56.31321 67 GLU A O 1
ATOM 5840 N N . PRO B 1 70 ? 78.28757 84.88459 165.55531 1.000 61.73738 68 PRO A N 1
ATOM 5841 C CA . PRO B 1 70 ? 78.79063 83.97377 166.59602 1.000 60.20309 68 PRO A CA 1
ATOM 5842 C C . PRO B 1 70 ? 79.47149 82.74865 165.99931 1.000 58.95592 68 PRO A C 1
ATOM 5843 O O . PRO B 1 70 ? 79.11448 82.26568 164.91798 1.000 64.88756 68 PRO A O 1
ATOM 5854 N N . GLY B 1 71 ? 80.46750 82.24685 166.72410 1.000 57.09771 69 GLY A N 1
ATOM 5855 C CA . GLY B 1 71 ? 81.22287 81.09895 166.26538 1.000 60.10622 69 GLY A CA 1
ATOM 5856 C C . GLY B 1 71 ? 82.17200 81.35784 165.11828 1.000 58.17203 69 GLY A C 1
ATOM 5857 O O . GLY B 1 71 ? 82.88329 80.43250 164.72403 1.000 60.81158 69 GLY A O 1
ATOM 5861 N N . GLU B 1 72 ? 82.20813 82.57732 164.57339 1.000 58.51218 70 GLU A N 1
ATOM 5862 C CA . GLU B 1 72 ? 83.11044 82.89283 163.46789 1.000 52.09052 70 GLU A CA 1
ATOM 5863 C C . GLU B 1 72 ? 84.53699 83.03546 163.97136 1.000 48.60929 70 GLU A C 1
ATOM 5864 O O . GLU B 1 72 ? 84.79162 83.66147 165.00499 1.000 48.25266 70 GLU A O 1
ATOM 5876 N N . ARG B 1 73 ? 85.47099 82.44623 163.23693 1.000 46.43928 71 ARG A N 1
ATOM 5877 C CA . ARG B 1 73 ? 86.88592 82.63022 163.51530 1.000 43.38662 71 ARG A CA 1
ATOM 5878 C C . ARG B 1 73 ? 87.41641 83.76288 162.64971 1.000 42.00845 71 ARG A C 1
ATOM 5879 O O . ARG B 1 73 ? 87.25558 83.74105 161.42402 1.000 42.43624 71 ARG A O 1
ATOM 5900 N N . VAL B 1 74 ? 88.03471 84.75721 163.28340 1.000 38.10515 72 VAL A N 1
ATOM 5901 C CA . VAL B 1 74 ? 88.46113 85.96637 162.59414 1.000 32.96306 72 VAL A CA 1
ATOM 5902 C C . VAL B 1 74 ? 89.94241 86.22134 162.84380 1.000 28.65318 72 VAL A C 1
ATOM 5903 O O . VAL B 1 74 ? 90.43427 86.08834 163.96534 1.000 31.71498 72 VAL A O 1
ATOM 5916 N N . ARG B 1 75 ? 90.65453 86.57605 161.77474 1.000 36.95767 73 ARG A N 1
ATOM 5917 C CA . ARG B 1 75 ? 92.05423 86.96847 161.81859 1.000 34.05884 73 ARG A CA 1
ATOM 5918 C C . ARG B 1 75 ? 92.20002 88.29469 161.08636 1.000 27.78345 73 ARG A C 1
ATOM 5919 O O . ARG B 1 75 ? 91.30284 88.71890 160.36351 1.000 28.85845 73 ARG A O 1
ATOM 5940 N N . ALA B 1 76 ? 93.32928 88.96753 161.31066 1.000 26.69937 74 ALA A N 1
ATOM 5941 C CA . ALA B 1 76 ? 93.52658 90.31125 160.78812 1.000 28.06987 74 ALA A CA 1
ATOM 5942 C C . ALA B 1 76 ? 94.85664 90.40005 160.06127 1.000 24.93068 74 ALA A C 1
ATOM 5943 O O . ALA B 1 76 ? 95.90021 90.10525 160.64367 1.000 26.23473 74 ALA A O 1
ATOM 5950 N N . LEU B 1 77 ? 94.80570 90.85453 158.81767 1.000 22.53046 75 LEU A N 1
ATOM 5951 C CA . LEU B 1 77 ? 95.96959 91.15860 158.02321 1.000 20.84501 75 LEU A CA 1
ATOM 5952 C C . LEU B 1 77 ? 96.14767 92.66869 158.05584 1.000 22.81662 75 LEU A C 1
ATOM 5953 O O . LEU B 1 77 ? 95.26644 93.40682 157.61777 1.000 25.01041 75 LEU A O 1
ATOM 5969 N N . VAL B 1 78 ? 97.27997 93.12263 158.56820 1.000 19.28214 76 VAL A N 1
ATOM 5970 C CA . VAL B 1 78 ? 97.54089 94.52352 158.82670 1.000 19.92600 76 VAL A CA 1
ATOM 5971 C C . VAL B 1 78 ? 98.72697 94.94724 157.97740 1.000 23.60006 76 VAL A C 1
ATOM 5972 O O . VAL B 1 78 ? 99.73456 94.24037 157.92633 1.000 21.12102 76 VAL A O 1
ATOM 5985 N N . GLY B 1 79 ? 98.61714 96.09817 157.32159 1.000 20.64228 77 GLY A N 1
ATOM 5986 C CA . GLY B 1 79 ? 99.72750 96.55922 156.51665 1.000 24.89419 77 GLY A CA 1
ATOM 5987 C C . GLY B 1 79 ? 99.38212 97.80479 155.72517 1.000 23.32595 77 GLY A C 1
ATOM 5988 O O . GLY B 1 79 ? 98.49980 98.58531 156.10529 1.000 16.40872 77 GLY A O 1
ATOM 5992 N N . GLY B 1 80 ? 100.13556 98.00161 154.65692 1.000 20.55879 78 GLY A N 1
ATOM 5993 C CA . GLY B 1 80 ? 99.96939 99.11250 153.74869 1.000 18.33875 78 GLY A CA 1
ATOM 5994 C C . GLY B 1 80 ? 99.16431 98.72976 152.52427 1.000 17.38877 78 GLY A C 1
ATOM 5995 O O . GLY B 1 80 ? 98.19725 97.96842 152.60854 1.000 15.81384 78 GLY A O 1
ATOM 5999 N N . SER B 1 81 ? 99.62468 99.20190 151.36749 1.000 21.77383 79 SER A N 1
ATOM 6000 C CA . SER B 1 81 ? 98.90689 99.02576 150.11123 1.000 22.80128 79 SER A CA 1
ATOM 6001 C C . SER B 1 81 ? 98.93894 97.60061 149.62028 1.000 22.01715 79 SER A C 1
ATOM 6002 O O . SER B 1 81 ? 98.06628 97.22471 148.84000 1.000 21.17321 79 SER A O 1
ATOM 6010 N N . THR B 1 82 ? 99.96746 96.83388 149.98687 1.000 20.04606 80 THR A N 1
ATOM 6011 C CA . THR B 1 82 ? 99.99281 95.41517 149.65025 1.000 23.92664 80 THR A CA 1
ATOM 6012 C C . THR B 1 82 ? 98.84530 94.67309 150.32426 1.000 17.77361 80 THR A C 1
ATOM 6013 O O . THR B 1 82 ? 98.30498 93.72712 149.77016 1.000 22.22238 80 THR A O 1
ATOM 6024 N N . VAL B 1 83 ? 98.51858 95.04105 151.54938 1.000 19.41736 81 VAL A N 1
ATOM 6025 C CA . VAL B 1 83 ? 97.39822 94.43825 152.24444 1.000 17.50751 81 VAL A CA 1
ATOM 6026 C C . VAL B 1 83 ? 96.09984 94.97281 151.68059 1.000 17.51618 81 VAL A C 1
ATOM 6027 O O . VAL B 1 83 ? 95.16495 94.22551 151.44963 1.000 17.75259 81 VAL A O 1
ATOM 6040 N N . PHE B 1 84 ? 96.00916 96.28808 151.47675 1.000 17.49909 82 PHE A N 1
ATOM 6041 C CA . PHE B 1 84 ? 94.79496 96.85667 150.89436 1.000 19.46475 82 PHE A CA 1
ATOM 6042 C C . PHE B 1 84 ? 94.49857 96.21217 149.54954 1.000 18.51440 82 PHE A C 1
ATOM 6043 O O . PHE B 1 84 ? 93.35399 95.92423 149.23937 1.000 17.04265 82 PHE A O 1
ATOM 6060 N N . GLY B 1 85 ? 95.52451 95.91097 148.78460 1.000 17.17052 83 GLY A N 1
ATOM 6061 C CA . GLY B 1 85 ? 95.37637 95.26672 147.51464 1.000 18.53824 83 GLY A CA 1
ATOM 6062 C C . GLY B 1 85 ? 95.37782 96.22010 146.36065 1.000 16.09308 83 GLY A C 1
ATOM 6063 O O . GLY B 1 85 ? 94.56658 96.09665 145.46123 1.000 23.17226 83 GLY A O 1
ATOM 6067 N N . VAL B 1 86 ? 96.25635 97.20506 146.37184 1.000 20.59436 84 VAL A N 1
ATOM 6068 C CA . VAL B 1 86 ? 96.42002 98.07645 145.21916 1.000 21.15628 84 VAL A CA 1
ATOM 6069 C C . VAL B 1 86 ? 97.02220 97.25009 144.09914 1.000 20.80707 84 VAL A C 1
ATOM 6070 O O . VAL B 1 86 ? 98.05175 96.58450 144.28355 1.000 22.82866 84 VAL A O 1
ATOM 6083 N N . GLY B 1 87 ? 96.37458 97.26802 142.94550 1.000 20.49188 85 GLY A N 1
ATOM 6084 C CA . GLY B 1 87 ? 96.76435 96.45132 141.81217 1.000 23.99243 85 GLY A CA 1
ATOM 6085 C C . GLY B 1 87 ? 95.86961 95.25103 141.57282 1.000 23.72925 85 GLY A C 1
ATOM 6086 O O . GLY B 1 87 ? 95.90343 94.68996 140.47868 1.000 23.80406 85 GLY A O 1
ATOM 6090 N N . ALA B 1 88 ? 95.07589 94.85242 142.56382 1.000 23.23071 86 ALA A N 1
ATOM 6091 C CA . ALA B 1 88 ? 94.10109 93.78879 142.35986 1.000 25.12756 86 ALA A CA 1
ATOM 6092 C C . ALA B 1 88 ? 92.97275 94.26699 141.44876 1.000 25.58290 86 ALA A C 1
ATOM 6093 O O . ALA B 1 88 ? 92.62157 95.45244 141.42640 1.000 23.46699 86 ALA A O 1
ATOM 6100 N N . THR B 1 89 ? 92.41758 93.33109 140.68107 1.000 22.76725 87 THR A N 1
ATOM 6101 C CA . THR B 1 89 ? 91.30686 93.65677 139.79644 1.000 30.91690 87 THR A CA 1
ATOM 6102 C C . THR B 1 89 ? 89.96100 93.68789 140.51535 1.000 32.23685 87 THR A C 1
ATOM 6103 O O . THR B 1 89 ? 88.95222 94.08129 139.91212 1.000 36.18494 87 THR A O 1
ATOM 6114 N N . GLY B 1 90 ? 89.91295 93.27804 141.77121 1.000 30.55920 88 GLY A N 1
ATOM 6115 C CA . GLY B 1 90 ? 88.67077 93.27389 142.52519 1.000 26.05883 88 GLY A CA 1
ATOM 6116 C C . GLY B 1 90 ? 88.96402 92.98895 143.98267 1.000 25.00387 88 GLY A C 1
ATOM 6117 O O . GLY B 1 90 ? 90.04111 92.49347 144.33418 1.000 26.45293 88 GLY A O 1
ATOM 6121 N N . ASP B 1 91 ? 87.99544 93.33296 144.83032 1.000 21.38406 89 ASP A N 1
ATOM 6122 C CA . ASP B 1 91 ? 88.07302 92.97934 146.23979 1.000 24.73966 89 ASP A CA 1
ATOM 6123 C C . ASP B 1 91 ? 88.34853 91.48683 146.44646 1.000 27.05985 89 ASP A C 1
ATOM 6124 O O . ASP B 1 91 ? 89.12083 91.10340 147.32977 1.000 27.00417 89 ASP A O 1
ATOM 6133 N N . ALA B 1 92 ? 87.74453 90.63511 145.62978 1.000 25.28598 90 ALA A N 1
ATOM 6134 C CA . ALA B 1 92 ? 87.89548 89.19288 145.77938 1.000 30.06388 90 ALA A CA 1
ATOM 6135 C C . ALA B 1 92 ? 89.29840 88.68956 145.47716 1.000 29.97074 90 ALA A C 1
ATOM 6136 O O . ALA B 1 92 ? 89.58573 87.53140 145.78474 1.000 31.54023 90 ALA A O 1
ATOM 6143 N N . ALA B 1 93 ? 90.15523 89.50401 144.86319 1.000 30.34852 91 ALA A N 1
ATOM 6144 C CA . ALA B 1 93 ? 91.48653 89.07978 144.44422 1.000 27.20055 91 ALA A CA 1
ATOM 6145 C C . ALA B 1 93 ? 92.57388 89.53157 145.40900 1.000 26.37243 91 ALA A C 1
ATOM 6146 O O . ALA B 1 93 ? 93.74310 89.30471 145.13243 1.000 26.02492 91 ALA A O 1
ATOM 6153 N N . THR B 1 94 ? 92.20376 90.13393 146.54375 1.000 23.19208 92 THR A N 1
ATOM 6154 C CA . THR B 1 94 ? 93.15819 90.64394 147.51363 1.000 22.79233 92 THR A CA 1
ATOM 6155 C C . THR B 1 94 ? 93.54893 89.56822 148.50634 1.000 24.58204 92 THR A C 1
ATOM 6156 O O . THR B 1 94 ? 92.89634 88.52480 148.61694 1.000 25.32600 92 THR A O 1
ATOM 6167 N N . LEU B 1 95 ? 94.64110 89.82817 149.24902 1.000 20.21230 93 LEU A N 1
ATOM 6168 C CA . LEU B 1 95 ? 95.11801 88.83609 150.21443 1.000 23.26983 93 LEU A CA 1
ATOM 6169 C C . LEU B 1 95 ? 94.06141 88.47256 151.24166 1.000 21.46846 93 LEU A C 1
ATOM 6170 O O . LEU B 1 95 ? 93.82626 87.27508 151.46388 1.000 26.18510 93 LEU A O 1
ATOM 6186 N N . PRO B 1 96 ? 93.41329 89.41004 151.91614 1.000 20.79950 94 PRO A N 1
ATOM 6187 C CA . PRO B 1 96 ? 92.41942 88.99344 152.92708 1.000 24.72357 94 PRO A CA 1
ATOM 6188 C C . PRO B 1 96 ? 91.32683 88.13217 152.33083 1.000 23.90962 94 PRO A C 1
ATOM 6189 O O . PRO B 1 96 ? 90.89692 87.14758 152.93897 1.000 24.67179 94 PRO A O 1
ATOM 6200 N N . SER B 1 97 ? 90.90322 88.45338 151.10859 1.000 25.04527 95 SER A N 1
ATOM 6201 C CA . SER B 1 97 ? 89.90381 87.62814 150.43598 1.000 29.22776 95 SER A CA 1
ATOM 6202 C C . SER B 1 97 ? 90.47427 86.26122 150.13206 1.000 27.47319 95 SER A C 1
ATOM 6203 O O . SER B 1 97 ? 89.85882 85.24778 150.45633 1.000 34.12759 95 SER A O 1
ATOM 6211 N N . LEU B 1 98 ? 91.65951 86.20838 149.51703 1.000 27.13423 96 LEU A N 1
ATOM 6212 C CA . LEU B 1 98 ? 92.23633 84.90820 149.18983 1.000 29.36632 96 LEU A CA 1
ATOM 6213 C C . LEU B 1 98 ? 92.46691 84.07725 150.45634 1.000 29.14249 96 LEU A C 1
ATOM 6214 O O . LEU B 1 98 ? 92.19013 82.87184 150.47757 1.000 27.90689 96 LEU A O 1
ATOM 6230 N N . LEU B 1 99 ? 92.96320 84.70385 151.52389 1.000 25.47875 97 LEU A N 1
ATOM 6231 C CA . LEU B 1 99 ? 93.13796 83.96581 152.77053 1.000 28.39352 97 LEU A CA 1
ATOM 6232 C C . LEU B 1 99 ? 91.79351 83.49151 153.32204 1.000 32.05814 97 LEU A C 1
ATOM 6233 O O . LEU B 1 99 ? 91.66680 82.34414 153.78796 1.000 32.15510 97 LEU A O 1
ATOM 6249 N N . SER B 1 100 ? 90.76861 84.35930 153.27290 1.000 30.37586 98 SER A N 1
ATOM 6250 C CA . SER B 1 100 ? 89.45450 83.96635 153.76579 1.000 28.07719 98 SER A CA 1
ATOM 6251 C C . SER B 1 100 ? 88.87794 82.81925 152.95942 1.000 33.10721 98 SER A C 1
ATOM 6252 O O . SER B 1 100 ? 88.21783 81.93441 153.51160 1.000 39.15734 98 SER A O 1
ATOM 6260 N N . GLN B 1 101 ? 89.11497 82.81355 151.64307 1.000 38.46157 99 GLN A N 1
ATOM 6261 C CA . GLN B 1 101 ? 88.56806 81.77467 150.78141 1.000 41.19856 99 GLN A CA 1
ATOM 6262 C C . GLN B 1 101 ? 89.19078 80.40757 151.03536 1.000 40.39020 99 GLN A C 1
ATOM 6263 O O . GLN B 1 101 ? 88.55813 79.39147 150.73451 1.000 49.27126 99 GLN A O 1
ATOM 6277 N N . ARG B 1 102 ? 90.40284 80.35504 151.58674 1.000 39.41336 100 ARG A N 1
ATOM 6278 C CA . ARG B 1 102 ? 91.07176 79.08761 151.82707 1.000 44.51233 100 ARG A CA 1
ATOM 6279 C C . ARG B 1 102 ? 90.85620 78.60040 153.25018 1.000 51.84184 100 ARG A C 1
ATOM 6280 O O . ARG B 1 102 ? 90.08625 77.66428 153.47700 1.000 52.95876 100 ARG A O 1
ATOM 6301 N N . GLY B 1 103 ? 91.50166 79.24577 154.22317 1.000 61.94448 101 GLY A N 1
ATOM 6302 C CA . GLY B 1 103 ? 91.60932 78.73200 155.57738 1.000 48.00302 101 GLY A CA 1
ATOM 6303 C C . GLY B 1 103 ? 90.28087 78.68586 156.28011 1.000 57.90764 101 GLY A C 1
ATOM 6304 O O . GLY B 1 103 ? 89.27000 79.19575 155.77981 1.000 63.09739 101 GLY A O 1
ATOM 6308 N N . PRO B 1 104 ? 90.25311 78.04500 157.45516 1.000 62.49141 102 PRO A N 1
ATOM 6309 C CA . PRO B 1 104 ? 89.01678 78.05057 158.25718 1.000 55.99155 102 PRO A CA 1
ATOM 6310 C C . PRO B 1 104 ? 88.55835 79.44485 158.63282 1.000 49.73186 102 PRO A C 1
ATOM 6311 O O . PRO B 1 104 ? 87.36554 79.75525 158.56384 1.000 52.99753 102 PRO A O 1
ATOM 6322 N N . ALA B 1 105 ? 89.47955 80.30897 159.00701 1.000 50.13203 103 ALA A N 1
ATOM 6323 C CA . ALA B 1 105 ? 89.13636 81.61922 159.55387 1.000 45.65399 103 ALA A CA 1
ATOM 6324 C C . ALA B 1 105 ? 88.99739 82.66582 158.46311 1.000 36.24499 103 ALA A C 1
ATOM 6325 O O . ALA B 1 105 ? 89.61177 82.57352 157.40470 1.000 45.38500 103 ALA A O 1
ATOM 6332 N N . ARG B 1 106 ? 88.17283 83.65802 158.72249 1.000 35.75010 104 ARG A N 1
ATOM 6333 C CA . ARG B 1 106 ? 88.04370 84.81368 157.85840 1.000 30.15672 104 ARG A CA 1
ATOM 6334 C C . ARG B 1 106 ? 89.05174 85.88874 158.28399 1.000 33.47150 104 ARG A C 1
ATOM 6335 O O . ARG B 1 106 ? 89.43011 85.99475 159.46382 1.000 33.41783 104 ARG A O 1
ATOM 6356 N N . TRP B 1 107 ? 89.47741 86.69635 157.30829 1.000 29.08204 105 TRP A N 1
ATOM 6357 C CA . TRP B 1 107 ? 90.51045 87.69824 157.51480 1.000 27.20605 105 TRP A CA 1
ATOM 6358 C C . TRP B 1 107 ? 89.94522 89.08955 157.29136 1.000 26.49019 105 TRP A C 1
ATOM 6359 O O . TRP B 1 107 ? 89.22032 89.32705 156.32656 1.000 24.14110 105 TRP A O 1
ATOM 6380 N N . LEU B 1 108 ? 90.30876 90.00983 158.17834 1.000 26.41627 106 LEU A N 1
ATOM 6381 C CA . LEU B 1 108 ? 89.98330 91.41722 158.02158 1.000 24.61452 106 LEU A CA 1
ATOM 6382 C C . LEU B 1 108 ? 91.07117 92.09486 157.20921 1.000 24.10838 106 LEU A C 1
ATOM 6383 O O . LEU B 1 108 ? 92.24728 91.75047 157.31574 1.000 24.98570 106 LEU A O 1
ATOM 6399 N N . ASN B 1 109 ? 90.67062 93.07683 156.41718 1.000 22.42854 107 ASN A N 1
ATOM 6400 C CA . ASN B 1 109 ? 91.58375 93.89063 155.64668 1.000 18.34470 107 ASN A CA 1
ATOM 6401 C C . ASN B 1 109 ? 91.85096 95.14514 156.42600 1.000 19.64804 107 ASN A C 1
ATOM 6402 O O . ASN B 1 109 ? 91.16304 96.15618 156.25708 1.000 19.98575 107 ASN A O 1
ATOM 6413 N N . PHE B 1 110 ? 92.89046 95.08513 157.25456 1.000 22.13668 108 PHE A N 1
ATOM 6414 C CA . PHE B 1 110 ? 93.44777 96.24968 157.93641 1.000 21.03434 108 PHE A CA 1
ATOM 6415 C C . PHE B 1 110 ? 94.63698 96.79445 157.17438 1.000 19.74645 108 PHE A C 1
ATOM 6416 O O . PHE B 1 110 ? 95.66673 97.20151 157.72512 1.000 21.27945 108 PHE A O 1
ATOM 6433 N N . GLY B 1 111 ? 94.52399 96.82025 155.83815 1.000 21.02668 109 GLY A N 1
ATOM 6434 C CA . GLY B 1 111 ? 95.50751 97.51691 155.02523 1.000 19.51483 109 GLY A CA 1
ATOM 6435 C C . GLY B 1 111 ? 95.14869 98.98957 154.89322 1.000 17.54078 109 GLY A C 1
ATOM 6436 O O . GLY B 1 111 ? 94.00114 99.33721 154.64647 1.000 20.21818 109 GLY A O 1
ATOM 6440 N N . GLY B 1 112 ? 96.12670 99.84553 155.09040 1.000 23.30437 110 GLY A N 1
ATOM 6441 C CA . GLY B 1 112 ? 95.97795 101.27066 154.89325 1.000 15.95212 110 GLY A CA 1
ATOM 6442 C C . GLY B 1 112 ? 96.93354 101.73615 153.82514 1.000 18.19217 110 GLY A C 1
ATOM 6443 O O . GLY B 1 112 ? 98.16314 101.63011 153.98675 1.000 19.41075 110 GLY A O 1
ATOM 6447 N N . ARG B 1 113 ? 96.38900 102.24543 152.72177 1.000 17.46740 111 ARG A N 1
ATOM 6448 C CA . ARG B 1 113 ? 97.22660 102.71224 151.62975 1.000 20.07872 111 ARG A CA 1
ATOM 6449 C C . ARG B 1 113 ? 98.29514 103.66113 152.14614 1.000 23.41397 111 ARG A C 1
ATOM 6450 O O . ARG B 1 113 ? 97.99937 104.61103 152.86815 1.000 24.38382 111 ARG A O 1
ATOM 6471 N N . ALA B 1 114 ? 99.54234 103.37466 151.79960 1.000 23.84973 112 ALA A N 1
ATOM 6472 C CA . ALA B 1 114 ? 100.69278 104.20940 152.13284 1.000 26.84593 112 ALA A CA 1
ATOM 6473 C C . ALA B 1 114 ? 100.95044 104.34324 153.63797 1.000 22.22581 112 ALA A C 1
ATOM 6474 O O . ALA B 1 114 ? 101.63361 105.25764 154.06627 1.000 29.05636 112 ALA A O 1
ATOM 6481 N N . PHE B 1 115 ? 100.45636 103.44190 154.46191 1.000 21.50553 113 PHE A N 1
ATOM 6482 C CA . PHE B 1 115 ? 100.66680 103.56344 155.89819 1.000 21.64087 113 PHE A CA 1
ATOM 6483 C C . PHE B 1 115 ? 102.08376 103.20759 156.28690 1.000 18.43887 113 PHE A C 1
ATOM 6484 O O . PHE B 1 115 ? 102.66535 102.24872 155.77649 1.000 22.30178 113 PHE A O 1
ATOM 6501 N N . SER B 1 116 ? 102.61703 103.97143 157.22173 1.000 22.17534 114 SER A N 1
ATOM 6502 C CA . SER B 1 116 ? 103.79584 103.61035 157.98691 1.000 25.11429 114 SER A CA 1
ATOM 6503 C C . SER B 1 116 ? 103.42537 102.56860 159.04416 1.000 24.20647 114 SER A C 1
ATOM 6504 O O . SER B 1 116 ? 102.24524 102.27153 159.27981 1.000 21.60464 114 SER A O 1
ATOM 6512 N N . SER B 1 117 ? 104.44246 102.06808 159.75041 1.000 20.50098 115 SER A N 1
ATOM 6513 C CA . SER B 1 117 ? 104.17265 101.12320 160.82379 1.000 27.32702 115 SER A CA 1
ATOM 6514 C C . SER B 1 117 ? 103.31318 101.75505 161.92144 1.000 23.05012 115 SER A C 1
ATOM 6515 O O . SER B 1 117 ? 102.44264 101.09308 162.48681 1.000 25.50435 115 SER A O 1
ATOM 6523 N N . THR B 1 118 ? 103.53288 103.02829 162.21688 1.000 20.37836 116 THR A N 1
ATOM 6524 C CA . THR B 1 118 ? 102.82778 103.67611 163.30560 1.000 21.10737 116 THR A CA 1
ATOM 6525 C C . THR B 1 118 ? 101.35403 103.87728 162.96396 1.000 24.53469 116 THR A C 1
ATOM 6526 O O . THR B 1 118 ? 100.49383 103.76162 163.83887 1.000 21.36925 116 THR A O 1
ATOM 6537 N N . GLN B 1 119 ? 101.04261 104.18169 161.70549 1.000 20.41210 117 GLN A N 1
ATOM 6538 C CA . GLN B 1 119 ? 99.65383 104.27210 161.31245 1.000 21.41608 117 GLN A CA 1
ATOM 6539 C C . GLN B 1 119 ? 98.98714 102.91323 161.33258 1.000 18.77743 117 GLN A C 1
ATOM 6540 O O . GLN B 1 119 ? 97.78457 102.82812 161.58451 1.000 19.25536 117 GLN A O 1
ATOM 6554 N N . GLU B 1 120 ? 99.72023 101.85193 160.99498 1.000 18.85044 118 GLU A N 1
ATOM 6555 C CA . GLU B 1 120 ? 99.14521 100.51761 161.07902 1.000 21.99759 118 GLU A CA 1
ATOM 6556 C C . GLU B 1 120 ? 98.71731 100.23012 162.51402 1.000 22.77519 118 GLU A C 1
ATOM 6557 O O . GLU B 1 120 ? 97.62125 99.72651 162.76012 1.000 16.02470 118 GLU A O 1
ATOM 6569 N N . LEU B 1 121 ? 99.60538 100.52394 163.46981 1.000 20.19732 119 LEU A N 1
ATOM 6570 C CA . LEU B 1 121 ? 99.31438 100.24950 164.86519 1.000 23.38214 119 LEU A CA 1
ATOM 6571 C C . LEU B 1 121 ? 98.14433 101.08389 165.34571 1.000 24.54381 119 LEU A C 1
ATOM 6572 O O . LEU B 1 121 ? 97.25300 100.57049 166.02917 1.000 19.19066 119 LEU A O 1
ATOM 6588 N N . MET B 1 122 ? 98.11895 102.37599 164.97058 1.000 24.73378 120 MET A N 1
ATOM 6589 C CA . MET B 1 122 ? 97.07412 103.25937 165.45012 1.000 19.52810 120 MET A CA 1
ATOM 6590 C C . MET B 1 122 ? 95.72756 102.88603 164.87864 1.000 22.94280 120 MET A C 1
ATOM 6591 O O . MET B 1 122 ? 94.70853 102.90140 165.58964 1.000 23.20799 120 MET A O 1
ATOM 6605 N N . LEU B 1 123 ? 95.68701 102.55210 163.59445 1.000 23.13935 121 LEU A N 1
ATOM 6606 C CA . LEU B 1 123 ? 94.43227 102.11428 162.99370 1.000 20.98024 121 LEU A CA 1
ATOM 6607 C C . LEU B 1 123 ? 93.87031 100.95310 163.78225 1.000 23.10236 121 LEU A C 1
ATOM 6608 O O . LEU B 1 123 ? 92.67475 100.89864 164.05168 1.000 23.04266 121 LEU A O 1
ATOM 6624 N N . PHE B 1 124 ? 94.73078 100.01137 164.17656 1.000 23.45091 122 PHE A N 1
ATOM 6625 C CA . PHE B 1 124 ? 94.25812 98.86685 164.96060 1.000 21.87832 122 PHE A CA 1
ATOM 6626 C C . PHE B 1 124 ? 93.79999 99.29386 166.34905 1.000 23.60726 122 PHE A C 1
ATOM 6627 O O . PHE B 1 124 ? 92.75603 98.84723 166.84070 1.000 28.22158 122 PHE A O 1
ATOM 6644 N N . LEU B 1 125 ? 94.55923 100.15085 167.01519 1.000 23.39508 123 LEU A N 1
ATOM 6645 C CA . LEU B 1 125 ? 94.14664 100.59366 168.35665 1.000 23.35263 123 LEU A CA 1
ATOM 6646 C C . LEU B 1 125 ? 92.82984 101.35850 168.32077 1.000 21.99216 123 LEU A C 1
ATOM 6647 O O . LEU B 1 125 ? 92.00816 101.22665 169.23778 1.000 27.54547 123 LEU A O 1
ATOM 6663 N N . PHE B 1 126 ? 92.58328 102.12848 167.25851 1.000 24.42931 124 PHE A N 1
ATOM 6664 C CA . PHE B 1 126 ? 91.33851 102.89951 167.17799 1.000 28.08978 124 PHE A CA 1
ATOM 6665 C C . PHE B 1 126 ? 90.10240 102.02392 167.00015 1.000 27.62265 124 PHE A C 1
ATOM 6666 O O . PHE B 1 126 ? 89.00160 102.43932 167.38910 1.000 33.40841 124 PHE A O 1
ATOM 6683 N N . HIS B 1 127 ? 90.26175 100.81566 166.47251 1.000 24.52831 125 HIS A N 1
ATOM 6684 C CA . HIS B 1 127 ? 89.12720 99.98258 166.12976 1.000 27.88828 125 HIS A CA 1
ATOM 6685 C C . HIS B 1 127 ? 89.14875 98.59978 166.76530 1.000 27.30878 125 HIS A C 1
ATOM 6686 O O . HIS B 1 127 ? 88.20861 97.81591 166.56299 1.000 30.31892 125 HIS A O 1
ATOM 6700 N N . ALA B 1 128 ? 90.17692 98.27632 167.52428 1.000 27.51033 126 ALA A N 1
ATOM 6701 C CA . ALA B 1 128 ? 90.30157 96.92040 168.06949 1.000 36.64942 126 ALA A CA 1
ATOM 6702 C C . ALA B 1 128 ? 89.06212 96.49866 168.85843 1.000 31.24632 126 ALA A C 1
ATOM 6703 O O . ALA B 1 128 ? 88.65397 95.34019 168.84350 1.000 31.02890 126 ALA A O 1
ATOM 6710 N N . ARG B 1 129 ? 88.45673 97.42791 169.55623 1.000 32.87481 127 ARG A N 1
ATOM 6711 C CA . ARG B 1 129 ? 87.34137 97.09494 170.42668 1.000 38.70509 127 ARG A CA 1
ATOM 6712 C C . ARG B 1 129 ? 86.08046 96.76852 169.65483 1.000 34.21474 127 ARG A C 1
ATOM 6713 O O . ARG B 1 129 ? 85.14333 96.20708 170.24102 1.000 44.34358 127 ARG A O 1
ATOM 6734 N N . SER B 1 130 ? 86.05785 97.02042 168.35563 1.000 38.79099 128 SER A N 1
ATOM 6735 C CA . SER B 1 130 ? 84.88140 96.76750 167.53051 1.000 40.29316 128 SER A CA 1
ATOM 6736 C C . SER B 1 130 ? 85.03499 95.43235 166.77077 1.000 38.39271 128 SER A C 1
ATOM 6737 O O . SER B 1 130 ? 84.13744 95.03647 166.03842 1.000 44.18679 128 SER A O 1
ATOM 6745 N N . LEU B 1 131 ? 86.17945 94.75331 166.88206 1.000 37.49774 129 LEU A N 1
ATOM 6746 C CA . LEU B 1 131 ? 86.49651 93.62083 166.01128 1.000 40.21146 129 LEU A CA 1
ATOM 6747 C C . LEU B 1 131 ? 86.12766 92.25966 166.59936 1.000 43.39966 129 LEU A C 1
ATOM 6748 O O . LEU B 1 131 ? 85.97679 91.29330 165.83408 1.000 40.93134 129 LEU A O 1
ATOM 6764 N N . GLY B 1 132 ? 85.98259 92.15774 167.91894 1.000 44.65627 130 GLY A N 1
ATOM 6765 C CA . GLY B 1 132 ? 85.81600 90.86941 168.55987 1.000 36.94905 130 GLY A CA 1
ATOM 6766 C C . GLY B 1 132 ? 87.16550 90.24079 168.84383 1.000 40.10814 130 GLY A C 1
ATOM 6767 O O . GLY B 1 132 ? 88.21161 90.90375 168.84425 1.000 41.41330 130 GLY A O 1
ATOM 6771 N N . ALA B 1 133 ? 87.13781 88.93042 169.08180 1.000 41.82287 131 ALA A N 1
ATOM 6772 C CA . ALA B 1 133 ? 88.35606 88.18925 169.38054 1.000 39.71176 131 ALA A CA 1
ATOM 6773 C C . ALA B 1 133 ? 89.07246 87.80278 168.08967 1.000 37.42658 131 ALA A C 1
ATOM 6774 O O . ALA B 1 133 ? 88.45261 87.28092 167.16297 1.000 37.69936 131 ALA A O 1
ATOM 6781 N N . LEU B 1 134 ? 90.37981 88.05709 168.03534 1.000 33.27525 132 LEU A N 1
ATOM 6782 C CA . LEU B 1 134 ? 91.20553 87.71053 166.90489 1.000 32.02667 132 LEU A CA 1
ATOM 6783 C C . LEU B 1 134 ? 92.12106 86.56620 167.27870 1.000 34.47152 132 LEU A C 1
ATOM 6784 O O . LEU B 1 134 ? 92.72206 86.57022 168.34834 1.000 44.82492 132 LEU A O 1
ATOM 6800 N N . GLU B 1 135 ? 92.25180 85.59741 166.38811 1.000 33.95730 133 GLU A N 1
ATOM 6801 C CA . GLU B 1 135 ? 93.16710 84.48387 166.63328 1.000 37.80142 133 GLU A CA 1
ATOM 6802 C C . GLU B 1 135 ? 94.58918 84.87413 166.29223 1.000 37.41811 133 GLU A C 1
ATOM 6803 O O . GLU B 1 135 ? 95.52282 84.52669 167.01371 1.000 39.59602 133 GLU A O 1
ATOM 6842 N N . VAL B 1 137 ? 97.04822 88.08555 164.27473 1.000 31.52865 135 VAL A N 1
ATOM 6843 C CA . VAL B 1 137 ? 97.33615 89.29147 163.51603 1.000 27.72593 135 VAL A CA 1
ATOM 6844 C C . VAL B 1 137 ? 98.63194 89.01821 162.77962 1.000 31.36450 135 VAL A C 1
ATOM 6845 O O . VAL B 1 137 ? 99.64395 88.69675 163.38778 1.000 29.15390 135 VAL A O 1
ATOM 6858 N N . THR B 1 138 ? 98.59996 89.13476 161.46000 1.000 28.70379 136 THR A N 1
ATOM 6859 C CA . THR B 1 138 ? 99.79238 89.05074 160.63606 1.000 27.62932 136 THR A CA 1
ATOM 6860 C C . THR B 1 138 ? 100.07793 90.45276 160.10477 1.000 26.66848 136 THR A C 1
ATOM 6861 O O . THR B 1 138 ? 99.18739 91.08496 159.53242 1.000 22.09387 136 THR A O 1
ATOM 6872 N N . LEU B 1 139 ? 101.30667 90.91352 160.30688 1.000 21.25286 137 LEU A N 1
ATOM 6873 C CA . LEU B 1 139 ? 101.76879 92.21529 159.85740 1.000 24.01284 137 LEU A CA 1
ATOM 6874 C C . LEU B 1 139 ? 102.57970 92.04992 158.57484 1.000 26.34345 137 LEU A C 1
ATOM 6875 O O . LEU B 1 139 ? 103.57320 91.32863 158.56753 1.000 27.38381 137 LEU A O 1
ATOM 6891 N N . LEU B 1 140 ? 102.16219 92.72465 157.51023 1.000 24.67795 138 LEU A N 1
ATOM 6892 C CA . LEU B 1 140 ? 102.81019 92.69195 156.21394 1.000 23.54982 138 LEU A CA 1
ATOM 6893 C C . LEU B 1 140 ? 103.22569 94.12590 155.92021 1.000 31.79019 138 LEU A C 1
ATOM 6894 O O . LEU B 1 140 ? 102.42928 94.90661 155.41822 1.000 34.63835 138 LEU A O 1
ATOM 6910 N N . SER B 1 141 ? 104.47452 94.47714 156.17930 1.000 24.35591 139 SER A N 1
ATOM 6911 C CA . SER B 1 141 ? 104.90479 95.85607 156.37179 1.000 29.01745 139 SER A CA 1
ATOM 6912 C C . SER B 1 141 ? 106.39865 96.02939 156.19624 1.000 31.71001 139 SER A C 1
ATOM 6913 O O . SER B 1 141 ? 107.06361 95.19208 155.60390 1.000 29.34814 139 SER A O 1
ATOM 6921 N N . GLY B 1 142 ? 106.88967 97.17128 156.67394 1.000 24.69382 140 GLY A N 1
ATOM 6922 C CA . GLY B 1 142 ? 108.30768 97.42677 156.71844 1.000 32.95107 140 GLY A CA 1
ATOM 6923 C C . GLY B 1 142 ? 108.78976 98.38842 155.64526 1.000 25.24087 140 GLY A C 1
ATOM 6924 O O . GLY B 1 142 ? 109.43094 99.39508 155.94525 1.000 28.57952 140 GLY A O 1
ATOM 6928 N N . VAL B 1 143 ? 108.43471 98.11962 154.40468 1.000 27.36988 141 VAL A N 1
ATOM 6929 C CA . VAL B 1 143 ? 108.99883 98.85597 153.27903 1.000 27.78143 141 VAL A CA 1
ATOM 6930 C C . VAL B 1 143 ? 108.61143 100.33218 153.31477 1.000 25.18308 141 VAL A C 1
ATOM 6931 O O . VAL B 1 143 ? 109.41990 101.20256 152.96712 1.000 25.07633 141 VAL A O 1
ATOM 6944 N N . ASN B 1 144 ? 107.40213 100.64505 153.75468 1.000 21.85788 142 ASN A N 1
ATOM 6945 C CA . ASN B 1 144 ? 106.94688 102.01763 153.72571 1.000 23.62857 142 ASN A CA 1
ATOM 6946 C C . ASN B 1 144 ? 107.77830 102.88636 154.65457 1.000 24.65236 142 ASN A C 1
ATOM 6947 O O . ASN B 1 144 ? 108.11616 104.01832 154.31557 1.000 23.58050 142 ASN A O 1
ATOM 6958 N N . ASN B 1 145 ? 108.13925 102.37346 155.82942 1.000 21.86599 143 ASN A N 1
ATOM 6959 C CA . ASN B 1 145 ? 108.92952 103.19222 156.74026 1.000 25.27770 143 ASN A CA 1
ATOM 6960 C C . ASN B 1 145 ? 110.27853 103.49169 156.12324 1.000 26.05473 143 ASN A C 1
ATOM 6961 O O . ASN B 1 145 ? 110.78645 104.61083 156.22018 1.000 27.30466 143 ASN A O 1
ATOM 6972 N N . LEU B 1 146 ? 110.85131 102.51424 155.42825 1.000 21.96599 144 LEU A N 1
ATOM 6973 C CA . LEU B 1 146 ? 112.10212 102.75479 154.72898 1.000 28.02692 144 LEU A CA 1
ATOM 6974 C C . LEU B 1 146 ? 111.90522 103.78289 153.62272 1.000 24.57784 144 LEU A C 1
ATOM 6975 O O . LEU B 1 146 ? 112.66615 104.75765 153.52349 1.000 24.86927 144 LEU A O 1
ATOM 6991 N N . LEU B 1 147 ? 110.84145 103.63548 152.84479 1.000 23.61526 145 LEU A N 1
ATOM 6992 C CA . LEU B 1 147 ? 110.62401 104.53502 151.71630 1.000 27.35002 145 LEU A CA 1
ATOM 6993 C C . LEU B 1 147 ? 110.39305 105.96364 152.18077 1.000 26.20140 145 LEU A C 1
ATOM 6994 O O . LEU B 1 147 ? 111.02271 106.90799 151.68407 1.000 29.38446 145 LEU A O 1
ATOM 7010 N N . LEU B 1 148 ? 109.46225 106.15579 153.10106 1.000 28.70985 146 LEU A N 1
ATOM 7011 C CA . LEU B 1 148 ? 109.10897 107.51911 153.46559 1.000 33.53455 146 LEU A CA 1
ATOM 7012 C C . LEU B 1 148 ? 110.20007 108.17681 154.29871 1.000 28.87225 146 LEU A C 1
A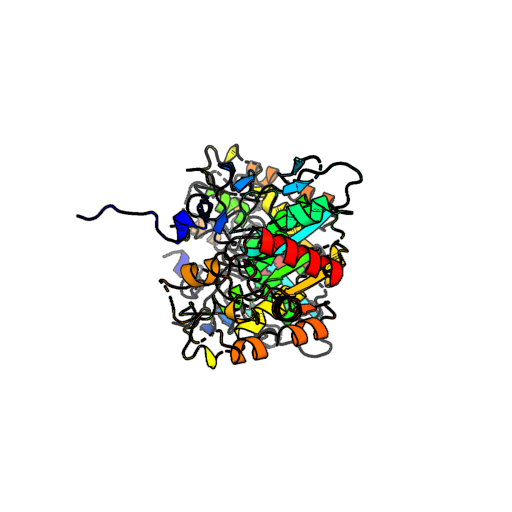TOM 7013 O O . LEU B 1 148 ? 110.27875 109.40833 154.32769 1.000 24.98893 146 LEU A O 1
ATOM 7029 N N . PHE B 1 149 ? 111.07501 107.38898 154.93346 1.000 25.83574 147 PHE A N 1
ATOM 7030 C CA . PHE B 1 149 ? 112.25509 107.98546 155.53007 1.000 24.32914 147 PHE A CA 1
ATOM 7031 C C . PHE B 1 149 ? 113.10059 108.68137 154.47839 1.000 27.36754 147 PHE A C 1
ATOM 7032 O O . PHE B 1 149 ? 113.55113 109.81083 154.69099 1.000 25.77667 147 PHE A O 1
ATOM 7049 N N . TYR B 1 150 ? 113.32589 108.02147 153.33423 1.000 25.54267 148 TYR A N 1
ATOM 7050 C CA . TYR B 1 150 ? 114.15450 108.60844 152.29349 1.000 27.90876 148 TYR A CA 1
ATOM 7051 C C . TYR B 1 150 ? 113.43676 109.69425 151.52416 1.000 28.32454 148 TYR A C 1
ATOM 7052 O O . TYR B 1 150 ? 114.08740 110.46159 150.81858 1.000 32.43825 148 TYR A O 1
ATOM 7070 N N . LEU B 1 151 ? 112.10858 109.76193 151.62391 1.000 34.35082 149 LEU A N 1
ATOM 7071 C CA . LEU B 1 151 ? 111.34635 110.86091 151.02898 1.000 34.14953 149 LEU A CA 1
ATOM 7072 C C . LEU B 1 151 ? 111.20014 112.03710 151.97929 1.000 35.40293 149 LEU A C 1
ATOM 7073 O O . LEU B 1 151 ? 110.58713 113.04586 151.61602 1.000 35.45439 149 LEU A O 1
ATOM 7089 N N . SER B 1 152 ? 111.74600 111.93638 153.18544 1.000 32.61657 150 SER A N 1
ATOM 7090 C CA . SER B 1 152 ? 111.56326 112.95481 154.20749 1.000 29.48078 150 SER A CA 1
ATOM 7091 C C . SER B 1 152 ? 112.73188 113.92273 154.21488 1.000 27.76755 150 SER A C 1
ATOM 7092 O O . SER B 1 152 ? 113.87216 113.53546 153.98657 1.000 26.35215 150 SER A O 1
ATOM 7100 N N . ARG B 1 153 ? 112.43000 115.17510 154.45622 1.000 29.12038 151 ARG A N 1
ATOM 7101 C CA . ARG B 1 153 ? 113.42495 116.19540 154.72330 1.000 35.89939 151 ARG A CA 1
ATOM 7102 C C . ARG B 1 153 ? 113.68969 116.33577 156.22315 1.000 36.60157 151 ARG A C 1
ATOM 7103 O O . ARG B 1 153 ? 114.78167 116.74650 156.62628 1.000 34.94732 151 ARG A O 1
ATOM 7124 N N . ASP B 1 154 ? 112.70478 116.00743 157.05417 1.000 37.70818 152 ASP A N 1
ATOM 7125 C CA . ASP B 1 154 ? 112.77487 116.13901 158.49813 1.000 35.78459 152 ASP A CA 1
ATOM 7126 C C . ASP B 1 154 ? 112.26419 114.85289 159.11970 1.000 33.62139 152 ASP A C 1
ATOM 7127 O O . ASP B 1 154 ? 111.47349 114.12959 158.52164 1.000 38.74810 152 ASP A O 1
ATOM 7136 N N . TYR B 1 155 ? 112.72895 114.55860 160.32053 1.000 32.15696 153 TYR A N 1
ATOM 7137 C CA . TYR B 1 155 ? 112.41924 113.27720 160.93275 1.000 28.88712 153 TYR A CA 1
ATOM 7138 C C . TYR B 1 155 ? 112.54156 113.37315 162.45677 1.000 27.76271 153 TYR A C 1
ATOM 7139 O O . TYR B 1 155 ? 113.47263 113.98124 162.97456 1.000 32.90698 153 TYR A O 1
ATOM 7157 N N . ALA B 1 156 ? 111.57576 112.80523 163.15479 1.000 26.93029 154 ALA A N 1
ATOM 7158 C CA . ALA B 1 156 ? 111.61246 112.65436 164.60358 1.000 26.02179 154 ALA A CA 1
ATOM 7159 C C . ALA B 1 156 ? 111.77484 111.19437 164.94774 1.000 26.58821 154 ALA A C 1
ATOM 7160 O O . ALA B 1 156 ? 110.87718 110.39688 164.68361 1.000 24.92150 154 ALA A O 1
ATOM 7194 N N . ASP B 1 158 ? 111.64309 109.43578 167.62039 1.000 26.42131 156 ASP A N 1
ATOM 7195 C CA . ASP B 1 158 ? 110.71942 108.79812 168.56798 1.000 30.68509 156 ASP A CA 1
ATOM 7196 C C . ASP B 1 158 ? 109.35343 108.56395 167.97675 1.000 29.47337 156 ASP A C 1
ATOM 7197 O O . ASP B 1 158 ? 108.64573 107.67101 168.37468 1.000 37.89849 156 ASP A O 1
ATOM 7206 N N . TYR B 1 159 ? 108.96944 109.39172 167.01885 1.000 27.43603 157 TYR A N 1
ATOM 7207 C CA . TYR B 1 159 ? 107.63245 109.34807 166.45047 1.000 35.12874 157 TYR A CA 1
ATOM 7208 C C . TYR B 1 159 ? 107.59537 108.77180 165.04685 1.000 43.45937 157 TYR A C 1
ATOM 7209 O O . TYR B 1 159 ? 106.63575 108.07009 164.69688 1.000 40.86245 157 TYR A O 1
ATOM 7227 N N . GLY B 1 160 ? 108.64697 108.99451 164.26369 1.000 43.04724 158 GLY A N 1
ATOM 7228 C CA . GLY B 1 160 ? 108.65724 108.52077 162.89903 1.000 43.10082 158 GLY A CA 1
ATOM 7229 C C . GLY B 1 160 ? 108.08054 109.59870 161.99623 1.000 40.57188 158 GLY A C 1
ATOM 7230 O O . GLY B 1 160 ? 108.25344 110.80503 162.23455 1.000 39.81792 158 GLY A O 1
ATOM 7234 N N . SER B 1 161 ? 107.41957 109.17010 160.93531 1.000 44.49089 159 SER A N 1
ATOM 7235 C CA . SER B 1 161 ? 106.87630 110.09796 159.95459 1.000 50.93773 159 SER A CA 1
ATOM 7236 C C . SER B 1 161 ? 105.88878 109.29664 159.11329 1.000 50.69828 159 SER A C 1
ATOM 7237 O O . SER B 1 161 ? 105.72611 108.08088 159.30512 1.000 37.33942 159 SER A O 1
ATOM 7245 N N . PHE B 1 162 ? 105.22093 110.00453 158.19367 1.000 55.41715 160 PHE A N 1
ATOM 7246 C CA . PHE B 1 162 ? 104.30073 109.40954 157.23550 1.000 52.21679 160 PHE A CA 1
ATOM 7247 C C . PHE B 1 162 ? 104.44108 110.17859 155.92926 1.000 56.47089 160 PHE A C 1
ATOM 7248 O O . PHE B 1 162 ? 105.09950 111.21625 155.85848 1.000 57.98992 160 PHE A O 1
ATOM 7265 N N . PHE B 1 163 ? 103.80864 109.66374 154.88335 1.000 61.65713 161 PHE A N 1
ATOM 7266 C CA . PHE B 1 163 ? 104.06582 110.17689 153.54246 1.000 72.15980 161 PHE A CA 1
ATOM 7267 C C . PHE B 1 163 ? 103.69160 111.64540 153.41175 1.000 72.90024 161 PHE A C 1
ATOM 7268 O O . PHE B 1 163 ? 104.57211 112.49418 153.21876 1.000 79.17261 161 PHE A O 1
ATOM 7285 N N . ALA B 1 164 ? 102.40429 111.96063 153.52384 1.000 64.42142 162 ALA A N 1
ATOM 7286 C CA . ALA B 1 164 ? 101.93251 113.32623 153.28891 1.000 74.89200 162 ALA A CA 1
ATOM 7287 C C . ALA B 1 164 ? 102.16628 114.19278 154.52951 1.000 74.70393 162 ALA A C 1
ATOM 7288 O O . ALA B 1 164 ? 101.23994 114.71298 155.14344 1.000 78.82485 162 ALA A O 1
ATOM 7295 N N . THR B 1 165 ? 103.43940 114.33761 154.89932 1.000 75.66409 163 THR A N 1
ATOM 7296 C CA . THR B 1 165 ? 103.84440 115.30473 155.91350 1.000 79.42335 163 THR A CA 1
ATOM 7297 C C . THR B 1 165 ? 104.05805 116.70147 155.32301 1.000 90.59469 163 THR A C 1
ATOM 7298 O O . THR B 1 165 ? 104.83741 117.49663 155.86814 1.000 87.14563 163 THR A O 1
ATOM 7309 N N . GLU B 1 166 ? 103.40999 116.99687 154.18951 1.000 93.23844 164 GLU A N 1
ATOM 7310 C CA . GLU B 1 166 ? 102.99198 118.36311 153.90778 1.000 78.74730 164 GLU A CA 1
ATOM 7311 C C . GLU B 1 166 ? 102.04666 118.86188 154.98530 1.000 75.32145 164 GLU A C 1
ATOM 7312 O O . GLU B 1 166 ? 101.82435 120.06527 155.07821 1.000 77.26828 164 GLU A O 1
ATOM 7324 N N . VAL B 1 167 ? 101.50953 117.95360 155.80813 1.000 84.96284 165 VAL A N 1
ATOM 7325 C CA . VAL B 1 167 ? 100.61403 118.29576 156.91393 1.000 87.95820 165 VAL A CA 1
ATOM 7326 C C . VAL B 1 167 ? 101.26042 119.29215 157.86587 1.000 80.96489 165 VAL A C 1
ATOM 7327 O O . VAL B 1 167 ? 100.56784 120.12319 158.46251 1.000 90.74352 165 VAL A O 1
ATOM 7340 N N . ARG B 1 168 ? 102.58008 119.23516 158.03116 1.000 77.44595 166 ARG A N 1
ATOM 7341 C CA . ARG B 1 168 ? 103.27162 120.17333 158.91166 1.000 80.26803 166 ARG A CA 1
ATOM 7342 C C . ARG B 1 168 ? 103.40182 121.53754 158.22815 1.000 86.16176 166 ARG A C 1
ATOM 7343 O O . ARG B 1 168 ? 104.10280 121.66137 157.21529 1.000 85.91911 166 ARG A O 1
ATOM 7364 N N . ARG B 1 169 ? 102.74720 122.55282 158.79491 1.000 79.41633 167 ARG A N 1
ATOM 7365 C CA . ARG B 1 169 ? 102.79038 123.92696 158.27666 1.000 86.73589 167 ARG A CA 1
ATOM 7366 C C . ARG B 1 169 ? 101.76426 124.80928 159.02858 1.000 83.46251 167 ARG A C 1
ATOM 7367 O O . ARG B 1 169 ? 101.41357 124.55453 160.18812 1.000 69.32110 167 ARG A O 1
ATOM 7388 N N . GLU B 1 202 ? 113.25709 128.20683 168.27311 1.000 60.41049 201 GLU A N 1
ATOM 7389 C CA . GLU B 1 202 ? 114.10466 127.53367 167.28376 1.000 61.45300 201 GLU A CA 1
ATOM 7390 C C . GLU B 1 202 ? 114.19091 126.01269 167.48477 1.000 48.77459 201 GLU A C 1
ATOM 7391 O O . GLU B 1 202 ? 114.15304 125.26480 166.50568 1.000 56.14103 201 GLU A O 1
ATOM 7402 N N . PRO B 1 203 ? 114.31549 125.54479 168.73052 1.000 50.89214 202 PRO A N 1
ATOM 7403 C CA . PRO B 1 203 ? 114.44434 124.09268 168.95266 1.000 39.55686 202 PRO A CA 1
ATOM 7404 C C . PRO B 1 203 ? 113.18402 123.35919 168.51209 1.000 39.55247 202 PRO A C 1
ATOM 7405 O O . PRO B 1 203 ? 112.06905 123.83911 168.69281 1.000 36.49242 202 PRO A O 1
ATOM 7416 N N . GLU B 1 204 ? 113.37378 122.17233 167.95223 1.000 39.54976 203 GLU A N 1
ATOM 7417 C CA . GLU B 1 204 ? 112.29043 121.37495 167.40745 1.000 29.75632 203 GLU A CA 1
ATOM 7418 C C . GLU B 1 204 ? 112.46353 119.93018 167.82307 1.000 27.98167 203 GLU A C 1
ATOM 7419 O O . GLU B 1 204 ? 113.52833 119.50731 168.25560 1.000 29.46024 203 GLU A O 1
ATOM 7431 N N . ILE B 1 205 ? 111.39261 119.16417 167.67296 1.000 31.53451 204 ILE A N 1
ATOM 7432 C CA . ILE B 1 205 ? 111.48970 117.71728 167.82826 1.000 26.23221 204 ILE A CA 1
ATOM 7433 C C . ILE B 1 205 ? 111.75840 117.03915 166.47702 1.000 29.54118 204 ILE A C 1
ATOM 7434 O O . ILE B 1 205 ? 112.58301 116.12618 166.36723 1.000 31.33520 204 ILE A O 1
ATOM 7450 N N . VAL B 1 206 ? 111.08425 117.48522 165.42616 1.000 30.67253 205 VAL A N 1
ATOM 7451 C CA . VAL B 1 206 ? 111.31675 116.98139 164.08144 1.000 31.80077 205 VAL A CA 1
ATOM 7452 C C . VAL B 1 206 ? 112.52282 117.73258 163.52564 1.000 31.51824 205 VAL A C 1
ATOM 7453 O O . VAL B 1 206 ? 112.45734 118.93884 163.28616 1.000 33.25688 205 VAL A O 1
ATOM 7466 N N . LEU B 1 207 ? 113.63781 117.00330 163.29645 1.000 32.86448 206 LEU A N 1
ATOM 7467 C CA . LEU B 1 207 ? 114.90926 117.61500 162.89341 1.000 31.04910 206 LEU A CA 1
ATOM 7468 C C . LEU B 1 207 ? 115.19009 117.35790 161.41826 1.000 28.18082 206 LEU A C 1
ATOM 7469 O O . LEU B 1 207 ? 114.82071 116.31858 160.87174 1.000 28.05920 206 LEU A O 1
ATOM 7485 N N . PRO B 1 208 ? 115.82731 118.29710 160.74247 1.000 32.96253 207 PRO A N 1
ATOM 7486 C CA . PRO B 1 208 ? 116.27513 118.03308 159.36734 1.000 34.69116 207 PRO A CA 1
ATOM 7487 C C . PRO B 1 208 ? 117.31047 116.92508 159.29369 1.000 30.89802 207 PRO A C 1
ATOM 7488 O O . PRO B 1 208 ? 118.23050 116.85219 160.10653 1.000 31.34536 207 PRO A O 1
ATOM 7499 N N . ILE B 1 209 ? 117.14661 116.06035 158.31086 1.000 29.85002 208 ILE A N 1
ATOM 7500 C CA . ILE B 1 209 ? 118.10722 115.00456 158.02553 1.000 35.66841 208 ILE A CA 1
ATOM 7501 C C . ILE B 1 209 ? 119.26966 115.59511 157.25000 1.000 34.34666 208 ILE A C 1
ATOM 7502 O O . ILE B 1 209 ? 119.05731 116.37533 156.32258 1.000 36.57135 208 ILE A O 1
ATOM 7518 N N . VAL B 1 210 ? 120.50053 115.23440 157.63289 1.000 34.31373 209 VAL A N 1
ATOM 7519 C CA . VAL B 1 210 ? 121.68924 115.75532 156.96087 1.000 35.33393 209 VAL A CA 1
ATOM 7520 C C . VAL B 1 210 ? 122.23532 114.73617 155.98086 1.000 35.39032 209 VAL A C 1
ATOM 7521 O O . VAL B 1 210 ? 122.80842 115.09986 154.94685 1.000 48.17875 209 VAL A O 1
ATOM 7534 N N . ASP B 1 211 ? 122.03864 113.45442 156.26961 1.000 39.38595 210 ASP A N 1
ATOM 7535 C CA . ASP B 1 211 ? 122.53489 112.37853 155.39502 1.000 41.18712 210 ASP A CA 1
ATOM 7536 C C . ASP B 1 211 ? 121.65015 111.15772 155.61671 1.000 38.27566 210 ASP A C 1
ATOM 7537 O O . ASP B 1 211 ? 121.72242 110.51830 156.68188 1.000 35.49022 210 ASP A O 1
ATOM 7546 N N . HIS B 1 212 ? 120.80176 110.84507 154.63385 1.000 31.27246 211 HIS A N 1
ATOM 7547 C CA . HIS B 1 212 ? 119.84383 109.76281 154.83177 1.000 28.80771 211 HIS A CA 1
ATOM 7548 C C . HIS B 1 212 ? 120.54882 108.43567 155.08118 1.000 31.07085 211 HIS A C 1
ATOM 7549 O O . HIS B 1 212 ? 120.15289 107.66496 155.95434 1.000 33.91903 211 HIS A O 1
ATOM 7563 N N . ASP B 1 213 ? 121.59291 108.14677 154.32549 1.000 30.84654 212 ASP A N 1
ATOM 7564 C CA . ASP B 1 213 ? 122.28088 106.86974 154.49582 1.000 38.54646 212 ASP A CA 1
ATOM 7565 C C . ASP B 1 213 ? 123.00331 106.79183 155.84130 1.000 39.25170 212 ASP A C 1
ATOM 7566 O O . ASP B 1 213 ? 123.17731 105.69906 156.39300 1.000 38.78732 212 ASP A O 1
ATOM 7575 N N . ALA B 1 214 ? 123.43398 107.93017 156.38884 1.000 31.80191 213 ALA A N 1
ATOM 7576 C CA . ALA B 1 214 ? 124.14259 107.89378 157.65819 1.000 38.21792 213 ALA A CA 1
ATOM 7577 C C . ALA B 1 214 ? 123.21499 107.85703 158.85636 1.000 35.90169 213 ALA A C 1
ATOM 7578 O O . ALA B 1 214 ? 123.66581 107.55463 159.96345 1.000 43.33587 213 ALA A O 1
ATOM 7585 N N . GLN B 1 215 ? 121.94532 108.17200 158.67034 1.000 37.88273 214 GLN A N 1
ATOM 7586 C CA . GLN B 1 215 ? 121.01649 108.22972 159.79393 1.000 37.70288 214 GLN A CA 1
ATOM 7587 C C . GLN B 1 215 ? 119.95144 107.14971 159.71201 1.000 29.91513 214 GLN A C 1
ATOM 7588 O O . GLN B 1 215 ? 119.08075 107.09938 160.55801 1.000 26.73682 214 GLN A O 1
ATOM 7629 N N . THR B 1 217 ? 119.58325 104.11487 160.62121 1.000 25.75224 216 THR A N 1
ATOM 7630 C CA . THR B 1 217 ? 119.30372 103.46656 161.88718 1.000 31.54727 216 THR A CA 1
ATOM 7631 C C . THR B 1 217 ? 118.14496 104.06623 162.66097 1.000 30.61493 216 THR A C 1
ATOM 7632 O O . THR B 1 217 ? 117.38534 103.34767 163.32221 1.000 28.39128 216 THR A O 1
ATOM 7643 N N . ASP B 1 218 ? 117.96844 105.37420 162.54968 1.000 29.07432 217 ASP A N 1
ATOM 7644 C CA . ASP B 1 218 ? 116.90658 106.04117 163.30815 1.000 33.74984 217 ASP A CA 1
ATOM 7645 C C . ASP B 1 218 ? 115.52288 105.54037 162.93203 1.000 35.44775 217 ASP A C 1
ATOM 7646 O O . ASP B 1 218 ? 114.60635 105.57532 163.76646 1.000 34.77392 217 ASP A O 1
ATOM 7655 N N . LEU B 1 219 ? 115.32834 105.09971 161.68163 1.000 31.03569 218 LEU A N 1
ATOM 7656 C CA . LEU B 1 219 ? 113.99275 104.66074 161.29109 1.000 29.06771 218 LEU A CA 1
ATOM 7657 C C . LEU B 1 219 ? 113.64060 103.31266 161.90035 1.000 29.01862 218 LEU A C 1
ATOM 7658 O O . LEU B 1 219 ? 112.45825 102.98008 162.00637 1.000 31.06330 218 LEU A O 1
ATOM 7674 N N . LEU B 1 220 ? 114.64150 102.53342 162.30176 1.000 27.79928 219 LEU A N 1
ATOM 7675 C CA . LEU B 1 220 ? 114.36671 101.28595 162.99998 1.000 30.34165 219 LEU A CA 1
ATOM 7676 C C . LEU B 1 220 ? 113.68388 101.51526 164.34406 1.000 30.11505 219 LEU A C 1
ATOM 7677 O O . LEU B 1 220 ? 112.87577 100.69221 164.76449 1.000 31.86751 219 LEU A O 1
ATOM 7693 N N . HIS B 1 221 ? 113.99581 102.61637 165.03070 1.000 29.94862 220 HIS A N 1
ATOM 7694 C CA . HIS B 1 221 ? 113.45108 102.82376 166.36410 1.000 32.84585 220 HIS A CA 1
ATOM 7695 C C . HIS B 1 221 ? 111.92928 102.76864 166.35239 1.000 30.47272 220 HIS A C 1
ATOM 7696 O O . HIS B 1 221 ? 111.31755 102.13725 167.21901 1.000 30.74049 220 HIS A O 1
ATOM 7710 N N . ALA B 1 222 ? 111.29860 103.42825 165.37601 1.000 29.68691 221 ALA A N 1
ATOM 7711 C CA . ALA B 1 222 ? 109.83656 103.45284 165.33163 1.000 33.16513 221 ALA A CA 1
ATOM 7712 C C . ALA B 1 222 ? 109.27751 102.05492 165.11415 1.000 31.63988 221 ALA A C 1
ATOM 7713 O O . ALA B 1 222 ? 108.27522 101.67839 165.73637 1.000 29.69876 221 ALA A O 1
ATOM 7720 N N . ILE B 1 223 ? 109.93814 101.26420 164.25622 1.000 30.64701 222 ILE A N 1
ATOM 7721 C CA . ILE B 1 223 ? 109.48495 99.90110 163.98347 1.000 29.57508 222 ILE A CA 1
ATOM 7722 C C . ILE B 1 223 ? 109.59631 99.05484 165.24218 1.000 30.86199 222 ILE A C 1
ATOM 7723 O O . ILE B 1 223 ? 108.63961 98.37562 165.64740 1.000 28.06567 222 ILE A O 1
ATOM 7739 N N . GLU B 1 224 ? 110.75574 99.11584 165.89402 1.000 27.37229 223 GLU A N 1
ATOM 7740 C CA . GLU B 1 224 ? 110.99759 98.34169 167.09982 1.000 30.81695 223 GLU A CA 1
ATOM 7741 C C . GLU B 1 224 ? 110.00935 98.71743 168.17567 1.000 29.26810 223 GLU A C 1
ATOM 7742 O O . GLU B 1 224 ? 109.45323 97.85490 168.86323 1.000 25.25351 223 GLU A O 1
ATOM 7754 N N . ARG B 1 225 ? 109.75887 100.00572 168.32397 1.000 32.19407 224 ARG A N 1
ATOM 7755 C CA . ARG B 1 225 ? 108.80645 100.46785 169.31709 1.000 28.81326 224 ARG A CA 1
ATOM 7756 C C . ARG B 1 225 ? 107.40151 100.01615 168.96221 1.000 29.65940 224 ARG A C 1
ATOM 7757 O O . ARG B 1 225 ? 106.65816 99.50278 169.82441 1.000 28.29765 224 ARG A O 1
ATOM 7778 N N . ASP B 1 226 ? 107.02276 100.16735 167.69391 1.000 30.97983 225 ASP A N 1
ATOM 7779 C CA . ASP B 1 226 ? 105.70058 99.70938 167.25952 1.000 32.52000 225 ASP A CA 1
ATOM 7780 C C . ASP B 1 226 ? 105.53770 98.19526 167.44099 1.000 28.75644 225 ASP A C 1
ATOM 7781 O O . ASP B 1 226 ? 104.47207 97.70913 167.85043 1.000 25.08445 225 ASP A O 1
ATOM 7790 N N . LEU B 1 227 ? 106.57464 97.43973 167.14351 1.000 24.67042 226 LEU A N 1
ATOM 7791 C CA . LEU B 1 227 ? 106.48621 95.99880 167.35601 1.000 29.19407 226 LEU A CA 1
ATOM 7792 C C . LEU B 1 227 ? 106.32585 95.67199 168.83213 1.000 30.85452 226 LEU A C 1
ATOM 7793 O O . LEU B 1 227 ? 105.53991 94.78048 169.20147 1.000 28.14245 226 LEU A O 1
ATOM 7809 N N . SER B 1 228 ? 107.07116 96.36941 169.69820 1.000 27.26953 227 SER A N 1
ATOM 7810 C CA . SER B 1 228 ? 106.90446 96.13381 171.13473 1.000 28.12810 227 SER A CA 1
ATOM 7811 C C . SER B 1 228 ? 105.45546 96.31051 171.54219 1.000 24.47847 227 SER A C 1
ATOM 7812 O O . SER B 1 228 ? 104.93342 95.53167 172.32926 1.000 31.30709 227 SER A O 1
ATOM 7820 N N . THR B 1 229 ? 104.77452 97.31745 170.99154 1.000 23.15406 228 THR A N 1
ATOM 7821 C CA . THR B 1 229 ? 103.37925 97.53131 171.35392 1.000 23.62499 228 THR A CA 1
ATOM 7822 C C . THR B 1 229 ? 102.48069 96.40058 170.84664 1.000 25.49826 228 THR A C 1
ATOM 7823 O O . THR B 1 229 ? 101.58606 95.94158 171.57191 1.000 23.17853 228 THR A O 1
ATOM 7834 N N . TRP B 1 230 ? 102.68377 95.95768 169.60816 1.000 22.13368 229 TRP A N 1
ATOM 7835 C CA . TRP B 1 230 ? 101.97181 94.82587 169.07901 1.000 23.80472 229 TRP A CA 1
ATOM 7836 C C . TRP B 1 230 ? 102.13863 93.59355 169.96142 1.000 29.77266 229 TRP A C 1
ATOM 7837 O O . TRP B 1 230 ? 101.20992 92.79510 170.11319 1.000 27.38602 229 TRP A O 1
ATOM 7885 N N . LEU B 1 232 ? 102.73462 93.56864 173.21917 1.000 30.17957 231 LEU A N 1
ATOM 7886 C CA . LEU B 1 232 ? 101.84996 93.85978 174.34563 1.000 34.98503 231 LEU A CA 1
ATOM 7887 C C . LEU B 1 232 ? 100.36025 93.54201 174.03555 1.000 36.98639 231 LEU A C 1
ATOM 7888 O O . LEU B 1 232 ? 99.65247 92.90461 174.85587 1.000 29.93402 231 LEU A O 1
ATOM 7904 N N . LEU B 1 233 ? 99.89600 93.98030 172.85485 1.000 33.10769 232 LEU A N 1
ATOM 7905 C CA . LEU B 1 233 ? 98.50632 93.74286 172.47655 1.000 32.42204 232 LEU A CA 1
ATOM 7906 C C . LEU B 1 233 ? 98.26536 92.26075 172.19111 1.000 32.48813 232 LEU A C 1
ATOM 7907 O O . LEU B 1 233 ? 97.19382 91.72250 172.48019 1.000 34.51415 232 LEU A O 1
ATOM 7923 N N . SER B 1 234 ? 99.25535 91.58812 171.62698 1.000 30.47128 233 SER A N 1
ATOM 7924 C CA . SER B 1 234 ? 99.13367 90.16225 171.34130 1.000 32.69694 233 SER A CA 1
ATOM 7925 C C . SER B 1 234 ? 98.77645 89.37869 172.60343 1.000 32.81646 233 SER A C 1
ATOM 7926 O O . SER B 1 234 ? 97.86487 88.55460 172.59942 1.000 38.67644 233 SER A O 1
ATOM 7934 N N . GLY B 1 235 ? 99.49417 89.61418 173.69175 1.000 32.57808 234 GLY A N 1
ATOM 7935 C CA . GLY B 1 235 ? 99.19749 88.91637 174.93750 1.000 33.20542 234 GLY A CA 1
ATOM 7936 C C . GLY B 1 235 ? 97.89905 89.36200 175.58396 1.000 34.01958 234 GLY A C 1
ATOM 7937 O O . GLY B 1 235 ? 97.13644 88.53915 176.09059 1.000 39.79793 234 GLY A O 1
ATOM 7941 N N . ALA B 1 236 ? 97.60558 90.66389 175.53847 1.000 36.71778 235 ALA A N 1
ATOM 7942 C CA . ALA B 1 236 ? 96.40613 91.17772 176.19292 1.000 30.46430 235 ALA A CA 1
ATOM 7943 C C . ALA B 1 236 ? 95.13826 90.75517 175.46635 1.000 36.61646 235 ALA A C 1
ATOM 7944 O O . ALA B 1 236 ? 94.14792 90.39779 176.11001 1.000 35.00127 235 ALA A O 1
ATOM 7951 N N . LEU B 1 237 ? 95.14727 90.79002 174.12598 1.000 37.98394 236 LEU A N 1
ATOM 7952 C CA . LEU B 1 237 ? 94.00800 90.37336 173.313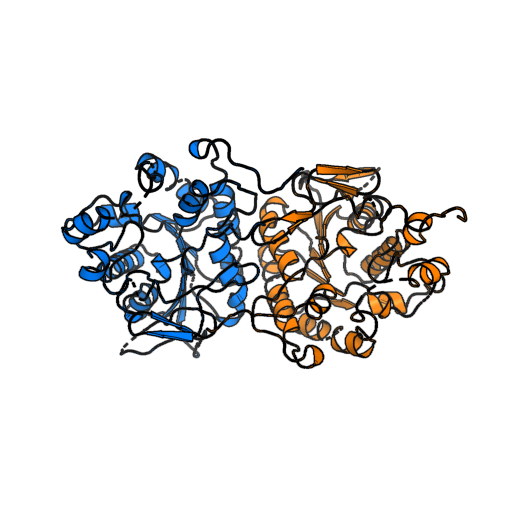85 1.000 33.51164 236 LEU A CA 1
ATOM 7953 C C . LEU B 1 237 ? 94.12092 88.92286 172.85294 1.000 36.58531 236 LEU A C 1
ATOM 7954 O O . LEU B 1 237 ? 93.25046 88.44966 172.11902 1.000 39.89078 236 LEU A O 1
ATOM 7970 N N . GLN B 1 238 ? 95.18260 88.21614 173.23657 1.000 37.66902 237 GLN A N 1
ATOM 7971 C CA . GLN B 1 238 ? 95.29906 86.77048 173.02696 1.000 38.31438 237 GLN A CA 1
ATOM 7972 C C . GLN B 1 238 ? 95.17963 86.39911 171.55331 1.000 41.19977 237 GLN A C 1
ATOM 7973 O O . GLN B 1 238 ? 94.35945 85.56177 171.15499 1.000 38.00793 237 GLN A O 1
ATOM 7987 N N . PHE B 1 239 ? 96.01612 87.02839 170.73100 1.000 36.36296 238 PHE A N 1
ATOM 7988 C CA . PHE B 1 239 ? 96.18366 86.61065 169.35098 1.000 34.29726 238 PHE A CA 1
ATOM 7989 C C . PHE B 1 239 ? 97.65495 86.34531 169.09398 1.000 33.35620 238 PHE A C 1
ATOM 7990 O O . PHE B 1 239 ? 98.53134 86.91602 169.74862 1.000 35.14866 238 PHE A O 1
ATOM 8007 N N . GLU B 1 240 ? 97.92525 85.43930 168.16478 1.000 32.31067 239 GLU A N 1
ATOM 8008 C CA . GLU B 1 240 ? 99.29593 85.19058 167.74409 1.000 36.69503 239 GLU A CA 1
ATOM 8009 C C . GLU B 1 240 ? 99.73292 86.27417 166.76682 1.000 35.99654 239 GLU A C 1
ATOM 8010 O O . GLU B 1 240 ? 98.94186 86.76350 165.97307 1.000 33.39299 239 GLU A O 1
ATOM 8022 N N . LEU B 1 241 ? 100.99966 86.64664 166.83165 1.000 39.83665 240 LEU A N 1
ATOM 8023 C CA . LEU B 1 241 ? 101.54091 87.75974 166.07044 1.000 29.58874 240 LEU A CA 1
ATOM 8024 C C . LEU B 1 241 ? 102.62667 87.26412 165.13916 1.000 28.43275 240 LEU A C 1
ATOM 8025 O O . LEU B 1 241 ? 103.51252 86.51717 165.55103 1.000 31.01967 240 LEU A O 1
ATOM 8041 N N . CYS B 1 242 ? 102.58529 87.71231 163.89638 1.000 31.16067 241 CYS A N 1
ATOM 8042 C CA . CYS B 1 242 ? 103.62814 87.39202 162.94292 1.000 27.62254 241 CYS A CA 1
ATOM 8043 C C . CYS B 1 242 ? 103.94522 88.64215 162.14726 1.000 26.72126 241 CYS A C 1
ATOM 8044 O O . CYS B 1 242 ? 103.02342 89.33039 161.69657 1.000 26.20169 241 CYS A O 1
ATOM 8052 N N . TYR B 1 243 ? 105.24254 88.92725 161.99196 1.000 25.20061 242 TYR A N 1
ATOM 8053 C CA . TYR B 1 243 ? 105.72280 90.04148 161.17658 1.000 29.71371 242 TYR A CA 1
ATOM 8054 C C . TYR B 1 243 ? 106.23248 89.47998 159.85276 1.000 29.78686 242 TYR A C 1
ATOM 8055 O O . TYR B 1 243 ? 107.05952 88.55999 159.83203 1.000 26.93110 242 TYR A O 1
ATOM 8073 N N . VAL B 1 244 ? 105.74533 90.04370 158.75478 1.000 25.34376 243 VAL A N 1
ATOM 8074 C CA . VAL B 1 244 ? 106.17297 89.66347 157.42658 1.000 26.80163 243 VAL A CA 1
ATOM 8075 C C . VAL B 1 244 ? 106.66954 90.87945 156.67501 1.000 23.09943 243 VAL A C 1
ATOM 8076 O O . VAL B 1 244 ? 105.91438 91.82033 156.46877 1.000 24.20065 243 VAL A O 1
ATOM 8089 N N . LEU B 1 245 ? 107.94588 90.85639 156.26376 1.000 23.95999 244 LEU A N 1
ATOM 8090 C CA . LEU B 1 245 ? 108.48883 91.92006 155.42375 1.000 24.49799 244 LEU A CA 1
ATOM 8091 C C . LEU B 1 245 ? 107.83714 91.86435 154.03426 1.000 30.83934 244 LEU A C 1
ATOM 8092 O O . LEU B 1 245 ? 107.88303 90.83213 153.36287 1.000 26.91132 244 LEU A O 1
ATOM 8108 N N . GLN B 1 246 ? 107.20162 92.94766 153.61466 1.000 24.59159 245 GLN A N 1
ATOM 8109 C CA . GLN B 1 246 ? 106.47013 92.90882 152.38015 1.000 30.82872 245 GLN A CA 1
ATOM 8110 C C . GLN B 1 246 ? 107.40519 92.81991 151.17623 1.000 31.67423 245 GLN A C 1
ATOM 8111 O O . GLN B 1 246 ? 108.56833 93.23709 151.23545 1.000 25.22117 245 GLN A O 1
ATOM 8125 N N . PRO B 1 247 ? 106.91489 92.27688 150.06724 1.000 29.12556 246 PRO A N 1
ATOM 8126 C CA . PRO B 1 247 ? 107.76324 92.14955 148.87204 1.000 33.90512 246 PRO A CA 1
ATOM 8127 C C . PRO B 1 247 ? 107.98466 93.47551 148.15733 1.000 30.77029 246 PRO A C 1
ATOM 8128 O O . PRO B 1 247 ? 107.10705 94.32702 148.11914 1.000 31.64495 246 PRO A O 1
ATOM 8139 N N . LEU B 1 248 ? 109.19699 93.65247 147.63558 1.000 26.25664 247 LEU A N 1
ATOM 8140 C CA . LEU B 1 248 ? 109.55340 94.78287 146.79261 1.000 24.62025 247 LEU A CA 1
ATOM 8141 C C . LEU B 1 248 ? 110.19084 94.22191 145.53362 1.000 25.54004 247 LEU A C 1
ATOM 8142 O O . LEU B 1 248 ? 111.09469 93.38520 145.62314 1.000 30.67008 247 LEU A O 1
ATOM 8158 N N . ALA B 1 249 ? 109.73060 94.68022 144.36600 1.000 27.09786 248 ALA A N 1
ATOM 8159 C CA . ALA B 1 249 ? 110.18251 94.08783 143.09558 1.000 25.64517 248 ALA A CA 1
ATOM 8160 C C . ALA B 1 249 ? 111.70297 93.99996 143.00961 1.000 24.61255 248 ALA A C 1
ATOM 8161 O O . ALA B 1 249 ? 112.26777 92.93521 142.71299 1.000 25.08269 248 ALA A O 1
ATOM 8168 N N . GLY B 1 250 ? 112.39532 95.10519 143.29245 1.000 26.00862 249 GLY A N 1
ATOM 8169 C CA . GLY B 1 250 ? 113.85767 95.11374 143.21719 1.000 25.93470 249 GLY A CA 1
ATOM 8170 C C . GLY B 1 250 ? 114.53805 94.15053 144.19098 1.000 30.07283 249 GLY A C 1
ATOM 8171 O O . GLY B 1 250 ? 115.69498 93.78956 144.00016 1.000 33.91594 249 GLY A O 1
ATOM 8175 N N . TRP B 1 251 ? 113.82912 93.68574 145.20152 1.000 26.78047 250 TRP A N 1
ATOM 8176 C CA . TRP B 1 251 ? 114.39068 92.77434 146.18167 1.000 30.68376 250 TRP A CA 1
ATOM 8177 C C . TRP B 1 251 ? 114.04374 91.30884 145.90432 1.000 30.47434 250 TRP A C 1
ATOM 8178 O O . TRP B 1 251 ? 114.58804 90.42184 146.58056 1.000 34.07360 250 TRP A O 1
ATOM 8199 N N . VAL B 1 252 ? 113.14214 91.02732 144.97041 1.000 31.08604 251 VAL A N 1
ATOM 8200 C CA . VAL B 1 252 ? 112.78510 89.64917 144.62789 1.000 32.05315 251 VAL A CA 1
ATOM 8201 C C . VAL B 1 252 ? 113.61163 89.24148 143.43219 1.000 30.52719 251 VAL A C 1
ATOM 8202 O O . VAL B 1 252 ? 113.56382 89.90007 142.38786 1.000 34.00962 251 VAL A O 1
ATOM 8215 N N . ARG B 1 253 ? 114.36340 88.16157 143.58013 1.000 31.70967 252 ARG A N 1
ATOM 8216 C CA . ARG B 1 253 ? 115.25517 87.67339 142.52614 1.000 42.50292 252 ARG A CA 1
ATOM 8217 C C . ARG B 1 253 ? 114.36102 86.90013 141.54984 1.000 37.16962 252 ARG A C 1
ATOM 8218 O O . ARG B 1 253 ? 113.87653 85.80806 141.83745 1.000 36.93447 252 ARG A O 1
ATOM 8239 N N . LYS B 1 254 ? 114.09231 87.51094 140.40915 1.000 36.97459 253 LYS A N 1
ATOM 8240 C CA . LYS B 1 254 ? 113.17192 86.97617 139.42080 1.000 38.46364 253 LYS A CA 1
ATOM 8241 C C . LYS B 1 254 ? 113.33094 87.62226 138.03401 1.000 27.97011 253 LYS A C 1
ATOM 8287 N N . PRO B 1 256 ? 112.11728 89.07091 134.99545 1.000 45.95439 255 PRO A N 1
ATOM 8288 C CA . PRO B 1 256 ? 110.78169 89.65460 134.88802 1.000 36.31771 255 PRO A CA 1
ATOM 8289 C C . PRO B 1 256 ? 109.97689 89.15446 133.69944 1.000 36.62400 255 PRO A C 1
ATOM 8290 O O . PRO B 1 256 ? 110.51966 88.64580 132.74823 1.000 38.80684 255 PRO A O 1
ATOM 8301 N N . SER B 1 257 ? 108.64425 89.29174 133.79208 1.000 37.52629 256 SER A N 1
ATOM 8302 C CA . SER B 1 257 ? 107.77589 88.97763 132.67280 1.000 39.65282 256 SER A CA 1
ATOM 8303 C C . SER B 1 257 ? 107.79482 90.13377 131.66994 1.000 35.02892 256 SER A C 1
ATOM 8304 O O . SER B 1 257 ? 108.17182 91.25705 132.01163 1.000 35.35040 256 SER A O 1
ATOM 8312 N N . PRO B 1 258 ? 107.41212 89.87881 130.43032 1.000 35.46358 257 PRO A N 1
ATOM 8313 C CA . PRO B 1 258 ? 107.35862 90.98194 129.45668 1.000 38.24060 257 PRO A CA 1
ATOM 8314 C C . PRO B 1 258 ? 106.51587 92.14437 129.94880 1.000 34.60614 257 PRO A C 1
ATOM 8315 O O . PRO B 1 258 ? 106.87853 93.30931 129.75297 1.000 33.76586 257 PRO A O 1
ATOM 8326 N N . GLU B 1 259 ? 105.38909 91.85765 130.59195 1.000 33.68395 258 GLU A N 1
ATOM 8327 C CA . GLU B 1 259 ? 104.55116 92.92240 131.14468 1.000 26.85367 258 GLU A CA 1
ATOM 8328 C C . GLU B 1 259 ? 105.31448 93.75159 132.15961 1.000 29.36912 258 GLU A C 1
ATOM 8329 O O . GLU B 1 259 ? 105.27697 94.98027 132.11429 1.000 29.13566 258 GLU A O 1
ATOM 8341 N N . GLU B 1 260 ? 106.01802 93.09405 133.08708 1.000 33.84687 259 GLU A N 1
ATOM 8342 C CA . GLU B 1 260 ? 106.78114 93.81341 134.10023 1.000 31.34688 259 GLU A CA 1
ATOM 8343 C C . GLU B 1 260 ? 107.82376 94.71963 133.45728 1.000 34.34679 259 GLU A C 1
ATOM 8344 O O . GLU B 1 260 ? 107.93036 95.90380 133.78940 1.000 37.23033 259 GLU A O 1
ATOM 8356 N N . THR B 1 261 ? 108.62110 94.17750 132.54881 1.000 34.50307 260 THR A N 1
ATOM 8357 C CA . THR B 1 261 ? 109.63840 94.98682 131.89499 1.000 37.67112 260 THR A CA 1
ATOM 8358 C C . THR B 1 261 ? 109.03374 96.26135 131.30403 1.000 38.21694 260 THR A C 1
ATOM 8359 O O . THR B 1 261 ? 109.55093 97.36839 131.51347 1.000 35.35285 260 THR A O 1
ATOM 8370 N N . ARG B 1 262 ? 107.91517 96.12657 130.58561 1.000 33.67521 261 ARG A N 1
ATOM 8371 C CA . ARG B 1 262 ? 107.28560 97.30711 130.00001 1.000 37.49206 261 ARG A CA 1
ATOM 8372 C C . ARG B 1 262 ? 106.73563 98.27191 131.06673 1.000 43.55226 261 ARG A C 1
ATOM 8373 O O . ARG B 1 262 ? 106.78073 99.50202 130.89727 1.000 41.75054 261 ARG A O 1
ATOM 8394 N N . LEU B 1 263 ? 106.19834 97.73833 132.16627 1.000 37.19377 262 LEU A N 1
ATOM 8395 C CA . LEU B 1 263 ? 105.61171 98.60146 133.18858 1.000 37.64941 262 LEU A CA 1
ATOM 8396 C C . LEU B 1 263 ? 106.67760 99.39587 133.91700 1.000 38.62694 262 LEU A C 1
ATOM 8397 O O . LEU B 1 263 ? 106.51434 100.59974 134.13849 1.000 38.47652 262 LEU A O 1
ATOM 8413 N N . PHE B 1 264 ? 107.78639 98.74282 134.26589 1.000 41.04635 263 PHE A N 1
ATOM 8414 C CA . PHE B 1 264 ? 108.84383 99.41303 135.00895 1.000 42.54725 263 PHE A CA 1
ATOM 8415 C C . PHE B 1 264 ? 109.54598 100.46000 134.15654 1.000 46.76240 263 PHE A C 1
ATOM 8416 O O . PHE B 1 264 ? 110.08400 101.43344 134.67986 1.000 55.74134 263 PHE A O 1
ATOM 8433 N N . ALA B 1 265 ? 109.56707 100.27951 132.85188 1.000 46.38083 264 ALA A N 1
ATOM 8434 C CA . ALA B 1 265 ? 110.18073 101.28234 132.00376 1.000 51.89814 264 ALA A CA 1
ATOM 8435 C C . ALA B 1 265 ? 109.47660 102.62922 132.05985 1.000 57.39010 264 ALA A C 1
ATOM 8436 O O . ALA B 1 265 ? 110.04307 103.61360 131.58939 1.000 65.14409 264 ALA A O 1
ATOM 8443 N N . ASP B 1 266 ? 108.27061 102.71930 132.57611 1.000 62.81485 265 ASP A N 1
ATOM 8444 C CA . ASP B 1 266 ? 107.60333 104.02311 132.53974 1.000 66.69413 265 ASP A CA 1
ATOM 8445 C C . ASP B 1 266 ? 107.68065 104.62814 133.93448 1.000 63.34376 265 ASP A C 1
ATOM 8446 O O . ASP B 1 266 ? 107.22605 103.99687 134.89901 1.000 59.84548 265 ASP A O 1
ATOM 8455 N N . ARG B 1 276 ? 112.42042 107.43697 139.92308 1.000 67.33302 275 ARG A N 1
ATOM 8456 C CA . ARG B 1 276 ? 112.86046 108.32030 140.99287 1.000 72.00862 275 ARG A CA 1
ATOM 8457 C C . ARG B 1 276 ? 114.02839 107.67379 141.66824 1.000 74.56324 275 ARG A C 1
ATOM 8458 O O . ARG B 1 276 ? 114.08730 106.44098 141.74412 1.000 71.23651 275 ARG A O 1
ATOM 8478 N N . GLN B 1 277 ? 114.97829 108.47252 142.15321 1.000 76.02723 276 GLN A N 1
ATOM 8479 C CA . GLN B 1 277 ? 116.24825 107.82509 142.41242 1.000 71.77395 276 GLN A CA 1
ATOM 8480 C C . GLN B 1 277 ? 116.23765 107.02505 143.69086 1.000 65.90202 276 GLN A C 1
ATOM 8481 O O . GLN B 1 277 ? 117.15393 106.20253 143.87338 1.000 64.71746 276 GLN A O 1
ATOM 8495 N N . ILE B 1 278 ? 115.22555 107.19158 144.56391 1.000 54.89253 277 ILE A N 1
ATOM 8496 C CA . ILE B 1 278 ? 115.35679 106.40198 145.76926 1.000 58.31115 277 ILE A CA 1
ATOM 8497 C C . ILE B 1 278 ? 115.11397 104.91529 145.41121 1.000 53.02433 277 ILE A C 1
ATOM 8498 O O . ILE B 1 278 ? 115.79407 104.00138 145.87679 1.000 50.67806 277 ILE A O 1
ATOM 8514 N N . LEU B 1 279 ? 114.05299 104.66253 144.64974 1.000 56.20930 278 LEU A N 1
ATOM 8515 C CA . LEU B 1 279 ? 113.47778 103.34986 144.37113 1.000 59.56353 278 LEU A CA 1
ATOM 8516 C C . LEU B 1 279 ? 114.21470 102.65307 143.25115 1.000 65.30536 278 LEU A C 1
ATOM 8517 O O . LEU B 1 279 ? 113.68991 102.01982 142.38458 1.000 75.03860 278 LEU A O 1
ATOM 8533 N N . ARG B 1 280 ? 115.45111 102.75724 143.29535 1.000 59.03489 279 ARG A N 1
ATOM 8534 C CA . ARG B 1 280 ? 116.53924 102.80697 142.33502 1.000 68.42824 279 ARG A CA 1
ATOM 8535 C C . ARG B 1 280 ? 117.91913 102.63874 142.70405 1.000 70.02130 279 ARG A C 1
ATOM 8536 O O . ARG B 1 280 ? 118.59596 101.70983 142.27177 1.000 74.91276 279 ARG A O 1
ATOM 8557 N N . GLU B 1 281 ? 118.32816 103.63313 143.43976 1.000 59.51093 280 GLU A N 1
ATOM 8558 C CA . GLU B 1 281 ? 119.68116 103.76887 143.89549 1.000 66.54429 280 GLU A CA 1
ATOM 8559 C C . GLU B 1 281 ? 119.70092 103.50058 145.40369 1.000 57.19077 280 GLU A C 1
ATOM 8560 O O . GLU B 1 281 ? 120.52651 102.72530 145.91384 1.000 52.34206 280 GLU A O 1
ATOM 8599 N N . MET B 1 283 ? 117.42598 101.92655 147.14537 1.000 41.03852 282 MET A N 1
ATOM 8600 C CA . MET B 1 283 ? 116.81481 100.69644 147.54700 1.000 33.97109 282 MET A CA 1
ATOM 8601 C C . MET B 1 283 ? 117.48541 99.50620 146.89707 1.000 30.56015 282 MET A C 1
ATOM 8602 O O . MET B 1 283 ? 116.80413 98.57632 146.45240 1.000 31.03384 282 MET A O 1
ATOM 8616 N N . ASP B 1 284 ? 118.80992 99.49267 146.89946 1.000 30.72865 283 ASP A N 1
ATOM 8617 C CA . ASP B 1 284 ? 119.56520 98.43952 146.22739 1.000 30.54470 283 ASP A CA 1
ATOM 8618 C C . ASP B 1 284 ? 119.64726 97.21058 147.12336 1.000 30.08373 283 ASP A C 1
ATOM 8619 O O . ASP B 1 284 ? 119.04871 97.14279 148.18894 1.000 32.14555 283 ASP A O 1
ATOM 8628 N N . LEU B 1 285 ? 120.37643 96.20407 146.66521 1.000 32.75671 284 LEU A N 1
ATOM 8629 C CA . LEU B 1 285 ? 120.45357 94.94454 147.39394 1.000 32.75556 284 LEU A CA 1
ATOM 8630 C C . LEU B 1 285 ? 121.20604 95.08073 148.72655 1.000 31.90999 284 LEU A C 1
ATOM 8631 O O . LEU B 1 285 ? 120.93022 94.34216 149.67426 1.000 32.58071 284 LEU A O 1
ATOM 8647 N N . ALA B 1 286 ? 122.14021 96.00607 148.82501 1.000 33.43063 285 ALA A N 1
ATOM 8648 C CA . ALA B 1 286 ? 122.74829 96.29371 150.12392 1.000 34.88735 285 ALA A CA 1
ATOM 8649 C C . ALA B 1 286 ? 121.68986 96.77540 151.10674 1.000 32.25645 285 ALA A C 1
ATOM 8650 O O . ALA B 1 286 ? 121.65202 96.32475 152.25321 1.000 32.03910 285 ALA A O 1
ATOM 8657 N N . GLN B 1 287 ? 120.82778 97.69074 150.65367 1.000 31.04815 286 GLN A N 1
ATOM 8658 C CA . GLN B 1 287 ? 119.72143 98.18006 151.47469 1.000 31.18440 286 GLN A CA 1
ATOM 8659 C C . GLN B 1 287 ? 118.84415 97.03311 151.94956 1.000 28.94932 286 GLN A C 1
ATOM 8660 O O . GLN B 1 287 ? 118.52195 96.93209 153.13356 1.000 27.35805 286 GLN A O 1
ATOM 8674 N N . TYR B 1 288 ? 118.46017 96.15657 151.03371 1.000 31.73703 287 TYR A N 1
ATOM 8675 C CA . TYR B 1 288 ? 117.69781 94.96736 151.40050 1.000 28.35046 287 TYR A CA 1
ATOM 8676 C C . TYR B 1 288 ? 118.45410 94.13344 152.43375 1.000 30.15676 287 TYR A C 1
ATOM 8677 O O . TYR B 1 288 ? 117.88981 93.69091 153.43871 1.000 26.77986 287 TYR A O 1
ATOM 8695 N N . ALA B 1 289 ? 119.73720 93.90465 152.20603 1.000 29.28095 288 ALA A N 1
ATOM 8696 C CA . ALA B 1 289 ? 120.52183 93.12506 153.16139 1.000 30.59370 288 ALA A CA 1
ATOM 8697 C C . ALA B 1 289 ? 120.43818 93.72305 154.55290 1.000 30.68331 288 ALA A C 1
ATOM 8698 O O . ALA B 1 289 ? 120.13725 93.03265 155.52848 1.000 35.40224 288 ALA A O 1
ATOM 8705 N N . TRP B 1 290 ? 120.66971 95.02672 154.66418 1.000 31.27635 289 TRP A N 1
ATOM 8706 C CA . TRP B 1 290 ? 120.66630 95.67806 155.97491 1.000 33.48154 289 TRP A CA 1
ATOM 8707 C C . TRP B 1 290 ? 119.28234 95.65683 156.59768 1.000 28.65587 289 TRP A C 1
ATOM 8708 O O . TRP B 1 290 ? 119.12443 95.24558 157.75235 1.000 29.76251 289 TRP A O 1
ATOM 8729 N N . PHE B 1 291 ? 118.26578 96.04621 155.83438 1.000 28.30956 290 PHE A N 1
ATOM 8730 C CA . PHE B 1 291 ? 116.91804 96.17387 156.38953 1.000 28.06540 290 PHE A CA 1
ATOM 8731 C C . PHE B 1 291 ? 116.38123 94.82897 156.86354 1.000 31.19491 290 PHE A C 1
ATOM 8732 O O . PHE B 1 291 ? 115.85089 94.71496 157.98366 1.000 29.34446 290 PHE A O 1
ATOM 8749 N N . SER B 1 292 ? 116.49468 93.80967 156.02679 1.000 30.80307 291 SER A N 1
ATOM 8750 C CA . SER B 1 292 ? 116.00928 92.46431 156.33046 1.000 28.63964 291 SER A CA 1
ATOM 8751 C C . SER B 1 292 ? 116.63006 91.91005 157.57856 1.000 29.89546 291 SER A C 1
ATOM 8752 O O . SER B 1 292 ? 115.94794 91.40412 158.44836 1.000 33.58091 291 SER A O 1
ATOM 8787 N N . SER B 1 294 ? 118.09043 93.61393 159.89215 1.000 33.12675 293 SER A N 1
ATOM 8788 C CA . SER B 1 294 ? 117.75292 94.48139 161.03025 1.000 39.39743 293 SER A CA 1
ATOM 8789 C C . SER B 1 294 ? 116.36520 94.15644 161.61233 1.000 32.55769 293 SER A C 1
ATOM 8790 O O . SER B 1 294 ? 116.18402 94.13244 162.81878 1.000 35.85097 293 SER A O 1
ATOM 8798 N N . LEU B 1 295 ? 115.40574 93.86591 160.74021 1.000 30.57612 294 LEU A N 1
ATOM 8799 C CA . LEU B 1 295 ? 114.08136 93.51580 161.21661 1.000 29.50056 294 LEU A CA 1
ATOM 8800 C C . LEU B 1 295 ? 114.07390 92.12407 161.81307 1.000 35.67493 294 LEU A C 1
ATOM 8801 O O . LEU B 1 295 ? 113.34557 91.87140 162.77173 1.000 32.88091 294 LEU A O 1
ATOM 8817 N N . ALA B 1 296 ? 114.85828 91.19352 161.23626 1.000 35.98808 295 ALA A N 1
ATOM 8818 C CA . ALA B 1 296 ? 114.94017 89.86158 161.82016 1.000 37.21273 295 ALA A CA 1
ATOM 8819 C C . ALA B 1 296 ? 115.54237 89.92521 163.20592 1.000 37.72451 295 ALA A C 1
ATOM 8820 O O . ALA B 1 296 ? 115.17574 89.11926 164.05983 1.000 39.10908 295 ALA A O 1
ATOM 8827 N N . ASP B 1 297 ? 116.48134 90.85908 163.44051 1.000 41.43194 296 ASP A N 1
ATOM 8828 C CA . ASP B 1 297 ? 117.07209 91.00931 164.77860 1.000 39.85724 296 ASP A CA 1
ATOM 8829 C C . ASP B 1 297 ? 116.03756 91.52967 165.77029 1.000 40.69882 296 ASP A C 1
ATOM 8830 O O . ASP B 1 297 ? 115.90478 91.00571 166.88018 1.000 35.64479 296 ASP A O 1
ATOM 8839 N N . ILE B 1 298 ? 115.29112 92.56811 165.37325 1.000 37.40163 297 ILE A N 1
ATOM 8840 C CA . ILE B 1 298 ? 114.24423 93.10513 166.22615 1.000 38.45825 297 ILE A CA 1
ATOM 8841 C C . ILE B 1 298 ? 113.27164 92.00314 166.61748 1.000 36.93472 297 ILE A C 1
ATOM 8842 O O . ILE B 1 298 ? 112.99264 91.78594 167.80176 1.000 43.45006 297 ILE A O 1
ATOM 8858 N N . CYS B 1 299 ? 112.76364 91.27372 165.63449 1.000 32.40187 298 CYS A N 1
ATOM 8859 C CA . CYS B 1 299 ? 111.72914 90.28624 165.91289 1.000 39.84028 298 CYS A CA 1
ATOM 8860 C C . CYS B 1 299 ? 112.25297 89.18365 166.80514 1.000 34.89940 298 CYS A C 1
ATOM 8861 O O . CYS B 1 299 ? 111.55441 88.73470 167.70427 1.000 41.75223 298 CYS A O 1
ATOM 8869 N N . ARG B 1 300 ? 113.47665 88.73778 166.57201 1.000 33.02130 299 ARG A N 1
ATOM 8870 C CA . ARG B 1 300 ? 114.05472 87.67904 167.39389 1.000 39.87848 299 ARG A CA 1
ATOM 8871 C C . ARG B 1 300 ? 114.19070 88.12485 168.84547 1.000 39.71057 299 ARG A C 1
ATOM 8872 O O . ARG B 1 300 ? 113.82564 87.39766 169.76714 1.000 42.10754 299 ARG A O 1
ATOM 8893 N N . THR B 1 301 ? 114.69295 89.33715 169.06057 1.000 38.08166 300 THR A N 1
ATOM 8894 C CA . THR B 1 301 ? 114.79628 89.87797 170.41191 1.000 44.05904 300 THR A CA 1
ATOM 8895 C C . THR B 1 301 ? 113.44893 89.89094 171.11897 1.000 39.78744 300 THR A C 1
ATOM 8896 O O . THR B 1 301 ? 113.37792 89.62457 172.31507 1.000 44.20361 300 THR A O 1
ATOM 8907 N N . GLN B 1 302 ? 112.37020 90.16704 170.39239 1.000 42.40584 301 GLN A N 1
ATOM 8908 C CA . GLN B 1 302 ? 111.03263 90.22359 170.96684 1.000 40.69024 301 GLN A CA 1
ATOM 8909 C C . GLN B 1 302 ? 110.23864 88.93675 170.77595 1.000 41.34455 301 GLN A C 1
ATOM 8910 O O . GLN B 1 302 ? 109.04443 88.91317 171.08081 1.000 45.48557 301 GLN A O 1
ATOM 8924 N N . GLU B 1 303 ? 110.87079 87.86186 170.30549 1.000 41.27324 302 GLU A N 1
ATOM 8925 C CA . GLU B 1 303 ? 110.18533 86.58736 170.11917 1.000 42.35486 302 GLU A CA 1
ATOM 8926 C C . GLU B 1 303 ? 108.93049 86.75760 169.25999 1.000 39.58087 302 GLU A C 1
ATOM 8927 O O . GLU B 1 303 ? 107.83864 86.29466 169.58653 1.000 47.46580 302 GLU A O 1
ATOM 8939 N N . ILE B 1 304 ? 109.08448 87.45362 168.15403 1.000 39.56569 303 ILE A N 1
ATOM 8940 C CA . ILE B 1 304 ? 108.03446 87.59380 167.15406 1.000 35.27849 303 ILE A CA 1
ATOM 8941 C C . ILE B 1 304 ? 108.42484 86.74114 165.95677 1.000 34.60584 303 ILE A C 1
ATOM 8942 O O . ILE B 1 304 ? 109.50830 86.94495 165.40004 1.000 31.94757 303 ILE A O 1
ATOM 8958 N N . PRO B 1 305 ? 107.59518 85.78905 165.52616 1.000 39.33556 304 PRO A N 1
ATOM 8959 C CA . PRO B 1 305 ? 107.88491 85.07169 164.27421 1.000 34.51142 304 PRO A CA 1
ATOM 8960 C C . PRO B 1 305 ? 108.07972 86.05879 163.14166 1.000 31.79218 304 PRO A C 1
ATOM 8961 O O . PRO B 1 305 ? 107.31174 87.01329 162.99339 1.000 32.42565 304 PRO A O 1
ATOM 8972 N N . PHE B 1 306 ? 109.13447 85.84451 162.36309 1.000 30.25137 305 PHE A N 1
ATOM 8973 C CA . PHE B 1 306 ? 109.51723 86.74540 161.28597 1.000 33.70753 305 PHE A CA 1
ATOM 8974 C C . PHE B 1 306 ? 109.61959 85.99230 159.96765 1.000 33.42092 305 PHE A C 1
ATOM 8975 O O . PHE B 1 306 ? 110.10864 84.86484 159.91565 1.000 32.32974 305 PHE A O 1
ATOM 8992 N N . LEU B 1 307 ? 109.15926 86.62029 158.89045 1.000 35.34685 306 LEU A N 1
ATOM 8993 C CA . LEU B 1 307 ? 109.16694 85.92566 157.61416 1.000 32.05884 306 LEU A CA 1
ATOM 8994 C C . LEU B 1 307 ? 109.52649 87.02435 156.59717 1.000 28.57514 306 LEU A C 1
ATOM 8995 O O . LEU B 1 307 ? 108.95395 88.12031 156.61917 1.000 27.47293 306 LEU A O 1
ATOM 9011 N N . ASP B 1 308 ? 110.51926 86.77881 155.77239 1.000 29.35215 307 ASP A N 1
ATOM 9012 C CA . ASP B 1 308 ? 110.95415 87.73616 154.75496 1.000 30.72241 307 ASP A CA 1
ATOM 9013 C C . ASP B 1 308 ? 110.41400 87.24611 153.42425 1.000 30.25519 307 ASP A C 1
ATOM 9014 O O . ASP B 1 308 ? 110.92201 86.27053 152.86451 1.000 31.53348 307 ASP A O 1
ATOM 9023 N N . MET B 1 309 ? 109.36127 87.91632 152.93769 1.000 31.05761 308 MET A N 1
ATOM 9024 C CA . MET B 1 309 ? 108.69488 87.45094 151.72318 1.000 36.87933 308 MET A CA 1
ATOM 9025 C C . MET B 1 309 ? 109.55178 87.64172 150.47221 1.000 26.77386 308 MET A C 1
ATOM 9026 O O . MET B 1 309 ? 109.39608 86.89900 149.50377 1.000 32.61568 308 MET A O 1
ATOM 9040 N N . ASN B 1 310 ? 110.45089 88.61610 150.46528 1.000 29.61780 309 ASN A N 1
ATOM 9041 C CA . ASN B 1 310 ? 111.36368 88.73431 149.31840 1.000 32.42561 309 ASN A CA 1
ATOM 9042 C C . ASN B 1 310 ? 112.20276 87.47727 149.14711 1.000 31.37334 309 ASN A C 1
ATOM 9043 O O . ASN B 1 310 ? 112.35586 86.96912 148.02514 1.000 31.99049 309 ASN A O 1
ATOM 9054 N N . ALA B 1 311 ? 112.71410 86.93437 150.25432 1.000 32.91949 310 ALA A N 1
ATOM 9055 C CA . ALA B 1 311 ? 113.49451 85.71126 150.17878 1.000 32.66931 310 ALA A CA 1
ATOM 9056 C C . ALA B 1 311 ? 112.60011 84.52284 149.85000 1.000 37.01997 310 ALA A C 1
ATOM 9057 O O . ALA B 1 311 ? 113.01374 83.59847 149.14732 1.000 36.68598 310 ALA A O 1
ATOM 9064 N N . THR B 1 312 ? 111.38272 84.51856 150.38586 1.000 34.15029 311 THR A N 1
ATOM 9065 C CA . THR B 1 312 ? 110.45904 83.42392 150.10869 1.000 37.39109 311 THR A CA 1
ATOM 9066 C C . THR B 1 312 ? 110.08180 83.38011 148.62935 1.000 34.84437 311 THR A C 1
ATOM 9067 O O . THR B 1 312 ? 110.05892 82.30651 148.02143 1.000 37.37409 311 THR A O 1
ATOM 9078 N N . LEU B 1 313 ? 109.79356 84.54120 148.03301 1.000 32.47757 312 LEU A N 1
ATOM 9079 C CA . LEU B 1 313 ? 109.44359 84.58676 146.61979 1.000 33.98065 312 LEU A CA 1
ATOM 9080 C C . LEU B 1 313 ? 110.63651 84.29553 145.72316 1.000 30.73650 312 LEU A C 1
ATOM 9081 O O . LEU B 1 313 ? 110.45442 83.74747 144.63961 1.000 38.29653 312 LEU A O 1
ATOM 9097 N N . SER B 1 314 ? 111.85910 84.65681 146.14630 1.000 34.73071 313 SER A N 1
ATOM 9098 C CA . SER B 1 314 ? 113.05164 84.31300 145.35580 1.000 37.08756 313 SER A CA 1
ATOM 9099 C C . SER B 1 314 ? 113.25700 82.81101 145.28972 1.000 35.85336 313 SER A C 1
ATOM 9100 O O . SER B 1 314 ? 113.64780 82.27945 144.24370 1.000 35.54044 313 SER A O 1
ATOM 9108 N N . ALA B 1 315 ? 112.94245 82.09957 146.38710 1.000 38.23082 314 ALA A N 1
ATOM 9109 C CA . ALA B 1 315 ? 113.15563 80.65111 146.42494 1.000 38.09297 314 ALA A CA 1
ATOM 9110 C C . ALA B 1 315 ? 112.16552 79.90752 145.52847 1.000 36.91745 314 ALA A C 1
ATOM 9111 O O . ALA B 1 315 ? 112.48318 78.83888 145.02350 1.000 47.72877 314 ALA A O 1
ATOM 9118 N N . LEU B 1 316 ? 110.96458 80.44160 145.33833 1.000 38.19527 315 LEU A N 1
ATOM 9119 C CA . LEU B 1 316 ? 110.02281 79.85250 144.40734 1.000 41.47295 315 LEU A CA 1
ATOM 9120 C C . LEU B 1 316 ? 110.48584 80.07832 142.97744 1.000 45.64655 315 LEU A C 1
ATOM 9121 O O . LEU B 1 316 ? 111.41942 80.87269 142.70407 1.000 45.24399 315 LEU A O 1
ATOM 9137 N N . ASP B 1 317 ? 109.79471 79.42325 142.03444 1.000 50.77983 316 ASP A N 1
ATOM 9138 C CA . ASP B 1 317 ? 110.29882 79.55897 140.68718 1.000 56.23810 316 ASP A CA 1
ATOM 9139 C C . ASP B 1 317 ? 109.14593 80.51882 140.05559 1.000 52.45024 316 ASP A C 1
ATOM 9140 O O . ASP B 1 317 ? 108.01967 80.06801 139.66308 1.000 45.08574 316 ASP A O 1
ATOM 9149 N N . LEU B 1 318 ? 109.41076 81.82189 139.93311 1.000 46.13602 317 LEU A N 1
ATOM 9150 C CA . LEU B 1 318 ? 108.47493 82.80007 139.38550 1.000 42.91080 317 LEU A CA 1
ATOM 9151 C C . LEU B 1 318 ? 109.01797 83.44385 138.12453 1.000 41.06843 317 LEU A C 1
ATOM 9152 O O . LEU B 1 318 ? 108.42486 84.41759 137.64205 1.000 42.86507 317 LEU A O 1
ATOM 9168 N N . ASP B 1 319 ? 110.10802 82.92060 137.57123 1.000 39.27265 318 ASP A N 1
ATOM 9169 C CA . ASP B 1 319 ? 110.68341 83.49249 136.35834 1.000 42.38079 318 ASP A CA 1
ATOM 9170 C C . ASP B 1 319 ? 109.60968 83.62657 135.27994 1.000 38.37422 318 ASP A C 1
ATOM 9171 O O . ASP B 1 319 ? 108.88199 82.67317 134.96819 1.000 36.36627 318 ASP A O 1
ATOM 9180 N N . GLY B 1 320 ? 109.49486 84.82913 134.73395 1.000 34.06890 319 GLY A N 1
ATOM 9181 C CA . GLY B 1 320 ? 108.57496 85.08529 133.66090 1.000 33.41922 319 GLY A CA 1
ATOM 9182 C C . GLY B 1 320 ? 107.14674 85.26654 134.06351 1.000 35.65855 319 GLY A C 1
ATOM 9183 O O . GLY B 1 320 ? 106.34754 85.68586 133.22105 1.000 38.91287 319 GLY A O 1
ATOM 9187 N N . ARG B 1 321 ? 106.79306 84.96675 135.31788 1.000 35.92638 320 ARG A N 1
ATOM 9188 C CA . ARG B 1 321 ? 105.42525 85.10389 135.78493 1.000 31.45994 320 ARG A CA 1
ATOM 9189 C C . ARG B 1 321 ? 105.15284 86.56517 136.12340 1.000 33.59071 320 ARG A C 1
ATOM 9190 O O . ARG B 1 321 ? 106.02545 87.29183 136.60878 1.000 28.54707 320 ARG A O 1
ATOM 9211 N N . TRP B 1 322 ? 103.93881 87.01409 135.82714 1.000 37.41116 321 TRP A N 1
ATOM 9212 C CA . TRP B 1 322 ? 103.56765 88.41814 136.00460 1.000 32.45512 321 TRP A CA 1
ATOM 9213 C C . TRP B 1 322 ? 103.07005 88.59751 137.43912 1.000 30.78345 321 TRP A C 1
ATOM 9214 O O . TRP B 1 322 ? 101.90279 88.32995 137.75169 1.000 29.79236 321 TRP A O 1
ATOM 9235 N N . ILE B 1 323 ? 103.95986 89.09610 138.30573 1.000 25.30247 322 ILE A N 1
ATOM 9236 C CA . ILE B 1 323 ? 103.67850 89.18417 139.73332 1.000 22.01300 322 ILE A CA 1
ATOM 9237 C C . ILE B 1 323 ? 103.40094 90.61798 140.14159 1.000 24.06604 322 ILE A C 1
ATOM 9238 O O . ILE B 1 323 ? 102.60277 90.85606 141.04389 1.000 27.44639 322 ILE A O 1
ATOM 9254 N N . PHE B 1 324 ? 104.06026 91.57835 139.48441 1.000 25.89204 323 PHE A N 1
ATOM 9255 C CA . PHE B 1 324 ? 104.01097 92.98680 139.88484 1.000 26.50849 323 PHE A CA 1
ATOM 9256 C C . PHE B 1 324 ? 103.28443 93.81946 138.83167 1.000 26.94015 323 PHE A C 1
ATOM 9257 O O . PHE B 1 324 ? 103.48930 93.60492 137.62010 1.000 26.21450 323 PHE A O 1
ATOM 9274 N N . VAL B 1 325 ? 102.48017 94.79691 139.29680 1.000 24.81125 324 VAL A N 1
ATOM 9275 C CA . VAL B 1 325 ? 101.96756 95.83599 138.41400 1.000 25.54163 324 VAL A CA 1
ATOM 9276 C C . VAL B 1 325 ? 102.88430 97.04871 138.43522 1.000 24.21101 324 VAL A C 1
ATOM 9277 O O . VAL B 1 325 ? 102.81383 97.89943 137.53871 1.000 30.21259 324 VAL A O 1
ATOM 9290 N N . ASP B 1 326 ? 103.72585 97.15741 139.43389 1.000 26.30734 325 ASP A N 1
ATOM 9291 C CA . ASP B 1 326 ? 104.77139 98.17964 139.51177 1.000 33.40367 325 ASP A CA 1
ATOM 9292 C C . ASP B 1 326 ? 105.75862 97.69455 140.56701 1.000 28.71048 325 ASP A C 1
ATOM 9293 O O . ASP B 1 326 ? 105.69299 96.54770 141.01424 1.000 34.46591 325 ASP A O 1
ATOM 9302 N N . ARG B 1 327 ? 106.66063 98.56665 141.00553 1.000 32.18601 326 ARG A N 1
ATOM 9303 C CA . ARG B 1 327 ? 107.72807 98.10428 141.88758 1.000 30.45578 326 ARG A CA 1
ATOM 9304 C C . ARG B 1 327 ? 107.23736 97.73126 143.27041 1.000 31.66811 326 ARG A C 1
ATOM 9305 O O . ARG B 1 327 ? 107.89847 96.92136 143.93302 1.000 37.05318 326 ARG A O 1
ATOM 9326 N N . VAL B 1 328 ? 106.08272 98.23795 143.70160 1.000 29.35570 327 VAL A N 1
ATOM 9327 C CA . VAL B 1 328 ? 105.57329 97.94930 145.03667 1.000 31.89175 327 VAL A CA 1
ATOM 9328 C C . VAL B 1 328 ? 104.30947 97.08472 145.02229 1.000 32.41218 327 VAL A C 1
ATOM 9329 O O . VAL B 1 328 ? 104.08430 96.31902 145.96988 1.000 41.83150 327 VAL A O 1
ATOM 9342 N N . HIS B 1 329 ? 103.48599 97.18024 144.00073 1.000 27.57809 328 HIS A N 1
ATOM 9343 C CA . HIS B 1 329 ? 102.16660 96.57775 143.99060 1.000 26.98148 328 HIS A CA 1
ATOM 9344 C C . HIS B 1 329 ? 102.12575 95.27056 143.20827 1.000 26.56885 328 HIS A C 1
ATOM 9345 O O . HIS B 1 329 ? 102.92359 95.02843 142.28404 1.000 30.83499 328 HIS A O 1
ATOM 9359 N N . LEU B 1 330 ? 101.12979 94.45166 143.53501 1.000 22.65343 329 LEU A N 1
ATOM 9360 C CA . LEU B 1 330 ? 101.04732 93.08798 143.02839 1.000 24.22191 329 LEU A CA 1
ATOM 9361 C C . LEU B 1 330 ? 99.82907 92.90691 142.14484 1.000 21.95720 329 LEU A C 1
ATOM 9362 O O . LEU B 1 330 ? 98.79955 93.54817 142.34364 1.000 28.97274 329 LEU A O 1
ATOM 9378 N N . THR B 1 331 ? 99.93777 91.99655 141.18944 1.000 23.35184 330 THR A N 1
ATOM 9379 C CA . THR B 1 331 ? 98.79960 91.54571 140.39132 1.000 26.28341 330 THR A CA 1
ATOM 9380 C C . THR B 1 331 ? 97.94987 90.53906 141.16798 1.000 24.96522 330 THR A C 1
ATOM 9381 O O . THR B 1 331 ? 98.30413 90.09980 142.24712 1.000 27.11282 330 THR A O 1
ATOM 9392 N N . ASP B 1 332 ? 96.80508 90.17637 140.59080 1.000 27.69547 331 ASP A N 1
ATOM 9393 C CA . ASP B 1 332 ? 96.03032 89.04934 141.10134 1.000 26.89812 331 ASP A CA 1
ATOM 9394 C C . ASP B 1 332 ? 96.90052 87.81389 141.29103 1.000 27.84639 331 ASP A C 1
ATOM 9395 O O . ASP B 1 332 ? 96.90289 87.19621 142.36476 1.000 25.89662 331 ASP A O 1
ATOM 9404 N N . GLU B 1 333 ? 97.66017 87.44248 140.26115 1.000 25.37432 332 GLU A N 1
ATOM 9405 C CA . GLU B 1 333 ? 98.54497 86.29529 140.38768 1.000 25.65500 332 GLU A CA 1
ATOM 9406 C C . GLU B 1 333 ? 99.57158 86.50682 141.49221 1.000 25.53738 332 GLU A C 1
ATOM 9407 O O . GLU B 1 333 ? 99.90360 85.57014 142.22524 1.000 24.64580 332 GLU A O 1
ATOM 9419 N N . GLY B 1 334 ? 100.10373 87.72281 141.61014 1.000 23.09969 333 GLY A N 1
ATOM 9420 C CA . GLY B 1 334 ? 100.99744 88.02579 142.72003 1.000 27.59752 333 GLY A CA 1
ATOM 9421 C C . GLY B 1 334 ? 100.39065 87.70673 144.08229 1.000 23.80735 333 GLY A C 1
ATOM 9422 O O . GLY B 1 334 ? 101.01188 87.04460 144.92087 1.000 21.77058 333 GLY A O 1
ATOM 9426 N N . ASN B 1 335 ? 99.16723 88.16194 144.31077 1.000 23.07105 334 ASN A N 1
ATOM 9427 C CA . ASN B 1 335 ? 98.46684 87.86472 145.55395 1.000 24.35256 334 ASN A CA 1
ATOM 9428 C C . ASN B 1 335 ? 98.23910 86.36805 145.72451 1.000 23.54301 334 ASN A C 1
ATOM 9429 O O . ASN B 1 335 ? 98.34301 85.84584 146.83277 1.000 26.77283 334 ASN A O 1
ATOM 9440 N N . GLU B 1 336 ? 97.90838 85.66804 144.65594 1.000 23.85342 335 GLU A N 1
ATOM 9441 C CA . GLU B 1 336 ? 97.75738 84.21605 144.75004 1.000 33.25679 335 GLU A CA 1
ATOM 9442 C C . GLU B 1 336 ? 99.04570 83.58014 145.25074 1.000 27.04446 335 GLU A C 1
ATOM 9443 O O . GLU B 1 336 ? 99.03474 82.70432 146.11851 1.000 29.61328 335 GLU A O 1
ATOM 9455 N N . VAL B 1 337 ? 100.16908 83.99663 144.68317 1.000 25.90755 336 VAL A N 1
ATOM 9456 C CA . VAL B 1 337 ? 101.45111 83.41213 145.04895 1.000 28.98109 336 VAL A CA 1
ATOM 9457 C C . VAL B 1 337 ? 101.82916 83.82873 146.45164 1.000 26.60320 336 VAL A C 1
ATOM 9458 O O . VAL B 1 337 ? 102.38533 83.05590 147.21852 1.000 28.84221 336 VAL A O 1
ATOM 9471 N N . LEU B 1 338 ? 101.56238 85.07748 146.79376 1.000 28.12964 337 LEU A N 1
ATOM 9472 C CA . LEU B 1 338 ? 101.92748 85.56347 148.10453 1.000 25.57769 337 LEU A CA 1
ATOM 9473 C C . LEU B 1 338 ? 101.16518 84.82971 149.17730 1.000 30.02667 337 LEU A C 1
ATOM 9474 O O . LEU B 1 338 ? 101.73704 84.40872 150.19180 1.000 26.93396 337 LEU A O 1
ATOM 9490 N N . THR B 1 339 ? 99.86048 84.67836 148.94797 1.000 25.52043 338 THR A N 1
ATOM 9491 C CA . THR B 1 339 ? 99.00924 83.94520 149.85330 1.000 29.24837 338 THR A CA 1
ATOM 9492 C C . THR B 1 339 ? 99.52751 82.53753 150.04819 1.000 34.68266 338 THR A C 1
ATOM 9493 O O . THR B 1 339 ? 99.66513 82.06057 151.17680 1.000 37.88909 338 THR A O 1
ATOM 9504 N N . GLN B 1 340 ? 99.77353 81.84014 148.95538 1.000 36.47143 339 GLN A N 1
ATOM 9505 C CA . GLN B 1 340 ? 100.35572 80.50530 149.02889 1.000 42.32130 339 GLN A CA 1
ATOM 9506 C C . GLN B 1 340 ? 101.58370 80.50580 149.93000 1.000 38.64111 339 GLN A C 1
ATOM 9507 O O . GLN B 1 340 ? 101.70891 79.68159 150.83666 1.000 36.71381 339 GLN A O 1
ATOM 9521 N N . ALA B 1 341 ? 102.48147 81.45765 149.72013 1.000 33.77256 340 ALA A N 1
ATOM 9522 C CA . ALA B 1 341 ? 103.69071 81.52007 150.53381 1.000 37.22907 340 ALA A CA 1
ATOM 9523 C C . ALA B 1 341 ? 103.38033 81.85505 151.99012 1.000 36.66039 340 ALA A C 1
ATOM 9524 O O . ALA B 1 341 ? 104.05804 81.36901 152.89502 1.000 37.07207 340 ALA A O 1
ATOM 9531 N N . LEU B 1 342 ? 102.37515 82.70130 152.23983 1.000 34.21358 341 LEU A N 1
ATOM 9532 C CA . LEU B 1 342 ? 101.97907 82.99726 153.61864 1.000 38.56453 341 LEU A CA 1
ATOM 9533 C C . LEU B 1 342 ? 101.49518 81.74125 154.33948 1.000 38.84073 341 LEU A C 1
ATOM 9534 O O . LEU B 1 342 ? 102.03185 81.36723 155.38499 1.000 45.94254 341 LEU A O 1
ATOM 9550 N N . VAL B 1 343 ? 100.45361 81.09576 153.79777 1.000 39.91545 342 VAL A N 1
ATOM 9551 C CA . VAL B 1 343 ? 99.97957 79.82599 154.35620 1.000 44.88312 342 VAL A CA 1
ATOM 9552 C C . VAL B 1 343 ? 101.14317 78.87260 154.58407 1.000 43.16654 342 VAL A C 1
ATOM 9553 O O . VAL B 1 343 ? 101.32820 78.31013 155.66286 1.000 45.62486 342 VAL A O 1
ATOM 9566 N N . GLU B 1 344 ? 101.88949 78.60929 153.55047 1.000 43.99565 343 GLU A N 1
ATOM 9567 C CA . GLU B 1 344 ? 103.08647 77.77746 153.61227 1.000 47.84590 343 GLU A CA 1
ATOM 9568 C C . GLU B 1 344 ? 104.15847 78.13988 154.57631 1.000 49.26638 343 GLU A C 1
ATOM 9569 O O . GLU B 1 344 ? 104.81558 77.23909 155.13626 1.000 38.05080 343 GLU A O 1
ATOM 9581 N N . GLY B 1 345 ? 104.31468 79.39602 154.82912 1.000 46.23987 344 GLY A N 1
ATOM 9582 C CA . GLY B 1 345 ? 105.30175 79.84991 155.75678 1.000 41.51932 344 GLY A CA 1
ATOM 9583 C C . GLY B 1 345 ? 104.81365 79.91727 157.18131 1.000 45.49952 344 GLY A C 1
ATOM 9584 O O . GLY B 1 345 ? 105.55212 80.39744 158.05135 1.000 44.14022 344 GLY A O 1
ATOM 9588 N N . GLY B 1 346 ? 103.60151 79.43947 157.45511 1.000 46.37937 345 GLY A N 1
ATOM 9589 C CA . GLY B 1 346 ? 103.08106 79.49059 158.80404 1.000 45.24490 345 GLY A CA 1
ATOM 9590 C C . GLY B 1 346 ? 102.69744 80.86899 159.26932 1.000 45.40743 345 GLY A C 1
ATOM 9591 O O . GLY B 1 346 ? 102.52248 81.07624 160.46679 1.000 54.30489 345 GLY A O 1
ATOM 9595 N N . ALA B 1 347 ? 102.56383 81.82276 158.35613 1.000 39.86910 346 ALA A N 1
ATOM 9596 C CA . ALA B 1 347 ? 102.18850 83.19049 158.69980 1.000 46.64940 346 ALA A CA 1
ATOM 9597 C C . ALA B 1 347 ? 100.68376 83.40988 158.67364 1.000 49.08341 346 ALA A C 1
ATOM 9598 O O . ALA B 1 347 ? 100.23961 84.53790 158.88669 1.000 49.53805 346 ALA A O 1
ATOM 9605 N N . THR B 1 348 ? 99.89546 82.36539 158.44159 1.000 53.14312 347 THR A N 1
ATOM 9606 C CA . THR B 1 348 ? 98.43732 82.46395 158.47953 1.000 56.49412 347 THR A CA 1
ATOM 9607 C C . THR B 1 348 ? 97.84846 81.60448 159.60530 1.000 60.97216 347 THR A C 1
ATOM 9608 O O . THR B 1 348 ? 96.63296 81.35860 159.65464 1.000 59.97256 347 THR A O 1
#

Radius of gyration: 26.01 Å; Cα contacts (8 Å, |Δi|>4): 1120; chains: 2; bounding box: 51×82×75 Å

Sequence (580 aa):
MASTTLETRDELTPQMEYDRAGRVWVPYLNYFHRPNHRSPVVNTDSRGFRFVVGDGRTFSEFEREPGERVRALVGGSTVFGVGATGDAATLPSLLSQRGPARWLNFGGRAFSSTQELMLFLFHARSLGALEVTLLSGVNNLLLLFYLSRDYADYGSFFEPEIVLPIVDHDAQTDLLHAIERDLSTWLLSGALQFELCYVLQPLAGWVRKPSPEETRLFADRQILREMDLAQYAWFSSLADICRTQEIPFLDMNATLSALDLDGRWIFVDRVHLTDEGNEVLTQALVEGGATETRDELTPQMEYDRAGRVWWVPYLNYFHRPNHRSPVVNTDSRGFRFVVGDGRTFSEFEREPGERVRALVGGSTVFGVGATGDAATLPSLLSQRGPARWLNFGGRAFSSTQELMLFLFHARSLGALEVTLLSGVNNLLLFYLSRDYADYGSFFATEVRREPEIVLPIVDHDAQTDLLHAIERDLSTWLLSGALQFELCYVLQPLAGWVRKPSPEETRLFADRQILREMDLAQYAWFSSLADICRTQEIPFLDMNATLSALDLDGRWIFVDRVHLTDEGNEVLTQALVEGGAT

Foldseek 3Di:
DDDDDDDLLCVVQVLLCVVVQAWDQDPPLRIFTDAQRDDQAWGHHRVRFTWAFQVRDIDHPLDDDPPAAEAEEFEECLLSANQERHNCLHQQNVDNNVDDHRYGRNYTHQDDLVSRLVSCVVCVVSNPAHLYFYAYQVSLVVVLVVDQWAACAGDTPVDDRTGGDPDSVVCCVSVSVVLVSVVVCCVCVVSVHAYAYEHHAFQQLAPAAAPSQVSQAPDPCVVVVCHNVVVVVRCNVVVSCVVVVHHYHYVRVLRNPDHQHNPQFASYRRHGHSVVSVVSNVSCVVVVSD/DLCCVPQVLLCVVVQDWDQDPPLRIFTDAQDDDQAWGHHRVRFTWAFQVRDIDHPLDDDPPAAEAEEFEECLLSANRERHNCLHQQNVLSNPDRHHYGRNYGHQDALVSRLVSCVVCVVSNPAHLYEYAYQVSLVVCLVVDQWAACAGDTNPVVVDPVDDRTGGDPDSVVCVPSVSNVLVSVVVCCCCVVSVHAYAYEHHDFQQLAPAAAPSAVVQAVVDPVSPVCHNVVVVVRLNVVVSCVVVVHHYHYVSVVNNPDHCHNPQFANYRRHGYSVVSVVSSVSCVVVVSD

Nearest PDB structures (foldseek):
  8a2n-assembly1_B  TM=1.002E+00  e=2.443E-59  Chondromyces crocatus
  8a2n-assembly1_A  TM=1.000E+00  e=9.134E-55  Chondromyces crocatus
  4rw0-assembly2_B  TM=7.089E-01  e=7.110E-06  Veillonella parvula DSM 2008
  4lhs-assembly1_A-2  TM=6.349E-01  e=4.042E-04  Bacteroides ovatus ATCC 8483
  4kl0-assembly1_A  TM=2.575E-01  e=2.131E+00  Xanthomonas oryzae pv. oryzae KACC 10331

Organism: Chondromyces crocatus (NCBI:txid52)

B-factor: mean 39.83, std 17.07, range [11.13, 146.72]